Protein AF-A0A7C1JMD5-F1 (afdb_monomer)

pLDDT: mean 76.09, std 29.9, range [24.33, 98.88]

Foldseek 3Di:
DDDDDDDDDDDDDDDDDDDDDDPDDDDDDDDDDDDDDDDDDDDDDDDDDDDDDDDDDDDDDDDDDDDDDDDDDDDDDDDDDDDDDDDDDDDDDDDDDDDDDDDDDDDDDYDDDDDDDDDDDDDDDDDDDDDDDDDDDDDDDDDDDDDDDDDDDDDDDDDDPPDDPDDDDDDVPDDQFAKEWEWEQEPFKIKIFIATPVRDTQFIFMDTQAKDDPDDLWIFGALVSNLLRRLVRLQVRCVSDPQARHQAYAYAYAQAWKFFAAPVLHGLDTTTDLRRCLLVVVLVVCCVPVNQLRLLLFLLDGDDSRHNLSVLLCCVVPVVSSNVRGQAIEHSRQSSLCVFFVFREAAFQSVSRNSQAGQVVRAGNPVVCVSSVHDSSRYHHYDAWFAFRGFGDPVSCVSSVHDRSYTYTHYHYPVLVVCVVVVQQAADDWDWDDDQKTKIKGKDQGWDRGVVLVLQQWGKTAHSHPNIIMIMWIWHRLNVLLQCLLCPLVVDGPDDVSSVVLVVLLVVADPCLVVKAKQSQCQAGIGGRGDRPDHIDIPDDDPPGDSNSVSNNNVVNVVVSVVVSD

Mean predicted aligned error: 16.31 Å

Structure (mmCIF, N/CA/C/O backbone):
data_AF-A0A7C1JMD5-F1
#
_entry.id   AF-A0A7C1JMD5-F1
#
loop_
_atom_site.group_PDB
_atom_site.id
_atom_site.type_symbol
_atom_site.label_atom_id
_atom_site.label_alt_id
_atom_site.label_comp_id
_atom_site.label_asym_id
_atom_site.label_entity_id
_atom_site.label_seq_id
_atom_site.pdbx_PDB_ins_code
_atom_site.Cartn_x
_atom_site.Cartn_y
_atom_site.Cartn_z
_atom_site.occupancy
_atom_site.B_iso_or_equiv
_atom_site.auth_seq_id
_atom_site.auth_comp_id
_atom_site.auth_asym_id
_atom_site.auth_atom_id
_atom_site.pdbx_PDB_model_num
ATOM 1 N N . MET A 1 1 ? 18.224 42.937 35.844 1.00 35.50 1 MET A N 1
ATOM 2 C CA . MET A 1 1 ? 17.361 42.386 34.770 1.00 35.50 1 MET A CA 1
ATOM 3 C C . MET A 1 1 ? 18.245 42.120 33.546 1.00 35.50 1 MET A C 1
ATOM 5 O O . MET A 1 1 ? 19.074 42.971 33.274 1.00 35.50 1 MET A O 1
ATOM 9 N N . GLY A 1 2 ? 18.150 40.961 32.868 1.00 30.41 2 GLY A N 1
ATOM 10 C CA . GLY A 1 2 ? 19.017 40.595 31.714 1.00 30.41 2 GLY A CA 1
ATOM 11 C C . GLY A 1 2 ? 20.233 39.710 32.069 1.00 30.41 2 GLY A C 1
ATOM 12 O O . GLY A 1 2 ? 21.296 40.207 32.404 1.00 30.41 2 GLY A O 1
ATOM 13 N N . ARG A 1 3 ? 20.054 38.386 32.202 1.00 32.31 3 ARG A N 1
ATOM 14 C CA . ARG A 1 3 ? 20.338 37.339 31.181 1.00 32.31 3 ARG A CA 1
ATOM 15 C C . ARG A 1 3 ? 21.832 37.108 30.846 1.00 32.31 3 ARG A C 1
ATOM 17 O O . ARG A 1 3 ? 22.385 37.744 29.960 1.00 32.31 3 ARG A O 1
ATOM 24 N N . ARG A 1 4 ? 22.435 36.076 31.464 1.00 28.19 4 ARG A N 1
ATOM 25 C CA . ARG A 1 4 ? 23.655 35.392 30.972 1.00 28.19 4 ARG A CA 1
ATOM 26 C C . ARG A 1 4 ? 23.281 34.140 30.166 1.00 28.19 4 ARG A C 1
ATOM 28 O O . ARG A 1 4 ? 22.438 33.358 30.599 1.00 28.19 4 ARG A O 1
ATOM 35 N N . LEU A 1 5 ? 23.951 33.931 29.034 1.00 30.94 5 LEU A N 1
ATOM 36 C CA . LEU A 1 5 ? 23.845 32.724 28.204 1.00 30.94 5 LEU A CA 1
ATOM 37 C C . LEU A 1 5 ? 24.472 31.503 28.906 1.00 30.94 5 LEU A C 1
ATOM 39 O O . LEU A 1 5 ? 25.584 31.596 29.426 1.00 30.94 5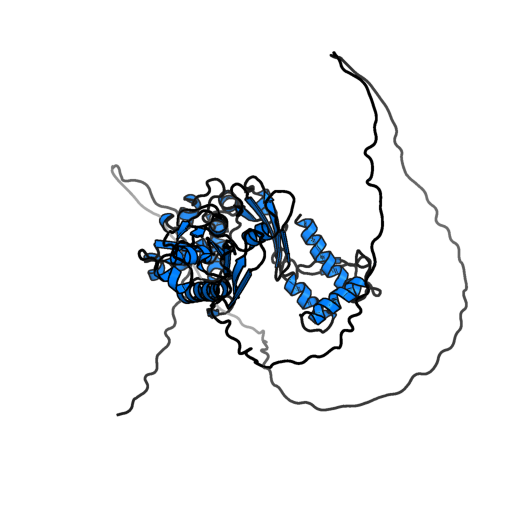 LEU A O 1
ATOM 43 N N . LYS A 1 6 ? 23.812 30.337 28.853 1.00 29.95 6 LYS A N 1
ATOM 44 C CA . LYS A 1 6 ? 24.422 29.032 29.172 1.00 29.95 6 LYS A CA 1
ATOM 45 C C . LYS A 1 6 ? 24.605 28.214 27.891 1.00 29.95 6 LYS A C 1
ATOM 47 O O . LYS A 1 6 ? 23.652 27.994 27.151 1.00 29.95 6 LYS A O 1
ATOM 52 N N . ARG A 1 7 ? 25.835 27.746 27.651 1.00 26.98 7 ARG A N 1
ATOM 53 C CA . ARG A 1 7 ? 26.162 26.766 26.601 1.00 26.98 7 ARG A CA 1
ATOM 54 C C . ARG A 1 7 ? 25.633 25.385 27.000 1.00 26.98 7 ARG A C 1
ATOM 56 O O . ARG A 1 7 ? 25.894 24.946 28.117 1.00 26.98 7 ARG A O 1
ATOM 63 N N . VAL A 1 8 ? 24.989 24.675 26.076 1.00 28.73 8 VAL A N 1
ATOM 64 C CA . VAL A 1 8 ? 24.679 23.242 26.219 1.00 28.73 8 VAL A CA 1
ATOM 65 C C . VAL A 1 8 ? 25.815 22.432 25.588 1.00 28.73 8 VAL A C 1
ATOM 67 O O . VAL A 1 8 ? 26.182 22.671 24.438 1.00 28.73 8 VAL A O 1
ATOM 70 N N . ARG A 1 9 ? 26.398 21.488 26.338 1.00 26.89 9 ARG A N 1
ATOM 71 C CA . ARG A 1 9 ? 27.377 20.525 25.806 1.00 26.89 9 ARG A CA 1
ATOM 72 C C . ARG A 1 9 ? 26.631 19.389 25.097 1.00 26.89 9 ARG A C 1
ATOM 74 O O . ARG A 1 9 ? 25.716 18.818 25.680 1.00 26.89 9 ARG A O 1
ATOM 81 N N . ARG A 1 10 ? 27.053 19.024 23.881 1.00 27.53 10 ARG A N 1
ATOM 82 C CA . ARG A 1 10 ? 26.688 17.732 23.274 1.00 27.53 10 ARG A CA 1
ATOM 83 C C . ARG A 1 10 ? 27.481 16.625 23.969 1.00 27.53 10 ARG A C 1
ATOM 85 O O . ARG A 1 10 ? 28.702 16.733 24.052 1.00 27.53 10 ARG A O 1
ATOM 92 N N . ALA A 1 11 ? 26.802 15.581 24.432 1.00 29.69 11 ALA A N 1
ATOM 93 C CA . ALA A 1 11 ? 27.437 14.325 24.817 1.00 29.69 11 ALA A CA 1
ATOM 94 C C . ALA A 1 11 ? 27.508 13.400 23.591 1.00 29.69 11 ALA A C 1
ATOM 96 O O . ALA A 1 11 ? 26.567 13.350 22.800 1.00 29.69 11 ALA A O 1
ATOM 97 N N . GLN A 1 12 ? 28.625 12.693 23.429 1.00 29.64 12 GLN A N 1
ATOM 98 C CA . GLN A 1 12 ? 28.763 11.603 22.465 1.00 29.64 12 GLN A CA 1
ATOM 99 C C . GLN A 1 12 ? 28.304 10.305 23.143 1.00 29.64 12 GLN A C 1
ATOM 101 O O . GLN A 1 12 ? 28.752 10.010 24.249 1.00 29.64 12 GLN A O 1
ATOM 106 N N . GLY A 1 13 ? 27.410 9.554 22.499 1.00 28.36 13 GLY A N 1
ATOM 107 C CA . GLY A 1 13 ? 27.062 8.190 22.912 1.00 28.36 13 GLY A CA 1
ATOM 108 C C . GLY A 1 13 ? 28.020 7.168 22.281 1.00 28.36 13 GLY A C 1
ATOM 109 O O . GLY A 1 13 ? 28.503 7.420 21.174 1.00 28.36 13 GLY A O 1
ATOM 110 N N . PRO A 1 14 ? 28.320 6.042 22.952 1.00 35.12 14 PRO A N 1
ATOM 111 C CA . PRO A 1 14 ? 29.190 5.008 22.405 1.00 35.12 14 PRO A CA 1
ATOM 112 C C . PRO A 1 14 ? 28.465 4.160 21.350 1.00 35.12 14 PRO A C 1
ATOM 114 O O . PRO A 1 14 ? 27.256 3.943 21.432 1.00 35.12 14 PRO A O 1
ATOM 117 N N . ALA A 1 15 ? 29.222 3.635 20.387 1.00 31.03 15 ALA A N 1
ATOM 118 C CA . ALA A 1 15 ? 28.764 2.529 19.553 1.00 31.03 15 ALA A CA 1
ATOM 119 C C . ALA A 1 15 ? 28.704 1.240 20.391 1.00 31.03 15 ALA A C 1
ATOM 121 O O . ALA A 1 15 ? 29.558 1.030 21.253 1.00 31.03 15 ALA A O 1
ATOM 122 N N . LEU A 1 16 ? 27.720 0.378 20.127 1.00 33.69 16 LEU A N 1
ATOM 123 C CA . LEU A 1 16 ? 27.602 -0.940 20.751 1.00 33.69 16 LEU A CA 1
ATOM 124 C C . LEU A 1 16 ? 27.487 -2.027 19.683 1.00 33.69 16 LEU A C 1
ATOM 126 O O . LEU A 1 16 ? 26.746 -1.892 18.710 1.00 33.69 16 LEU A O 1
ATOM 130 N N . GLU A 1 17 ? 28.247 -3.098 19.885 1.00 28.84 17 GLU A N 1
ATOM 131 C CA . GLU A 1 17 ? 28.266 -4.285 19.035 1.00 28.84 17 GLU A CA 1
ATOM 132 C C . GLU A 1 17 ? 27.051 -5.181 19.318 1.00 28.84 17 GLU A C 1
ATOM 134 O O . GLU A 1 17 ? 26.616 -5.335 20.462 1.00 28.84 17 GLU A O 1
ATOM 139 N N . PHE A 1 18 ? 26.515 -5.817 18.275 1.00 34.50 18 PHE A N 1
ATOM 140 C CA . PHE A 1 18 ? 25.446 -6.806 18.412 1.00 34.50 18 PHE A CA 1
ATOM 141 C C . PHE A 1 18 ? 25.995 -8.119 18.989 1.00 34.50 18 PHE A C 1
ATOM 143 O O . PHE A 1 18 ? 26.591 -8.920 18.270 1.00 34.50 18 PHE A O 1
ATOM 150 N N . ILE A 1 19 ? 25.737 -8.381 20.272 1.00 30.27 19 ILE A N 1
ATOM 151 C CA . ILE A 1 19 ? 25.970 -9.700 20.875 1.00 30.27 19 ILE A CA 1
ATOM 152 C C . ILE A 1 19 ? 24.762 -10.599 20.579 1.00 30.27 19 ILE A C 1
ATOM 154 O O . ILE A 1 19 ? 23.680 -10.415 21.136 1.00 30.27 19 ILE A O 1
ATOM 158 N N . ALA A 1 20 ? 24.950 -11.593 19.708 1.00 33.44 20 ALA A N 1
ATOM 159 C CA . ALA A 1 20 ? 23.952 -12.632 19.464 1.00 33.44 20 ALA A CA 1
ATOM 160 C C . ALA A 1 20 ? 23.822 -13.587 20.678 1.00 33.44 20 ALA A C 1
ATOM 162 O O . ALA A 1 20 ? 24.838 -13.913 21.302 1.00 33.44 20 ALA A O 1
ATOM 163 N N . PRO A 1 21 ? 22.618 -14.093 21.018 1.00 34.62 21 PRO A N 1
ATOM 164 C CA . PRO A 1 21 ? 22.455 -15.030 22.128 1.00 34.62 21 PRO A CA 1
ATOM 165 C C . PRO A 1 21 ? 23.047 -16.409 21.798 1.00 34.62 21 PRO A C 1
ATOM 167 O O . PRO A 1 21 ? 22.708 -17.014 20.782 1.00 34.62 21 PRO A O 1
ATOM 170 N N . ASN A 1 22 ? 23.8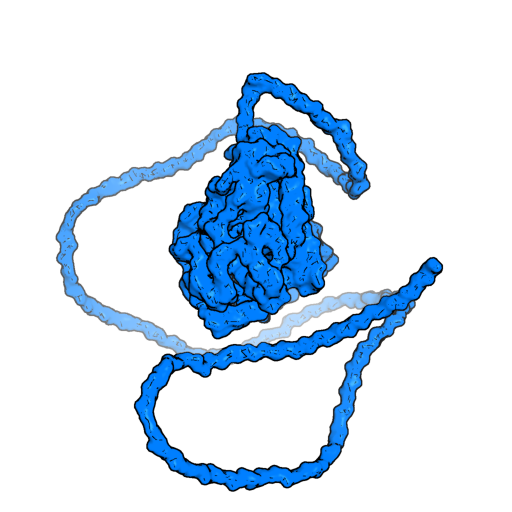85 -16.942 22.689 1.00 31.33 22 ASN A N 1
ATOM 171 C CA . ASN A 1 22 ? 24.470 -18.280 22.565 1.00 31.33 22 ASN A CA 1
ATOM 172 C C . ASN A 1 22 ? 23.424 -19.375 22.905 1.00 31.33 22 ASN A C 1
ATOM 174 O O . ASN A 1 22 ? 22.943 -19.413 24.042 1.00 31.33 22 ASN A O 1
ATOM 178 N N . PRO A 1 23 ? 23.059 -20.287 21.981 1.00 36.53 23 PRO A N 1
ATOM 179 C CA . PRO A 1 23 ? 21.912 -21.181 22.149 1.00 36.53 23 PRO A CA 1
ATOM 180 C C . PRO A 1 23 ? 22.263 -22.497 22.871 1.00 36.53 23 PRO A C 1
ATOM 182 O O . PRO A 1 23 ? 22.013 -23.584 22.350 1.00 36.53 23 PRO A O 1
ATOM 185 N N . ARG A 1 24 ? 22.827 -22.434 24.087 1.00 31.66 24 ARG A N 1
ATOM 186 C CA . ARG A 1 24 ? 22.994 -23.613 24.966 1.00 31.66 24 ARG A CA 1
ATOM 187 C C . ARG A 1 24 ? 22.884 -23.261 26.451 1.00 31.66 24 ARG A C 1
ATOM 189 O O . ARG A 1 24 ? 23.871 -22.830 27.030 1.00 31.66 24 ARG A O 1
ATOM 196 N N . GLN A 1 25 ? 21.721 -23.536 27.056 1.00 30.16 25 GLN A N 1
ATOM 197 C CA . GLN A 1 25 ? 21.552 -24.158 28.391 1.00 30.16 25 GLN A CA 1
ATOM 198 C C . GLN A 1 25 ? 20.089 -24.081 28.873 1.00 30.16 25 GLN A C 1
ATOM 200 O O . GLN A 1 25 ? 19.660 -23.081 29.441 1.00 30.16 25 GLN A O 1
ATOM 205 N N . ARG A 1 26 ? 19.347 -25.187 28.730 1.00 32.69 26 ARG A N 1
ATOM 206 C CA . ARG A 1 26 ? 18.288 -25.594 29.671 1.00 32.69 26 ARG A CA 1
ATOM 207 C C . ARG A 1 26 ? 18.261 -27.121 29.746 1.00 32.69 26 ARG A C 1
ATOM 209 O O . ARG A 1 26 ? 17.919 -27.774 28.768 1.00 32.69 26 ARG A O 1
ATOM 216 N N . GLN A 1 27 ? 18.607 -27.672 30.906 1.00 32.38 27 GLN A N 1
ATOM 217 C CA . GLN A 1 27 ? 18.272 -29.041 31.307 1.00 32.38 27 GLN A CA 1
ATOM 218 C C . GLN A 1 27 ? 17.767 -29.031 32.769 1.00 32.38 27 GLN A C 1
ATOM 220 O O . GLN A 1 27 ? 18.090 -28.093 33.503 1.00 32.38 27 GLN A O 1
ATOM 225 N N . PRO A 1 28 ? 16.901 -29.990 33.153 1.00 33.84 28 PRO A N 1
ATOM 226 C CA . PRO A 1 28 ? 16.095 -29.955 34.385 1.00 33.84 28 PRO A CA 1
ATOM 227 C C . PRO A 1 28 ? 16.876 -30.381 35.656 1.00 33.84 28 PRO A C 1
ATOM 229 O O . PRO A 1 28 ? 18.047 -30.748 35.551 1.00 33.84 28 PRO A O 1
ATOM 232 N N . PRO A 1 29 ? 16.285 -30.279 36.871 1.00 34.16 29 PRO A N 1
ATOM 233 C CA . PRO A 1 29 ? 17.038 -30.382 38.126 1.00 34.16 29 PRO A CA 1
ATOM 234 C C . PRO A 1 29 ? 17.470 -31.805 38.541 1.00 34.16 29 PRO A C 1
ATOM 236 O O . PRO A 1 29 ? 17.089 -32.814 37.958 1.00 34.16 29 PRO A O 1
ATOM 239 N N . LYS A 1 30 ? 18.329 -31.824 39.569 1.00 29.92 30 LYS A N 1
ATOM 240 C CA . LYS A 1 30 ? 19.250 -32.898 39.981 1.00 29.92 30 LYS A CA 1
ATOM 241 C C . LYS A 1 30 ? 18.601 -34.133 40.626 1.00 29.92 30 LYS A C 1
ATOM 243 O O . LYS A 1 30 ? 17.649 -34.011 41.389 1.00 29.92 30 LYS A O 1
ATOM 248 N N . VAL A 1 31 ? 19.300 -35.265 40.495 1.00 29.47 31 VAL A N 1
ATOM 249 C CA . VAL A 1 31 ? 19.327 -36.381 41.464 1.00 29.47 31 VAL A CA 1
ATOM 250 C C . VAL A 1 31 ? 20.791 -36.608 41.897 1.00 29.47 31 VAL A C 1
ATOM 252 O O . VAL A 1 31 ? 21.717 -36.254 41.168 1.00 29.47 31 VAL A O 1
ATOM 255 N N . SER A 1 32 ? 21.012 -37.099 43.117 1.00 30.78 32 SER A N 1
ATOM 256 C CA . SER A 1 32 ? 22.306 -37.155 43.821 1.00 30.78 32 SER A CA 1
ATOM 257 C C . SER A 1 32 ? 23.081 -38.472 43.668 1.00 30.78 32 SER A C 1
ATOM 259 O O . SER A 1 32 ? 22.443 -39.518 43.726 1.00 30.78 32 SER A O 1
ATOM 261 N N . ALA A 1 33 ? 24.427 -38.425 43.670 1.00 30.98 33 ALA A N 1
ATOM 262 C CA . ALA A 1 33 ? 25.296 -39.162 44.622 1.00 30.98 33 ALA A CA 1
ATOM 263 C C . ALA A 1 33 ? 26.818 -39.015 44.335 1.00 30.98 33 ALA A C 1
ATOM 265 O O . ALA A 1 33 ? 27.255 -39.253 43.218 1.00 30.98 33 ALA A O 1
ATOM 266 N N . ASN A 1 34 ? 27.585 -38.721 45.397 1.00 29.48 34 ASN A N 1
ATOM 267 C CA . ASN A 1 34 ? 28.984 -39.092 45.720 1.00 29.48 34 ASN A CA 1
ATOM 268 C C . ASN A 1 34 ? 30.195 -38.803 44.779 1.00 29.48 34 ASN A C 1
ATOM 270 O O . ASN A 1 34 ? 30.098 -38.632 43.572 1.00 29.48 34 ASN A O 1
ATOM 274 N N . ALA A 1 35 ? 31.365 -38.685 45.429 1.00 29.80 35 ALA A N 1
ATOM 275 C CA . ALA A 1 35 ? 32.675 -38.178 44.962 1.00 29.80 35 ALA A CA 1
ATOM 276 C C . ALA A 1 35 ? 33.649 -39.332 44.542 1.00 29.80 35 ALA A C 1
ATOM 278 O O . ALA A 1 35 ? 33.180 -40.471 44.558 1.00 29.80 35 ALA A O 1
ATOM 279 N N . PRO A 1 36 ? 34.975 -39.145 44.247 1.00 38.38 36 PRO A N 1
ATOM 280 C CA . PRO A 1 36 ? 35.827 -37.932 44.270 1.00 38.38 36 PRO A CA 1
ATOM 281 C C . PRO A 1 36 ? 36.807 -37.715 43.070 1.00 38.38 36 PRO A C 1
ATOM 283 O O . PRO A 1 36 ? 36.947 -38.553 42.184 1.00 38.38 36 PRO A O 1
ATOM 286 N N . SER A 1 37 ? 37.527 -36.579 43.068 1.00 35.94 37 SER A N 1
ATOM 287 C CA . SER A 1 37 ? 38.617 -36.200 42.124 1.00 35.94 37 SER A CA 1
ATOM 288 C C . SER A 1 37 ? 39.974 -36.866 42.458 1.00 35.94 37 SER A C 1
ATOM 290 O O . SER A 1 37 ? 40.151 -37.260 43.613 1.00 35.94 37 SER A O 1
ATOM 292 N N . PRO A 1 38 ? 40.966 -36.960 41.527 1.00 39.88 38 PRO A N 1
ATOM 293 C CA . PRO A 1 38 ? 42.041 -35.935 41.411 1.00 39.88 38 PRO A CA 1
ATOM 294 C C . PRO A 1 38 ? 42.623 -35.771 39.949 1.00 39.88 38 PRO A C 1
ATOM 296 O O . PRO A 1 38 ? 41.841 -35.908 39.015 1.00 39.88 38 PRO A O 1
ATOM 299 N N . PRO A 1 39 ? 43.902 -35.381 39.672 1.00 45.00 39 PRO A N 1
ATOM 300 C CA . PRO A 1 39 ? 44.349 -33.995 39.401 1.00 45.00 39 PRO A CA 1
ATOM 301 C C . PRO A 1 39 ? 45.080 -33.791 38.019 1.00 45.00 39 PRO A C 1
ATOM 303 O O . PRO A 1 39 ? 45.151 -34.730 37.227 1.00 45.00 39 PRO A O 1
ATOM 306 N N . PRO A 1 40 ? 45.625 -32.591 37.670 1.00 50.56 40 PRO A N 1
ATOM 307 C CA . PRO A 1 40 ? 45.971 -32.222 36.278 1.00 50.56 40 PRO A CA 1
ATOM 308 C C . PRO A 1 40 ? 47.474 -32.265 35.884 1.00 50.56 40 PRO A C 1
ATOM 310 O O . PRO A 1 40 ? 48.366 -32.381 36.722 1.00 50.56 40 PRO A O 1
ATOM 313 N N . ARG A 1 41 ? 47.755 -32.063 34.581 1.00 32.59 41 ARG A N 1
ATOM 314 C CA . ARG A 1 41 ? 49.056 -31.687 33.957 1.00 32.59 41 ARG A CA 1
ATOM 315 C C . ARG A 1 41 ? 48.738 -30.610 32.892 1.00 32.59 41 ARG A C 1
ATOM 317 O O . ARG A 1 41 ? 47.759 -30.786 32.182 1.00 32.59 41 ARG A O 1
ATOM 324 N N . GLY A 1 42 ? 49.344 -29.416 32.820 1.00 29.12 42 GLY A N 1
ATOM 325 C CA . GLY A 1 42 ? 50.758 -29.086 32.549 1.00 29.12 42 GLY A CA 1
ATOM 326 C C . GLY A 1 42 ? 50.972 -28.922 31.023 1.00 29.12 42 GLY A C 1
ATOM 327 O O . GLY A 1 42 ? 50.578 -29.817 30.293 1.00 29.12 42 GLY A O 1
ATOM 328 N N . GLY A 1 43 ? 51.547 -27.867 30.421 1.00 29.00 43 GLY A N 1
ATOM 329 C CA . GLY A 1 43 ? 52.161 -26.623 30.918 1.00 29.00 43 GLY A CA 1
ATOM 330 C C . GLY A 1 43 ? 53.529 -26.333 30.252 1.00 29.00 43 GLY A C 1
ATOM 331 O O . GLY A 1 43 ? 54.482 -27.033 30.574 1.00 29.00 43 GLY A O 1
ATOM 332 N N . ARG A 1 44 ? 53.626 -25.324 29.353 1.00 29.22 44 ARG A N 1
ATOM 333 C CA . ARG A 1 44 ? 54.830 -24.649 28.745 1.00 29.22 44 ARG A CA 1
ATOM 334 C C . ARG A 1 44 ? 54.310 -23.654 27.665 1.00 29.22 44 ARG A C 1
ATOM 336 O O . ARG A 1 44 ? 53.358 -24.023 26.993 1.00 29.22 44 ARG A O 1
ATOM 343 N N . ARG A 1 45 ? 54.672 -22.359 27.519 1.00 30.38 45 ARG A N 1
ATOM 344 C CA . ARG A 1 45 ? 55.959 -21.594 27.452 1.00 30.38 45 ARG A CA 1
ATOM 345 C C . ARG A 1 45 ? 56.868 -22.044 26.286 1.00 30.38 45 ARG A C 1
ATOM 347 O O . ARG A 1 45 ? 57.156 -23.230 26.235 1.00 30.38 45 ARG A O 1
ATOM 354 N N . GLY A 1 46 ? 57.405 -21.199 25.386 1.00 28.67 46 GLY A N 1
ATOM 355 C CA . GLY A 1 46 ? 57.297 -19.733 25.143 1.00 28.67 46 GLY A CA 1
ATOM 356 C C . GLY A 1 46 ? 57.002 -19.415 23.649 1.00 28.67 46 GLY A C 1
ATOM 357 O O . GLY A 1 46 ? 56.259 -20.181 23.051 1.00 28.67 46 GLY A O 1
ATOM 358 N N . THR A 1 47 ? 57.500 -18.361 22.970 1.00 29.17 47 THR A N 1
ATOM 359 C CA . THR A 1 47 ? 58.342 -17.195 23.364 1.00 29.17 47 THR A CA 1
ATOM 360 C C . THR A 1 47 ? 58.310 -16.077 22.270 1.00 29.17 47 THR A C 1
ATOM 362 O O . THR A 1 47 ? 57.647 -16.243 21.251 1.00 29.17 47 THR A O 1
ATOM 365 N N . ARG A 1 48 ? 59.022 -14.948 22.464 1.00 33.31 48 ARG A N 1
ATOM 366 C CA . ARG A 1 48 ? 59.416 -13.885 21.482 1.00 33.31 48 ARG A CA 1
ATOM 367 C C . ARG A 1 48 ? 60.938 -13.617 21.656 1.00 33.31 48 ARG A C 1
ATOM 369 O O . ARG A 1 48 ? 61.416 -13.997 22.729 1.00 33.31 48 ARG A O 1
ATOM 376 N N . PRO A 1 49 ? 61.721 -13.078 20.684 1.00 42.09 49 PRO A N 1
ATOM 377 C CA . PRO A 1 49 ? 61.737 -11.672 20.185 1.00 42.09 49 PRO A CA 1
ATOM 378 C C . PRO A 1 49 ? 61.829 -11.600 18.627 1.00 42.09 49 PRO A C 1
ATOM 380 O O . PRO A 1 49 ? 61.634 -12.632 17.996 1.00 42.09 49 PRO A O 1
ATOM 383 N N . GLY A 1 50 ? 62.043 -10.482 17.909 1.00 27.66 50 GLY A N 1
ATOM 384 C CA . GLY A 1 50 ? 62.410 -9.092 18.247 1.00 27.66 50 GLY A CA 1
ATOM 385 C C . GLY A 1 50 ? 62.171 -8.116 17.067 1.00 27.66 50 GLY A C 1
ATOM 386 O O . GLY A 1 50 ? 61.356 -8.412 16.199 1.00 27.66 50 GLY A O 1
ATOM 387 N N . GLU A 1 51 ? 62.824 -6.950 17.075 1.00 32.00 51 GLU A N 1
ATOM 388 C CA . GLU A 1 51 ? 62.492 -5.741 16.281 1.00 32.00 51 GLU A CA 1
ATOM 389 C C . GLU A 1 51 ? 63.257 -5.585 14.943 1.00 32.00 51 GLU A C 1
ATOM 391 O O . GLU A 1 51 ? 64.318 -6.180 14.775 1.00 32.00 51 GLU A O 1
ATOM 396 N N . GLY A 1 52 ? 62.774 -4.678 14.071 1.00 26.17 52 GLY A N 1
ATOM 397 C CA . GLY A 1 52 ? 63.614 -3.884 13.148 1.00 26.17 52 GLY A CA 1
ATOM 398 C C . GLY A 1 52 ? 63.416 -4.079 11.634 1.00 26.17 52 GLY A C 1
ATOM 399 O O . GLY A 1 52 ? 63.820 -5.104 11.105 1.00 26.17 52 GLY A O 1
ATOM 400 N N . GLU A 1 53 ? 62.837 -3.078 10.946 1.00 29.16 53 GLU A N 1
ATOM 401 C CA . GLU A 1 53 ? 63.463 -2.276 9.857 1.00 29.16 53 GLU A CA 1
ATOM 402 C C . GLU A 1 53 ? 62.438 -1.403 9.079 1.00 29.16 53 GLU A C 1
ATOM 404 O O . GLU A 1 53 ? 61.273 -1.767 8.910 1.00 29.16 53 GLU A O 1
ATOM 409 N N . ASP A 1 54 ? 62.894 -0.222 8.636 1.00 28.64 54 ASP A N 1
ATOM 410 C CA . ASP A 1 54 ? 62.265 0.675 7.638 1.00 28.64 54 ASP A CA 1
ATOM 411 C C . ASP A 1 54 ? 62.284 0.006 6.221 1.00 28.64 54 ASP A C 1
ATOM 413 O O . ASP A 1 54 ? 62.826 -1.082 6.074 1.00 28.64 54 ASP A O 1
ATOM 417 N N . ILE A 1 55 ? 61.725 0.499 5.097 1.00 29.02 55 ILE A N 1
ATOM 418 C CA . ILE A 1 55 ? 61.848 1.843 4.498 1.00 29.02 55 ILE A CA 1
ATOM 419 C C . ILE A 1 55 ? 60.767 2.135 3.417 1.00 29.02 55 ILE A C 1
ATOM 421 O O . ILE A 1 55 ? 60.445 1.280 2.597 1.00 29.02 55 ILE A O 1
ATOM 425 N N . THR A 1 56 ? 60.361 3.413 3.307 1.00 28.84 56 THR A N 1
ATOM 426 C CA . THR A 1 56 ? 59.847 4.152 2.108 1.00 28.84 56 THR A CA 1
ATOM 427 C C . THR A 1 56 ? 58.563 3.729 1.359 1.00 28.84 56 THR A C 1
ATOM 429 O O . THR A 1 56 ? 58.447 2.626 0.841 1.00 28.84 56 THR A O 1
ATOM 432 N N . GLY A 1 57 ? 57.666 4.706 1.110 1.00 24.33 57 GLY A N 1
ATOM 433 C CA . GLY A 1 57 ? 56.565 4.556 0.136 1.00 24.33 57 GLY A CA 1
ATOM 434 C C . GLY A 1 57 ? 55.479 5.652 0.105 1.00 24.33 57 GLY A C 1
ATOM 435 O O . GLY A 1 57 ? 54.293 5.333 0.136 1.00 24.33 57 GLY A O 1
ATOM 436 N N . CYS A 1 58 ? 55.827 6.945 0.066 1.00 25.94 58 CYS A N 1
ATOM 437 C CA . CYS A 1 58 ? 54.833 8.034 -0.007 1.00 25.94 58 CYS A CA 1
ATOM 438 C C . CYS A 1 58 ? 54.166 8.158 -1.392 1.00 25.94 58 CYS A C 1
ATOM 440 O O . CYS A 1 58 ? 54.869 8.241 -2.392 1.00 25.94 58 CYS A O 1
ATOM 442 N N . PHE A 1 59 ? 52.838 8.329 -1.452 1.00 25.91 59 PHE A N 1
ATOM 443 C CA . PHE A 1 59 ? 52.193 9.648 -1.639 1.00 25.91 59 PHE A CA 1
ATOM 444 C C . PHE A 1 59 ? 50.662 9.526 -1.744 1.00 25.91 59 PHE A C 1
ATOM 446 O O . PHE A 1 59 ? 50.133 8.692 -2.471 1.00 25.91 59 PHE A O 1
ATOM 453 N N . GLY A 1 60 ? 49.938 10.414 -1.059 1.00 24.47 60 GLY A N 1
ATOM 454 C CA . GLY A 1 60 ? 48.497 10.605 -1.243 1.00 24.47 60 GLY A CA 1
ATOM 455 C C . GLY A 1 60 ? 48.191 11.998 -1.790 1.00 24.47 60 GLY A C 1
ATOM 456 O O . GLY A 1 60 ? 48.968 12.929 -1.584 1.00 24.47 60 GLY A O 1
ATOM 457 N N . LEU A 1 61 ? 47.031 12.168 -2.431 1.00 26.55 61 LEU A N 1
ATOM 458 C CA . LEU A 1 61 ? 46.529 13.481 -2.845 1.00 26.55 61 LEU A CA 1
ATOM 459 C C . LEU A 1 61 ? 45.035 13.632 -2.543 1.00 26.55 61 LEU A C 1
ATOM 461 O O . LEU A 1 61 ? 44.199 12.840 -2.971 1.00 26.55 61 LEU A O 1
ATOM 465 N N . ARG A 1 62 ? 44.709 14.697 -1.803 1.00 26.73 62 ARG A N 1
ATOM 466 C CA . ARG A 1 62 ? 43.344 15.199 -1.610 1.00 26.73 62 ARG A CA 1
ATOM 467 C C . ARG A 1 62 ? 43.094 16.320 -2.611 1.00 26.73 62 ARG A C 1
ATOM 469 O O . ARG A 1 62 ? 43.908 17.235 -2.707 1.00 26.73 62 ARG A O 1
ATOM 476 N N . TRP A 1 63 ? 41.933 16.321 -3.255 1.00 24.44 63 TRP A N 1
ATOM 477 C CA . TRP A 1 63 ? 41.491 17.463 -4.051 1.00 24.44 63 TRP A CA 1
ATOM 478 C C . TRP A 1 63 ? 40.827 18.526 -3.167 1.00 24.44 63 TRP A C 1
ATOM 480 O O . TRP A 1 63 ? 39.930 18.225 -2.379 1.00 24.44 63 TRP A O 1
ATOM 490 N N . ARG A 1 64 ? 41.257 19.784 -3.315 1.00 25.39 64 ARG A N 1
ATOM 491 C CA . ARG A 1 64 ? 40.509 20.973 -2.882 1.00 25.39 64 ARG A CA 1
ATOM 492 C C . ARG A 1 64 ? 40.053 21.730 -4.121 1.00 25.39 64 ARG A C 1
ATOM 494 O O . ARG A 1 64 ? 40.843 21.964 -5.029 1.00 25.39 64 ARG A O 1
ATOM 501 N N . THR A 1 65 ? 38.792 22.136 -4.134 1.00 27.48 65 THR A N 1
ATOM 502 C CA . THR A 1 65 ? 38.222 23.002 -5.164 1.00 27.48 65 THR A CA 1
ATOM 503 C C . THR A 1 65 ? 38.617 24.459 -4.928 1.00 27.48 65 THR A C 1
ATOM 505 O O . THR A 1 65 ? 38.524 24.970 -3.812 1.00 27.48 65 THR A O 1
ATOM 508 N N . ALA A 1 66 ? 39.010 25.149 -5.996 1.00 25.05 66 ALA A N 1
ATOM 509 C CA . ALA A 1 66 ? 39.117 26.602 -6.039 1.00 25.05 66 ALA A CA 1
ATOM 510 C C . ALA A 1 66 ? 38.446 27.099 -7.324 1.00 25.05 66 ALA A C 1
ATOM 512 O O . ALA A 1 66 ? 38.674 26.557 -8.403 1.00 25.05 66 ALA A O 1
ATOM 513 N N . ALA A 1 67 ? 37.594 28.112 -7.203 1.00 27.31 67 ALA A N 1
ATOM 514 C CA . ALA A 1 67 ? 36.914 28.731 -8.334 1.00 27.31 67 ALA A CA 1
ATOM 515 C C . ALA A 1 67 ? 37.655 29.998 -8.775 1.00 27.31 67 ALA A C 1
ATOM 517 O O . ALA A 1 67 ? 38.078 30.756 -7.901 1.00 27.31 67 ALA A O 1
ATOM 518 N N . ARG A 1 68 ? 37.683 30.296 -10.087 1.00 28.38 68 ARG A N 1
ATOM 519 C CA . ARG A 1 68 ? 37.320 31.628 -10.624 1.00 28.38 68 ARG A CA 1
ATOM 520 C C . ARG A 1 68 ? 37.360 31.752 -12.159 1.00 28.38 68 ARG A C 1
ATOM 522 O O . ARG A 1 68 ? 38.289 31.306 -12.810 1.00 28.38 68 ARG A O 1
ATOM 529 N N . GLN A 1 69 ? 36.394 32.550 -12.628 1.00 26.41 69 GLN A N 1
ATOM 530 C CA . GLN A 1 69 ? 36.444 33.511 -13.745 1.00 26.41 69 GLN A CA 1
ATOM 531 C C . GLN A 1 69 ? 36.366 33.045 -15.215 1.00 26.41 69 GLN A C 1
ATOM 533 O O . GLN A 1 69 ? 36.883 32.022 -15.642 1.00 26.41 69 GLN A O 1
ATOM 538 N N . ARG A 1 70 ? 35.638 33.877 -15.978 1.00 28.30 70 ARG A N 1
ATOM 539 C CA . ARG A 1 70 ? 35.353 33.812 -17.421 1.00 28.30 70 ARG A CA 1
ATOM 540 C C . ARG A 1 70 ? 36.281 34.761 -18.192 1.00 28.30 70 ARG A C 1
ATOM 542 O O . ARG A 1 70 ? 36.663 35.780 -17.616 1.00 28.30 70 ARG A O 1
ATOM 549 N N . SER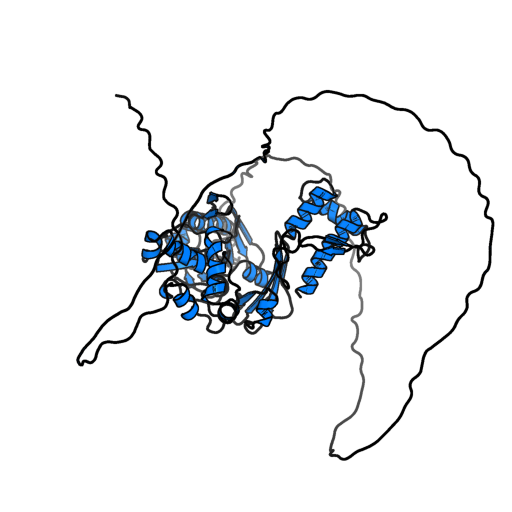 A 1 71 ? 36.412 34.527 -19.508 1.00 28.30 71 SER A N 1
ATOM 550 C CA . SER A 1 71 ? 36.513 35.487 -20.653 1.00 28.30 71 SER A CA 1
ATOM 551 C C . SER A 1 71 ? 37.625 35.088 -21.659 1.00 28.30 71 SER A C 1
ATOM 553 O O . SER A 1 71 ? 38.473 34.281 -21.301 1.00 28.30 71 SER A O 1
ATOM 555 N N . PRO A 1 72 ? 37.637 35.584 -22.918 1.00 41.38 72 PRO A N 1
ATOM 556 C CA . PRO A 1 72 ? 36.604 35.306 -23.924 1.00 41.38 72 PRO A CA 1
ATOM 557 C C . PRO A 1 72 ? 37.159 34.963 -25.339 1.00 41.38 72 PRO A C 1
ATOM 559 O O . PRO A 1 72 ? 38.293 35.269 -25.670 1.00 41.38 72 PRO A O 1
ATOM 562 N N . LYS A 1 73 ? 36.280 34.425 -26.203 1.00 29.44 73 LYS A N 1
ATOM 563 C CA . LYS A 1 73 ? 36.246 34.539 -27.687 1.00 29.44 73 LYS A CA 1
ATOM 564 C C . LYS A 1 73 ? 37.574 34.623 -28.483 1.00 29.44 73 LYS A C 1
ATOM 566 O O . LYS A 1 73 ? 38.162 35.694 -28.579 1.00 29.44 73 LYS A O 1
ATOM 571 N N . HIS A 1 74 ? 37.804 33.634 -29.355 1.00 28.58 74 HIS A N 1
ATOM 572 C CA . HIS A 1 74 ? 38.339 33.899 -30.701 1.00 28.58 74 HIS A CA 1
ATOM 573 C C . HIS A 1 74 ? 37.508 33.208 -31.792 1.00 28.58 74 HIS A C 1
ATOM 575 O O . HIS A 1 74 ? 37.149 32.039 -31.681 1.00 28.58 74 HIS A O 1
ATOM 581 N N . ARG A 1 75 ? 37.191 33.963 -32.854 1.00 28.25 75 ARG A N 1
ATOM 582 C CA . ARG A 1 75 ? 36.690 33.442 -34.135 1.00 28.25 75 ARG A CA 1
ATOM 583 C C . ARG A 1 75 ? 37.885 33.032 -34.992 1.00 28.25 75 ARG A C 1
ATOM 585 O O . ARG A 1 75 ? 38.780 33.853 -35.160 1.00 28.25 75 ARG A O 1
ATOM 592 N N . LEU A 1 76 ? 37.787 31.897 -35.675 1.00 27.80 76 LEU A N 1
ATOM 593 C CA . LEU A 1 76 ? 38.362 31.725 -37.011 1.00 27.80 76 LEU A CA 1
ATOM 594 C C . LEU A 1 76 ? 37.301 31.109 -37.935 1.00 27.80 76 LEU A C 1
ATOM 596 O O . LEU A 1 76 ? 36.431 30.357 -37.498 1.00 27.80 76 LEU A O 1
ATOM 600 N N . ARG A 1 77 ? 37.326 31.523 -39.201 1.00 26.58 77 ARG A N 1
ATOM 601 C CA . ARG A 1 77 ? 36.407 31.152 -40.290 1.00 26.58 77 ARG A CA 1
ATOM 602 C C . ARG A 1 77 ? 37.265 31.000 -41.553 1.00 26.58 77 ARG A C 1
ATOM 604 O O . ARG A 1 77 ? 38.339 31.591 -41.587 1.00 26.58 77 ARG A O 1
ATOM 611 N N . MET A 1 78 ? 36.718 30.351 -42.588 1.00 25.50 78 MET A N 1
ATOM 612 C CA . MET A 1 78 ? 37.339 30.063 -43.903 1.00 25.50 78 MET A CA 1
ATOM 613 C C . MET A 1 78 ? 38.218 28.793 -43.896 1.00 25.50 78 MET A C 1
ATOM 615 O O . MET A 1 78 ? 38.884 28.533 -42.903 1.00 25.50 78 MET A O 1
ATOM 619 N N . THR A 1 79 ? 38.233 27.932 -44.924 1.00 27.39 79 THR A N 1
ATOM 620 C CA . THR A 1 79 ? 37.465 27.878 -46.199 1.00 27.39 79 THR A CA 1
ATOM 621 C C . THR A 1 79 ? 37.560 26.470 -46.805 1.00 27.39 79 THR A C 1
ATOM 623 O O . THR A 1 79 ? 38.608 25.844 -46.699 1.00 27.39 79 THR A O 1
ATOM 626 N N . SER A 1 80 ? 36.525 26.005 -47.515 1.00 34.91 80 SER A N 1
ATOM 627 C CA . SER A 1 80 ? 36.661 24.948 -48.543 1.00 34.91 80 SER A CA 1
ATOM 628 C C . SER A 1 80 ? 37.192 25.560 -49.849 1.00 34.91 80 SER A C 1
ATOM 630 O O . SER A 1 80 ? 36.939 26.747 -50.080 1.00 34.91 80 SER A O 1
ATOM 632 N N . PRO A 1 81 ? 37.918 24.805 -50.697 1.00 40.03 81 PRO A N 1
ATOM 633 C CA . PRO A 1 81 ? 37.343 24.319 -51.972 1.00 40.03 81 PRO A CA 1
ATOM 634 C C . PRO A 1 81 ? 37.991 22.976 -52.441 1.00 40.03 81 PRO A C 1
ATOM 636 O O . PRO A 1 81 ? 38.580 22.287 -51.614 1.00 40.03 81 PRO A O 1
ATOM 639 N N . PRO A 1 82 ? 37.901 22.564 -53.725 1.00 46.16 82 PRO A N 1
ATOM 640 C CA . PRO A 1 82 ? 36.720 22.007 -54.388 1.00 46.16 82 PRO A CA 1
ATOM 641 C C . PRO A 1 82 ? 36.952 20.551 -54.881 1.00 46.16 82 PRO A C 1
ATOM 643 O O . PRO A 1 82 ? 38.021 19.979 -54.697 1.00 46.16 82 PRO A O 1
ATOM 646 N N . GLY A 1 83 ? 35.934 19.932 -55.491 1.00 28.27 83 GLY A N 1
ATOM 647 C CA . GLY A 1 83 ? 35.970 18.519 -55.905 1.00 28.27 83 GLY A CA 1
ATOM 648 C C . GLY A 1 83 ? 36.610 18.222 -57.272 1.00 28.27 83 GLY A C 1
ATOM 649 O O . GLY A 1 83 ? 36.986 19.120 -58.020 1.00 28.27 83 GLY A O 1
ATOM 650 N N . GLY A 1 84 ? 36.656 16.930 -57.612 1.00 26.30 84 GLY A N 1
ATOM 651 C CA . GLY A 1 84 ? 37.063 16.404 -58.918 1.00 26.30 84 GLY A CA 1
ATOM 652 C C . GLY A 1 84 ? 36.809 14.894 -59.004 1.00 26.30 84 GLY A C 1
ATOM 653 O O . GLY A 1 84 ? 37.205 14.148 -58.112 1.00 26.30 84 GLY A O 1
ATOM 654 N N . HIS A 1 85 ? 36.104 14.444 -60.044 1.00 30.75 85 HIS A N 1
ATOM 655 C CA . HIS A 1 85 ? 35.843 13.021 -60.302 1.00 30.75 85 HIS A CA 1
ATOM 656 C C . HIS A 1 85 ? 37.094 12.300 -60.831 1.00 30.75 85 HIS A C 1
ATOM 658 O O . HIS A 1 85 ? 37.925 12.935 -61.471 1.00 30.75 85 HIS A O 1
ATOM 664 N N . VAL A 1 86 ? 37.152 10.969 -60.684 1.00 28.33 86 VAL A N 1
ATOM 665 C CA . VAL A 1 86 ? 37.327 9.995 -61.791 1.00 28.33 86 VAL A CA 1
ATOM 666 C C . VAL A 1 86 ? 37.269 8.562 -61.237 1.00 28.33 86 VAL A C 1
ATOM 668 O O . VAL A 1 86 ? 37.806 8.266 -60.174 1.00 28.33 86 VAL A O 1
ATOM 671 N N . VAL A 1 87 ? 36.607 7.669 -61.976 1.00 32.91 87 VAL A N 1
ATOM 672 C CA . VAL A 1 87 ? 36.598 6.211 -61.759 1.00 32.91 87 VAL A CA 1
ATOM 673 C C . VAL A 1 87 ? 37.495 5.572 -62.820 1.00 32.91 87 VAL A C 1
ATOM 675 O O . VAL A 1 87 ? 37.432 5.981 -63.980 1.00 32.91 87 VAL A O 1
ATOM 678 N N . PRO A 1 88 ? 38.263 4.529 -62.476 1.00 35.28 88 PRO A N 1
ATOM 679 C CA . PRO A 1 88 ? 38.230 3.350 -63.341 1.00 35.28 88 PRO A CA 1
ATOM 680 C C . PRO A 1 88 ? 38.128 2.036 -62.557 1.00 35.28 88 PRO A C 1
ATOM 682 O O . PRO A 1 88 ? 38.778 1.835 -61.534 1.00 35.28 88 PRO A O 1
ATOM 685 N N . ALA A 1 89 ? 37.334 1.106 -63.089 1.00 29.52 89 ALA A N 1
ATOM 686 C CA . ALA A 1 89 ? 37.226 -0.259 -62.589 1.00 29.52 89 ALA A CA 1
ATOM 687 C C . ALA A 1 89 ? 38.005 -1.228 -63.493 1.00 29.52 89 ALA A C 1
ATOM 689 O O . ALA A 1 89 ? 37.614 -1.450 -64.634 1.00 29.52 89 ALA A O 1
ATOM 690 N N . TRP A 1 90 ? 39.060 -1.839 -62.953 1.00 28.30 90 TRP A N 1
ATOM 691 C CA . TRP A 1 90 ? 39.730 -3.056 -63.438 1.00 28.30 90 TRP A CA 1
ATOM 692 C C . TRP A 1 90 ? 40.269 -3.789 -62.191 1.00 28.30 90 TRP A C 1
ATOM 694 O O . TRP A 1 90 ? 40.669 -3.135 -61.237 1.00 28.30 90 TRP A O 1
ATOM 704 N N . GLY A 1 91 ? 40.293 -5.117 -62.089 1.00 25.27 91 GLY A N 1
ATOM 705 C CA . GLY A 1 91 ? 39.829 -6.149 -63.014 1.00 25.27 91 GLY A CA 1
ATOM 706 C C . GLY A 1 91 ? 39.620 -7.483 -62.279 1.00 25.27 91 GLY A C 1
ATOM 707 O O . GLY A 1 91 ? 39.848 -7.594 -61.077 1.00 25.27 91 GLY A O 1
ATOM 708 N N . ARG A 1 92 ? 39.145 -8.505 -62.998 1.00 29.84 92 ARG A N 1
ATOM 709 C CA . ARG A 1 92 ? 38.890 -9.846 -62.442 1.00 29.84 92 ARG A CA 1
ATOM 710 C C . ARG A 1 92 ? 40.185 -10.659 -62.351 1.00 29.84 92 ARG A C 1
ATOM 712 O O . ARG A 1 92 ? 40.945 -10.677 -63.313 1.00 29.84 92 ARG A O 1
ATOM 719 N N . SER A 1 93 ? 40.322 -11.486 -61.318 1.00 29.59 93 SER A N 1
ATOM 720 C CA . SER A 1 93 ? 41.124 -12.715 -61.375 1.00 29.59 93 SER A CA 1
ATOM 721 C C . SER A 1 93 ? 40.315 -13.901 -60.831 1.00 29.59 93 SER A C 1
ATOM 723 O O . SER A 1 93 ? 39.420 -13.743 -60.000 1.00 29.59 93 SER A O 1
ATOM 725 N N . ARG A 1 94 ? 40.553 -15.090 -61.398 1.00 31.05 94 ARG A N 1
ATOM 726 C CA . ARG A 1 94 ? 39.904 -16.368 -61.046 1.00 31.05 94 ARG A CA 1
ATOM 727 C C . ARG A 1 94 ? 40.923 -17.270 -60.337 1.00 31.05 94 ARG A C 1
ATOM 729 O O . ARG A 1 94 ? 42.105 -17.179 -60.640 1.00 31.05 94 ARG A O 1
ATOM 736 N N . GLY A 1 95 ? 40.451 -18.197 -59.504 1.00 25.70 95 GLY A N 1
ATOM 737 C CA . GLY A 1 95 ? 41.269 -19.235 -58.853 1.00 25.70 95 GLY A CA 1
ATOM 738 C C . GLY A 1 95 ? 40.519 -19.834 -57.659 1.00 25.70 95 GLY A C 1
ATOM 739 O O . GLY A 1 95 ? 40.585 -19.286 -56.572 1.00 25.70 95 GLY A O 1
ATOM 740 N N . TRP A 1 96 ? 39.549 -20.726 -57.880 1.00 27.77 96 TRP A N 1
ATOM 741 C CA . TRP A 1 96 ? 39.719 -22.194 -57.899 1.00 27.77 96 TRP A CA 1
ATOM 742 C C . TRP A 1 96 ? 40.184 -22.793 -56.562 1.00 27.77 96 TRP A C 1
ATOM 744 O O . TRP A 1 96 ? 41.310 -22.584 -56.132 1.00 27.77 96 TRP A O 1
ATOM 754 N N . GLY A 1 97 ? 39.304 -23.597 -55.953 1.00 27.22 97 GLY A N 1
ATOM 755 C CA . GLY A 1 97 ? 39.541 -24.307 -54.693 1.00 27.22 97 GLY A CA 1
ATOM 756 C C . GLY A 1 97 ? 38.333 -25.161 -54.292 1.00 27.22 97 GLY A C 1
ATOM 757 O O . GLY A 1 97 ? 37.598 -24.805 -53.378 1.00 27.22 97 GLY A O 1
ATOM 758 N N . HIS A 1 98 ? 38.093 -26.264 -55.010 1.00 29.06 98 HIS A N 1
ATOM 759 C CA . HIS A 1 98 ? 37.039 -27.241 -54.701 1.00 29.06 98 HIS A CA 1
ATOM 760 C C . HIS A 1 98 ? 37.622 -28.479 -54.003 1.00 29.06 98 HIS A C 1
ATOM 762 O O . HIS A 1 98 ? 38.401 -29.191 -54.621 1.00 29.06 98 HIS A O 1
ATOM 768 N N . TYR A 1 99 ? 37.145 -28.775 -52.792 1.00 29.05 99 TYR A N 1
ATOM 769 C CA . TYR A 1 99 ? 36.946 -30.115 -52.206 1.00 29.05 99 TYR A CA 1
ATOM 770 C C . TYR A 1 99 ? 35.764 -29.934 -51.217 1.00 29.05 99 TYR A C 1
ATOM 772 O O . TYR A 1 99 ? 35.784 -29.000 -50.425 1.00 29.05 99 TYR A O 1
ATOM 780 N N . SER A 1 100 ? 34.590 -30.570 -51.349 1.00 26.80 100 SER A N 1
ATOM 781 C CA . SER A 1 100 ? 34.289 -32.016 -51.291 1.00 26.80 100 SER A CA 1
ATOM 782 C C . SER A 1 100 ? 34.684 -32.613 -49.931 1.00 26.80 100 SER A C 1
ATOM 784 O O . SER A 1 100 ? 35.831 -32.466 -49.543 1.00 26.80 100 SER A O 1
ATOM 786 N N . THR A 1 101 ? 33.863 -33.319 -49.143 1.00 28.22 101 THR A N 1
ATOM 787 C CA . THR A 1 101 ? 32.431 -33.719 -49.174 1.00 28.22 101 THR A CA 1
ATOM 788 C C . THR A 1 101 ? 32.150 -34.438 -47.843 1.00 28.22 101 THR A C 1
ATOM 790 O O . THR A 1 101 ? 33.001 -35.223 -47.437 1.00 28.22 101 THR A O 1
ATOM 793 N N . SER A 1 102 ? 30.967 -34.304 -47.222 1.00 28.09 102 SER A N 1
ATOM 794 C CA . SER A 1 102 ? 30.268 -35.444 -46.566 1.00 28.09 102 SER A CA 1
ATOM 795 C C . SER A 1 102 ? 28.940 -35.067 -45.883 1.00 28.09 102 SER A C 1
ATOM 797 O O . SER A 1 102 ? 28.882 -34.303 -44.925 1.00 28.09 102 SER A O 1
ATOM 799 N N . ARG A 1 103 ? 27.860 -35.705 -46.345 1.00 30.61 103 ARG A N 1
ATOM 800 C CA . ARG A 1 103 ? 26.710 -36.136 -45.530 1.00 30.61 103 ARG A CA 1
ATOM 801 C C . ARG A 1 103 ? 26.701 -37.671 -45.550 1.00 30.61 103 ARG A C 1
ATOM 803 O O . ARG A 1 103 ? 27.095 -38.239 -46.567 1.00 30.61 103 ARG A O 1
ATOM 810 N N . PRO A 1 104 ? 26.168 -38.314 -44.505 1.00 39.09 104 PRO A N 1
ATOM 811 C CA . PRO A 1 104 ? 25.237 -39.440 -44.688 1.00 39.09 104 PRO A CA 1
ATOM 812 C C . PRO A 1 104 ? 23.951 -39.201 -43.859 1.00 39.09 104 PRO A C 1
ATOM 814 O O . PRO A 1 104 ? 24.022 -38.823 -42.696 1.00 39.09 104 PRO A O 1
ATOM 817 N N . THR A 1 105 ? 22.740 -39.136 -44.425 1.00 30.81 105 THR A N 1
ATOM 818 C CA . THR A 1 105 ? 21.847 -40.236 -44.877 1.00 30.81 105 THR A CA 1
ATOM 819 C C . THR A 1 105 ? 21.307 -41.169 -43.775 1.00 30.81 105 THR A C 1
ATOM 821 O O . THR A 1 105 ? 21.986 -42.081 -43.320 1.00 30.81 105 THR A O 1
ATOM 824 N N . ARG A 1 106 ? 20.015 -40.982 -43.447 1.00 34.38 106 ARG A N 1
ATOM 825 C CA . ARG A 1 106 ? 19.033 -42.020 -43.024 1.00 34.38 106 ARG A CA 1
ATOM 826 C C . ARG A 1 106 ? 18.836 -43.043 -44.174 1.00 34.38 106 ARG A C 1
ATOM 828 O O . ARG A 1 106 ? 19.086 -42.607 -45.303 1.00 34.38 106 ARG A O 1
ATOM 835 N N . PRO A 1 107 ? 18.345 -44.303 -43.980 1.00 45.16 107 PRO A N 1
ATOM 836 C CA . PRO A 1 107 ? 16.904 -44.543 -43.671 1.00 45.16 107 PRO A CA 1
ATOM 837 C C . PRO A 1 107 ? 16.435 -45.904 -43.031 1.00 45.16 107 PRO A C 1
ATOM 839 O O . PRO A 1 107 ? 17.105 -46.909 -43.190 1.00 45.16 107 PRO A O 1
ATOM 842 N N . LEU A 1 108 ? 15.201 -45.915 -42.456 1.00 32.91 108 LEU A N 1
ATOM 843 C CA . LEU A 1 108 ? 14.166 -47.013 -42.395 1.00 32.91 108 LEU A CA 1
ATOM 844 C C . LEU A 1 108 ? 14.538 -48.386 -41.711 1.00 32.91 108 LEU A C 1
ATOM 846 O O . LEU A 1 108 ? 15.711 -48.660 -41.528 1.00 32.91 108 LEU A O 1
ATOM 850 N N . THR A 1 109 ? 13.663 -49.307 -41.228 1.00 32.28 109 THR A N 1
ATOM 851 C CA . THR A 1 109 ? 12.175 -49.496 -41.212 1.00 32.28 109 THR A CA 1
ATOM 852 C C . THR A 1 109 ? 11.696 -50.544 -40.160 1.00 32.28 109 THR A C 1
ATOM 854 O O . THR A 1 109 ? 12.401 -51.524 -39.959 1.00 32.28 109 THR A O 1
ATOM 857 N N . GLY A 1 110 ? 10.441 -50.428 -39.669 1.00 27.20 110 GLY A N 1
ATOM 858 C CA . GLY A 1 110 ? 9.504 -51.543 -39.326 1.00 27.20 110 GLY A CA 1
ATOM 859 C C . GLY A 1 110 ? 9.578 -52.250 -37.946 1.00 27.20 110 GLY A C 1
ATOM 860 O O . GLY A 1 110 ? 10.585 -52.129 -37.262 1.00 27.20 110 GLY A O 1
ATOM 861 N N . ASP A 1 111 ? 8.578 -53.034 -37.484 1.00 31.58 111 ASP A N 1
ATOM 862 C CA . ASP A 1 111 ? 7.105 -53.086 -37.736 1.00 31.58 111 ASP A CA 1
ATOM 863 C C . ASP A 1 111 ? 6.391 -54.042 -36.709 1.00 31.58 111 ASP A C 1
ATOM 865 O O . ASP A 1 111 ? 7.011 -55.016 -36.295 1.00 31.58 111 ASP A O 1
ATOM 869 N N . ARG A 1 112 ? 5.090 -53.822 -36.389 1.00 32.53 112 ARG A N 1
ATOM 870 C CA . ARG A 1 112 ? 4.096 -54.698 -35.654 1.00 32.53 112 ARG A CA 1
ATOM 871 C C . ARG A 1 112 ? 4.398 -55.156 -34.202 1.00 32.53 112 ARG A C 1
ATOM 873 O O . ARG A 1 112 ? 5.542 -55.206 -33.784 1.00 32.53 112 ARG A O 1
ATOM 880 N N . GLY A 1 113 ? 3.423 -55.519 -33.347 1.00 25.89 113 GLY A N 1
ATOM 881 C CA . GLY A 1 113 ? 1.934 -55.562 -33.369 1.00 25.89 113 GLY A CA 1
ATOM 882 C C . GLY A 1 113 ? 1.412 -55.649 -31.900 1.00 25.89 113 GLY A C 1
ATOM 883 O O . GLY A 1 113 ? 2.218 -55.895 -31.013 1.00 25.89 113 GLY A O 1
ATOM 884 N N . SER A 1 114 ? 0.183 -55.316 -31.469 1.00 29.81 114 SER A N 1
ATOM 885 C CA . SER A 1 114 ? -1.193 -55.687 -31.873 1.00 29.81 114 SER A CA 1
ATOM 886 C C . SER A 1 114 ? -1.903 -56.551 -30.800 1.00 29.81 114 SER A C 1
ATOM 888 O O . SER A 1 114 ? -1.567 -57.725 -30.681 1.00 29.81 114 SER A O 1
ATOM 890 N N . SER A 1 115 ? -2.938 -56.026 -30.122 1.00 29.95 115 SER A N 1
ATOM 891 C CA . SER A 1 115 ? -4.189 -56.761 -29.799 1.00 29.95 115 SER A CA 1
ATOM 892 C C . SER A 1 115 ? -5.259 -55.881 -29.110 1.00 29.95 115 SER A C 1
ATOM 894 O O . SER A 1 115 ? -4.953 -55.070 -28.248 1.00 29.95 115 SER A O 1
ATOM 896 N N . GLU A 1 116 ? -6.501 -56.033 -29.592 1.00 30.61 116 GLU A N 1
ATOM 897 C CA . GLU A 1 116 ? -7.819 -56.060 -28.908 1.00 30.61 116 GLU A CA 1
ATOM 898 C C . GLU A 1 116 ? -8.122 -55.148 -27.684 1.00 30.61 116 GLU A C 1
ATOM 900 O O . GLU A 1 116 ? -7.349 -55.017 -26.751 1.00 30.61 116 GLU A O 1
ATOM 905 N N . GLY A 1 117 ? -9.305 -54.537 -27.526 1.00 26.39 117 GLY A N 1
ATOM 906 C CA . GLY A 1 117 ? -10.523 -54.554 -28.345 1.00 26.39 117 GLY A CA 1
ATOM 907 C C . GLY A 1 117 ? -11.801 -54.553 -27.487 1.00 26.39 117 GLY A C 1
ATOM 908 O O . GLY A 1 117 ? -12.092 -55.554 -26.844 1.00 26.39 117 GLY A O 1
ATOM 909 N N . ARG A 1 118 ? -12.597 -53.465 -27.503 1.00 29.22 118 ARG A N 1
ATOM 910 C CA . ARG A 1 118 ? -14.033 -53.451 -27.113 1.00 29.22 118 ARG A CA 1
ATOM 911 C C . ARG A 1 118 ? -14.747 -52.144 -27.519 1.00 29.22 118 ARG A C 1
ATOM 913 O O . ARG A 1 118 ? -14.490 -51.072 -26.985 1.00 29.22 118 ARG A O 1
ATOM 920 N N . ARG A 1 119 ? -15.691 -52.268 -28.456 1.00 28.75 119 ARG A N 1
ATOM 921 C CA . ARG A 1 119 ? -16.901 -51.428 -28.654 1.00 28.75 119 ARG A CA 1
ATOM 922 C C . ARG A 1 119 ? -18.094 -52.279 -28.154 1.00 28.75 119 ARG A C 1
ATOM 924 O O . ARG A 1 119 ? -17.903 -53.497 -28.132 1.00 28.75 119 ARG A O 1
ATOM 931 N N . PRO A 1 120 ? -19.290 -51.752 -27.785 1.00 45.62 120 PRO A N 1
ATOM 932 C CA . PRO A 1 120 ? -20.126 -50.820 -28.579 1.00 45.62 120 PRO A CA 1
ATOM 933 C C . PRO A 1 120 ? -20.927 -49.794 -27.697 1.00 45.62 120 PRO A C 1
ATOM 935 O O . PRO A 1 120 ? -20.628 -49.701 -26.518 1.00 45.62 120 PRO A O 1
ATOM 938 N N . GLN A 1 121 ? -21.904 -48.957 -28.113 1.00 30.25 121 GLN A N 1
ATOM 939 C CA . GLN A 1 121 ? -22.603 -48.664 -29.389 1.00 30.25 121 GLN A CA 1
ATOM 940 C C . GLN A 1 121 ? -23.349 -47.294 -29.319 1.00 30.25 121 GLN A C 1
ATOM 942 O O . GLN A 1 121 ? -23.836 -46.969 -28.246 1.00 30.25 121 GLN A O 1
ATOM 947 N N . LYS A 1 122 ? -23.596 -46.637 -30.481 1.00 27.25 122 LYS A N 1
ATOM 948 C CA . LYS A 1 122 ? -24.685 -45.644 -30.790 1.00 27.25 122 LYS A CA 1
ATOM 949 C C . LYS A 1 122 ? -24.691 -44.307 -29.989 1.00 27.25 122 LYS A C 1
ATOM 951 O O . LYS A 1 122 ? -24.410 -44.295 -28.808 1.00 27.25 122 LYS A O 1
ATOM 956 N N . ALA A 1 123 ? -25.034 -43.126 -30.529 1.00 29.12 123 ALA A N 1
ATOM 957 C CA . ALA A 1 123 ? -25.438 -42.656 -31.874 1.00 29.12 123 ALA A CA 1
ATOM 958 C C . ALA A 1 123 ? -25.068 -41.136 -32.010 1.00 29.12 123 ALA A C 1
ATOM 960 O O . ALA A 1 123 ? -24.446 -40.604 -31.101 1.00 29.12 123 ALA A O 1
ATOM 961 N N . ARG A 1 124 ? -25.398 -40.341 -33.049 1.00 29.48 124 ARG A N 1
ATOM 962 C CA . ARG A 1 124 ? -26.167 -40.564 -34.297 1.00 29.48 124 ARG A CA 1
ATOM 963 C C . ARG A 1 124 ? -25.419 -39.958 -35.518 1.00 29.48 124 ARG A C 1
ATOM 965 O O . ARG A 1 124 ? -24.354 -40.474 -35.829 1.00 29.48 124 ARG A O 1
ATOM 972 N N . LEU A 1 125 ? -25.937 -38.929 -36.212 1.00 28.78 125 LEU A N 1
ATOM 973 C CA . LEU A 1 125 ? -25.388 -38.336 -37.455 1.00 28.78 125 LEU A CA 1
ATOM 974 C C . LEU A 1 125 ? -25.683 -36.812 -37.569 1.00 28.78 125 LEU A C 1
ATOM 976 O O . LEU A 1 125 ? -26.802 -36.429 -37.257 1.00 28.78 125 LEU A O 1
ATOM 980 N N . HIS A 1 126 ? -24.686 -36.016 -38.019 1.00 26.62 126 HIS A N 1
ATOM 981 C CA . HIS A 1 126 ? -24.664 -34.953 -39.076 1.00 26.62 126 HIS A CA 1
ATOM 982 C C . HIS A 1 126 ? -25.889 -34.007 -39.368 1.00 26.62 126 HIS A C 1
ATOM 984 O O . HIS A 1 126 ? -27.020 -34.370 -39.082 1.00 26.62 126 HIS A O 1
ATOM 990 N N . PRO A 1 127 ? -25.750 -32.905 -40.162 1.00 43.50 127 PRO A N 1
ATOM 991 C CA . PRO A 1 127 ? -24.791 -31.773 -40.117 1.00 43.50 127 PRO A CA 1
ATOM 992 C C . PRO A 1 127 ? -25.428 -30.364 -40.404 1.00 43.50 127 PRO A C 1
ATOM 994 O O . PRO A 1 127 ? -26.615 -30.254 -40.671 1.00 43.50 127 PRO A O 1
ATOM 997 N N . PHE A 1 128 ? -24.591 -29.308 -40.465 1.00 27.23 128 PHE A N 1
ATOM 998 C CA . PHE A 1 128 ? -24.839 -27.938 -40.998 1.00 27.23 128 PHE A CA 1
ATOM 999 C C . PHE A 1 128 ? -25.938 -27.048 -40.371 1.00 27.23 128 PHE A C 1
ATOM 1001 O O . PHE A 1 128 ? -27.123 -27.316 -40.510 1.00 27.23 128 PHE A O 1
ATOM 1008 N N . LEU A 1 129 ? -25.551 -25.834 -39.940 1.00 28.03 129 LEU A N 1
ATOM 1009 C CA . LEU A 1 129 ? -25.933 -24.587 -40.638 1.00 28.03 129 LEU A CA 1
ATOM 1010 C C . LEU A 1 129 ? -25.140 -23.355 -40.148 1.00 28.03 129 LEU A C 1
ATOM 1012 O O . LEU A 1 129 ? -24.501 -23.370 -39.100 1.00 28.03 129 LEU A O 1
ATOM 1016 N N . ARG A 1 130 ? -25.128 -22.304 -40.978 1.00 27.45 130 ARG A N 1
ATOM 1017 C CA . ARG A 1 130 ? -24.333 -21.072 -40.816 1.00 27.45 130 ARG A CA 1
ATOM 1018 C C . ARG A 1 130 ? -24.911 -20.135 -39.747 1.00 27.45 130 ARG A C 1
ATOM 1020 O O . ARG A 1 130 ? -26.113 -19.888 -39.745 1.00 27.45 130 ARG A O 1
ATOM 1027 N N . VAL A 1 131 ? -24.042 -19.488 -38.967 1.00 31.98 131 VAL A N 1
ATOM 1028 C CA . VAL A 1 131 ? -24.395 -18.301 -38.164 1.00 31.98 131 VAL A CA 1
ATOM 1029 C C . VAL A 1 131 ? -24.401 -17.053 -39.072 1.00 31.98 131 VAL A C 1
ATOM 1031 O O . VAL A 1 131 ? -23.450 -16.874 -39.839 1.00 31.98 131 VAL A O 1
ATOM 1034 N N . PRO A 1 132 ? -25.439 -16.194 -39.045 1.00 32.34 132 PRO A N 1
ATOM 1035 C CA . PRO A 1 132 ? -25.526 -15.020 -39.914 1.00 32.34 132 PRO A CA 1
ATOM 1036 C C . PRO A 1 132 ? -24.798 -13.790 -39.346 1.00 32.34 132 PRO A C 1
ATOM 1038 O O . PRO A 1 132 ? -24.866 -13.500 -38.154 1.00 32.34 132 PRO A O 1
ATOM 1041 N N . ALA A 1 133 ? -24.171 -13.005 -40.226 1.00 34.78 133 ALA A N 1
ATOM 1042 C CA . ALA A 1 133 ? -23.653 -11.677 -39.895 1.00 34.78 133 ALA A CA 1
ATOM 1043 C C . ALA A 1 133 ? -24.777 -10.612 -39.911 1.00 34.78 133 ALA A C 1
ATOM 1045 O O . ALA A 1 133 ? -25.647 -10.663 -40.790 1.00 34.78 133 ALA A O 1
ATOM 1046 N N . PRO A 1 134 ? -24.766 -9.611 -39.008 1.00 37.94 134 PRO A N 1
ATOM 1047 C CA . PRO A 1 134 ? -25.772 -8.552 -38.995 1.00 37.94 134 PRO A CA 1
ATOM 1048 C C . PRO A 1 134 ? -25.598 -7.571 -40.170 1.00 37.94 134 PRO A C 1
ATOM 1050 O O . PRO A 1 134 ? -24.501 -7.106 -40.483 1.00 37.94 134 PRO A O 1
ATOM 1053 N N . ARG A 1 135 ? -26.714 -7.242 -40.833 1.00 30.05 135 ARG A N 1
ATOM 1054 C CA . ARG A 1 135 ? -26.762 -6.355 -42.010 1.00 30.05 135 ARG A CA 1
ATOM 1055 C C . ARG A 1 135 ? -26.628 -4.873 -41.642 1.00 30.05 135 ARG A C 1
ATOM 1057 O O . ARG A 1 135 ? -27.246 -4.397 -40.696 1.00 30.05 135 ARG A O 1
ATOM 1064 N N . ARG A 1 136 ? -25.945 -4.110 -42.503 1.00 33.81 136 ARG A N 1
ATOM 1065 C CA . ARG A 1 136 ? -25.980 -2.637 -42.510 1.00 33.81 136 ARG A CA 1
ATOM 1066 C C . ARG A 1 136 ? -27.326 -2.092 -43.020 1.00 33.81 136 ARG A C 1
ATOM 1068 O O . ARG A 1 136 ? -27.724 -2.386 -44.144 1.00 33.81 136 ARG A O 1
ATOM 1075 N N . ARG A 1 137 ? -27.919 -1.178 -42.250 1.00 32.16 137 ARG A N 1
ATOM 1076 C CA . ARG A 1 137 ? -28.699 0.010 -42.667 1.00 32.16 137 ARG A CA 1
ATOM 1077 C C . ARG A 1 137 ? -28.350 1.119 -41.649 1.00 32.16 137 ARG A C 1
ATOM 1079 O O . ARG A 1 137 ? -28.031 0.795 -40.516 1.00 32.16 137 ARG A O 1
ATOM 1086 N N . GLY A 1 138 ? -28.346 2.415 -41.947 1.00 27.75 138 GLY A N 1
ATOM 1087 C CA . GLY A 1 138 ? -28.677 3.076 -43.208 1.00 27.75 138 GLY A CA 1
ATOM 1088 C C . GLY A 1 138 ? -28.975 4.572 -43.031 1.00 27.75 138 GLY A C 1
ATOM 1089 O O . GLY A 1 138 ? -30.068 4.992 -43.366 1.00 27.75 138 GLY A O 1
ATOM 1090 N N . GLY A 1 139 ? -28.008 5.360 -42.537 1.00 28.22 139 GLY A N 1
ATOM 1091 C CA . GLY A 1 139 ? -27.955 6.823 -42.712 1.00 28.22 139 GLY A CA 1
ATOM 1092 C C . GLY A 1 139 ? -28.764 7.727 -41.762 1.00 28.22 139 GLY A C 1
ATOM 1093 O O . GLY A 1 139 ? -29.987 7.735 -41.778 1.00 28.22 139 GLY A O 1
ATOM 1094 N N . ALA A 1 140 ? -28.061 8.635 -41.068 1.00 31.16 140 ALA A N 1
ATOM 1095 C CA . ALA A 1 140 ? -28.598 9.939 -40.662 1.00 31.16 140 ALA A CA 1
ATOM 1096 C C . ALA A 1 140 ? -27.484 11.008 -40.539 1.00 31.16 140 ALA A C 1
ATOM 1098 O O . ALA A 1 140 ? -26.589 10.916 -39.708 1.00 31.16 140 ALA A O 1
ATOM 1099 N N . ARG A 1 141 ? -27.563 12.018 -41.416 1.00 30.08 141 ARG A N 1
ATOM 1100 C CA . ARG A 1 141 ? -27.081 13.416 -41.304 1.00 30.08 141 ARG A CA 1
ATOM 1101 C C . ARG A 1 141 ? -25.836 13.722 -40.439 1.00 30.08 141 ARG A C 1
ATOM 1103 O O . ARG A 1 141 ? -25.923 13.959 -39.239 1.00 30.08 141 ARG A O 1
ATOM 1110 N N . ARG A 1 142 ? -24.702 13.962 -41.113 1.00 32.44 142 ARG A N 1
ATOM 1111 C CA . ARG A 1 142 ? -23.566 14.727 -40.560 1.00 32.44 142 ARG A CA 1
ATOM 1112 C C . ARG A 1 142 ? -23.981 16.183 -40.278 1.00 32.44 142 ARG A C 1
ATOM 1114 O O . ARG A 1 142 ? -24.333 16.892 -41.218 1.00 32.44 142 ARG A O 1
ATOM 1121 N N . ARG A 1 143 ? -23.818 16.675 -39.044 1.00 29.84 143 ARG A N 1
ATOM 1122 C CA . ARG A 1 143 ? -23.631 18.115 -38.774 1.00 29.84 143 ARG A CA 1
ATOM 1123 C C . ARG A 1 143 ? -22.144 18.383 -38.543 1.00 29.84 143 ARG A C 1
ATOM 1125 O O . ARG A 1 143 ? -21.545 17.807 -37.642 1.00 29.84 143 ARG A O 1
ATOM 1132 N N . ARG A 1 144 ? -21.542 19.242 -39.371 1.00 30.56 144 ARG A N 1
ATOM 1133 C CA . ARG A 1 144 ? -20.191 19.772 -39.132 1.00 30.56 144 ARG A CA 1
ATOM 1134 C C . ARG A 1 144 ? -20.275 20.803 -38.005 1.00 30.56 144 ARG A C 1
ATOM 1136 O O . ARG A 1 144 ? -20.963 21.801 -38.181 1.00 30.56 144 ARG A O 1
ATOM 1143 N N . PHE A 1 145 ? -19.524 20.614 -36.924 1.00 27.30 145 PHE A N 1
ATOM 1144 C CA . PHE A 1 145 ? -19.125 21.722 -36.056 1.00 27.30 145 PHE A CA 1
ATOM 1145 C C . PHE A 1 145 ? -17.632 21.982 -36.244 1.00 27.30 145 PHE A C 1
ATOM 1147 O O . PHE A 1 145 ? -16.786 21.169 -35.885 1.00 27.30 145 PHE A O 1
ATOM 1154 N N . ARG A 1 146 ? -17.332 23.125 -36.860 1.00 29.41 146 ARG A N 1
ATOM 1155 C CA . ARG A 1 146 ? -15.993 23.704 -36.959 1.00 29.41 146 ARG A CA 1
ATOM 1156 C C . ARG A 1 146 ? -15.754 24.461 -35.651 1.00 29.41 146 ARG A C 1
ATOM 1158 O O . ARG A 1 146 ? -16.511 25.376 -35.346 1.00 29.41 146 ARG A O 1
ATOM 1165 N N . ARG A 1 147 ? -14.737 24.079 -34.878 1.00 28.98 147 ARG A N 1
ATOM 1166 C CA . ARG A 1 147 ? -14.192 24.912 -33.797 1.00 28.98 147 ARG A CA 1
ATOM 1167 C C . ARG A 1 147 ? -12.716 25.139 -34.068 1.00 28.98 147 ARG A C 1
ATOM 1169 O O . ARG A 1 147 ? -11.908 24.224 -33.950 1.00 28.98 147 ARG A O 1
ATOM 1176 N N . GLU A 1 148 ? -12.400 26.364 -34.454 1.00 29.48 148 GLU A N 1
ATOM 1177 C CA . GLU A 1 148 ? -11.035 26.870 -34.460 1.00 29.48 148 GLU A CA 1
ATOM 1178 C C . GLU A 1 148 ? -10.550 26.974 -33.010 1.00 29.48 148 GLU A C 1
ATOM 1180 O O . GLU A 1 148 ? -11.265 27.476 -32.141 1.00 29.48 148 GLU A O 1
ATOM 1185 N N . ARG A 1 149 ? -9.348 26.459 -32.734 1.00 28.92 149 ARG A N 1
ATOM 1186 C CA . ARG A 1 149 ? -8.644 26.718 -31.476 1.00 28.92 149 ARG A CA 1
ATOM 1187 C C . ARG A 1 149 ? -7.701 27.890 -31.708 1.00 28.92 149 ARG A C 1
ATOM 1189 O O . ARG A 1 149 ? -6.668 27.714 -32.347 1.00 28.92 149 ARG A O 1
ATOM 1196 N N . GLN A 1 150 ? -8.042 29.060 -31.179 1.00 27.72 150 GLN A N 1
ATOM 1197 C CA . GLN A 1 150 ? -7.032 30.083 -30.926 1.00 27.72 150 GLN A CA 1
ATOM 1198 C C . GLN A 1 150 ? -6.205 29.680 -29.701 1.00 27.72 150 GLN A C 1
ATOM 1200 O O . GLN A 1 150 ? -6.727 29.140 -28.724 1.00 27.72 150 GLN A O 1
ATOM 1205 N N . LEU A 1 151 ? -4.899 29.908 -29.801 1.00 33.81 151 LEU A N 1
ATOM 1206 C CA . LEU A 1 151 ? -3.925 29.701 -28.738 1.00 33.81 151 LEU A CA 1
ATOM 1207 C C . LEU A 1 151 ? -3.857 30.956 -27.866 1.00 33.81 151 LEU A C 1
ATOM 1209 O O . LEU A 1 151 ? -3.621 32.044 -28.385 1.00 33.81 151 LEU A O 1
ATOM 1213 N N . SER A 1 152 ? -3.969 30.794 -26.550 1.00 29.16 152 SER A N 1
ATOM 1214 C CA . SER A 1 152 ? -3.557 31.817 -25.585 1.00 29.16 152 SER A CA 1
ATOM 1215 C C . SER A 1 152 ? -3.181 31.172 -24.250 1.00 29.16 152 SER A C 1
ATOM 1217 O O . SER A 1 152 ? -4.027 30.589 -23.576 1.00 29.16 152 SER A O 1
ATOM 1219 N N . ASN A 1 153 ? -1.908 31.300 -23.883 1.00 33.09 153 ASN A N 1
ATOM 1220 C CA . ASN A 1 153 ? -1.398 31.183 -22.513 1.00 33.09 153 ASN A CA 1
ATOM 1221 C C . ASN A 1 153 ? -1.463 32.603 -21.897 1.00 33.09 153 ASN A C 1
ATOM 1223 O O . ASN A 1 153 ? -1.271 33.559 -22.658 1.00 33.09 153 ASN A O 1
ATOM 1227 N N . PRO A 1 154 ? -1.747 32.796 -20.593 1.00 39.88 154 PRO A N 1
ATOM 1228 C CA . PRO A 1 154 ? -0.641 32.822 -19.626 1.00 39.88 154 PRO A CA 1
ATOM 1229 C C . PRO A 1 154 ? -0.991 32.321 -18.202 1.00 39.88 154 PRO A C 1
ATOM 1231 O O . PRO A 1 154 ? -2.103 31.891 -17.905 1.00 39.88 154 PRO A O 1
ATOM 1234 N N . ALA A 1 155 ? 0.007 32.398 -17.315 1.00 28.89 155 ALA A N 1
ATOM 1235 C CA . ALA A 1 155 ? -0.017 31.953 -15.922 1.00 28.89 155 ALA A CA 1
ATOM 1236 C C . ALA A 1 155 ? -0.748 32.892 -14.932 1.00 28.89 155 ALA A C 1
ATOM 1238 O O . ALA A 1 155 ? -1.020 34.048 -15.236 1.00 28.89 155 ALA A O 1
ATOM 1239 N N . ASN A 1 156 ? -0.948 32.380 -13.708 1.00 36.75 156 ASN A N 1
ATOM 1240 C CA . ASN A 1 156 ? -1.184 33.093 -12.441 1.00 36.75 156 ASN A CA 1
ATOM 1241 C C . ASN A 1 156 ? -2.097 34.336 -12.462 1.00 36.75 156 ASN A C 1
ATOM 1243 O O . ASN A 1 156 ? -1.626 35.471 -12.519 1.00 36.75 156 ASN A O 1
ATOM 1247 N N . ALA A 1 157 ? -3.380 34.120 -12.170 1.00 28.30 157 ALA A N 1
ATOM 1248 C CA . ALA A 1 157 ? -4.197 35.095 -11.453 1.00 28.30 157 ALA A CA 1
ATOM 1249 C C . ALA A 1 157 ? -5.133 34.364 -10.481 1.00 28.30 157 ALA A C 1
ATOM 1251 O O . ALA A 1 157 ? -5.833 33.428 -10.867 1.00 28.30 157 ALA A O 1
ATOM 1252 N N . ALA A 1 158 ? -5.140 34.783 -9.215 1.00 41.34 158 ALA A N 1
ATOM 1253 C CA . ALA A 1 158 ? -6.168 34.366 -8.274 1.00 41.34 158 ALA A CA 1
ATOM 1254 C C . ALA A 1 158 ? -7.457 35.131 -8.594 1.00 41.34 158 ALA A C 1
ATOM 1256 O O . ALA A 1 158 ? -7.487 36.355 -8.472 1.00 41.34 158 ALA A O 1
ATOM 1257 N N . THR A 1 159 ? -8.522 34.417 -8.956 1.00 28.97 159 THR A N 1
ATOM 1258 C CA . THR A 1 159 ? -9.842 35.021 -9.164 1.00 28.97 159 THR A CA 1
ATOM 1259 C C . THR A 1 159 ? -10.899 34.139 -8.519 1.00 28.97 159 THR A C 1
ATOM 1261 O O . THR A 1 159 ? -11.253 33.084 -9.039 1.00 28.97 159 THR A O 1
ATOM 1264 N N . ILE A 1 160 ? -11.389 34.569 -7.357 1.00 38.72 160 ILE A N 1
ATOM 1265 C CA . ILE A 1 160 ? -12.532 33.954 -6.676 1.00 38.72 160 ILE A CA 1
ATOM 1266 C C . ILE A 1 160 ? -13.788 34.255 -7.510 1.00 38.72 160 ILE A C 1
ATOM 1268 O O . ILE A 1 160 ? -14.087 35.435 -7.713 1.00 38.72 160 ILE A O 1
ATOM 1272 N N . PRO A 1 161 ? -14.570 33.255 -7.956 1.00 33.31 161 PRO A N 1
ATOM 1273 C CA . PRO A 1 161 ? -15.915 33.501 -8.452 1.00 33.31 161 PRO A CA 1
ATOM 1274 C C . PRO A 1 161 ? -16.807 33.826 -7.251 1.00 33.31 161 PRO A C 1
ATOM 1276 O O . PRO A 1 161 ? -17.170 32.948 -6.469 1.00 33.31 161 PRO A O 1
ATOM 1279 N N . ALA A 1 162 ? -17.145 35.102 -7.081 1.00 41.62 162 ALA A N 1
ATOM 1280 C CA . ALA A 1 162 ? -18.054 35.552 -6.035 1.00 41.62 162 ALA A CA 1
ATOM 1281 C C . ALA A 1 162 ? -19.515 35.213 -6.385 1.00 41.62 162 ALA A C 1
ATOM 1283 O O . ALA A 1 162 ? -20.301 36.094 -6.714 1.00 41.62 162 ALA A O 1
ATOM 1284 N N . HIS A 1 163 ? -19.883 33.936 -6.280 1.00 33.38 163 HIS A N 1
ATOM 1285 C CA . HIS A 1 163 ? -21.273 33.502 -6.143 1.00 33.38 163 HIS A CA 1
ATOM 1286 C C . HIS A 1 163 ? -21.345 32.291 -5.214 1.00 33.38 163 HIS A C 1
ATOM 1288 O O . HIS A 1 163 ? -21.123 31.154 -5.624 1.00 33.38 163 HIS A O 1
ATOM 1294 N N . ALA A 1 164 ? -21.696 32.542 -3.951 1.00 32.69 164 ALA A N 1
ATOM 1295 C CA . ALA A 1 164 ? -22.228 31.488 -3.100 1.00 32.69 164 ALA A CA 1
ATOM 1296 C C . ALA A 1 164 ? -23.551 30.994 -3.717 1.00 32.69 164 ALA A C 1
ATOM 1298 O O . ALA A 1 164 ? -24.402 31.834 -4.035 1.00 32.69 164 ALA A O 1
ATOM 1299 N N . PRO A 1 165 ? -23.764 29.678 -3.885 1.00 34.84 165 PRO A N 1
ATOM 1300 C CA . PRO A 1 165 ? -25.091 29.180 -4.196 1.00 34.84 165 PRO A CA 1
ATOM 1301 C C . PRO A 1 165 ? -25.992 29.480 -2.995 1.00 34.84 165 PRO A C 1
ATOM 1303 O O . PRO A 1 165 ? -25.694 29.091 -1.864 1.00 34.84 165 PRO A O 1
ATOM 1306 N N . ALA A 1 166 ? -27.094 30.191 -3.232 1.00 35.19 166 ALA A N 1
ATOM 1307 C CA . ALA A 1 166 ? -28.153 30.292 -2.239 1.00 35.19 166 ALA A CA 1
ATOM 1308 C C . ALA A 1 166 ? -28.632 28.875 -1.889 1.00 35.19 166 ALA A C 1
ATOM 1310 O O . ALA A 1 166 ? -28.733 28.028 -2.779 1.00 35.19 166 ALA A O 1
ATOM 1311 N N . ALA A 1 167 ? -28.922 28.622 -0.608 1.00 41.59 167 ALA A N 1
ATOM 1312 C CA . ALA A 1 167 ? -29.403 27.324 -0.145 1.00 41.59 167 ALA A CA 1
ATOM 1313 C C . ALA A 1 167 ? -30.594 26.869 -1.004 1.00 41.59 167 ALA A C 1
ATOM 1315 O O . ALA A 1 167 ? -31.637 27.529 -1.037 1.00 41.59 167 ALA A O 1
ATOM 1316 N N . GLY A 1 168 ? -30.400 25.778 -1.748 1.00 36.78 168 GLY A N 1
ATOM 1317 C CA . GLY A 1 168 ? -31.338 25.344 -2.773 1.00 36.78 168 GLY A CA 1
ATOM 1318 C C . GLY A 1 168 ? -32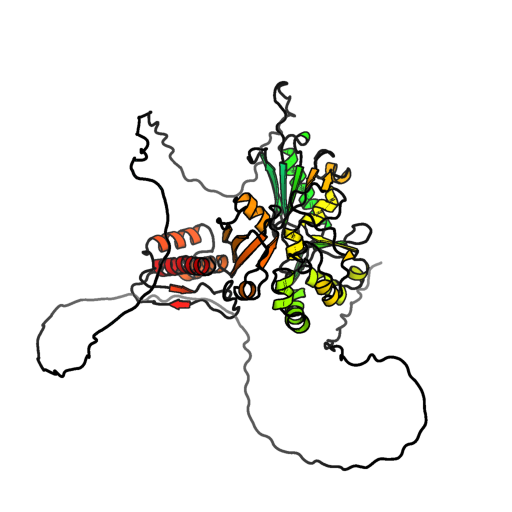.693 24.992 -2.173 1.00 36.78 168 GLY A C 1
ATOM 1319 O O . GLY A 1 168 ? -32.815 24.011 -1.442 1.00 36.78 168 GLY A O 1
ATOM 1320 N N . ARG A 1 169 ? -33.727 25.765 -2.525 1.00 43.28 169 ARG A N 1
ATOM 1321 C CA . ARG A 1 169 ? -35.113 25.300 -2.417 1.00 43.28 169 ARG A CA 1
ATOM 1322 C C . ARG A 1 169 ? -35.260 24.087 -3.331 1.00 43.28 169 ARG A C 1
ATOM 1324 O O . ARG A 1 169 ? -35.122 24.219 -4.543 1.00 43.28 169 ARG A O 1
ATOM 1331 N N . THR A 1 170 ? -35.520 22.930 -2.742 1.00 46.34 170 THR A N 1
ATOM 1332 C CA . THR A 1 170 ? -35.791 21.685 -3.462 1.00 46.34 170 THR A CA 1
ATOM 1333 C C . THR A 1 170 ? -37.147 21.748 -4.155 1.00 46.34 170 THR A C 1
ATOM 1335 O O . THR A 1 170 ? -38.139 22.127 -3.530 1.00 46.34 170 THR A O 1
ATOM 1338 N N . ASP A 1 171 ? -37.193 21.317 -5.412 1.00 44.78 171 ASP A N 1
ATOM 1339 C CA . ASP A 1 171 ? -38.437 20.987 -6.104 1.00 44.78 171 ASP A CA 1
ATOM 1340 C C . ASP A 1 171 ? -39.043 19.728 -5.434 1.00 44.78 171 ASP A C 1
ATOM 1342 O O . ASP A 1 171 ? -38.336 18.720 -5.329 1.00 44.78 171 ASP A O 1
ATOM 1346 N N . PRO A 1 172 ? -40.288 19.745 -4.909 1.00 45.06 172 PRO A N 1
ATOM 1347 C CA . PRO A 1 172 ? -40.813 18.682 -4.034 1.00 45.06 172 PRO A CA 1
ATOM 1348 C C . PRO A 1 172 ? -41.047 17.302 -4.689 1.00 45.06 172 PRO A C 1
ATOM 1350 O O . PRO A 1 172 ? -41.665 16.439 -4.068 1.00 45.06 172 PRO A O 1
ATOM 1353 N N . GLY A 1 173 ? -40.568 17.080 -5.917 1.00 49.47 173 GLY A N 1
ATOM 1354 C CA . GLY A 1 173 ? -40.629 15.802 -6.635 1.00 49.47 173 GLY A CA 1
ATOM 1355 C C . GLY A 1 173 ? -39.280 15.112 -6.886 1.00 49.47 173 GLY A C 1
ATOM 1356 O O . GLY A 1 173 ? -39.276 14.013 -7.438 1.00 49.47 173 GLY A O 1
ATOM 1357 N N . GLU A 1 174 ? -38.140 15.713 -6.522 1.00 55.38 174 GLU A N 1
ATOM 1358 C CA . GLU A 1 174 ? -36.832 15.085 -6.758 1.00 55.38 174 GLU A CA 1
ATOM 1359 C C . GLU A 1 174 ? -36.545 14.000 -5.704 1.00 55.38 174 GLU A C 1
ATOM 1361 O O . GLU A 1 174 ? -36.381 14.286 -4.516 1.00 55.38 174 GLU A O 1
ATOM 1366 N N . ILE A 1 175 ? -36.498 12.736 -6.138 1.00 58.59 175 ILE A N 1
ATOM 1367 C CA . ILE A 1 175 ? -36.153 11.599 -5.273 1.00 58.59 175 ILE A CA 1
ATOM 1368 C C . ILE A 1 175 ? -34.700 11.775 -4.799 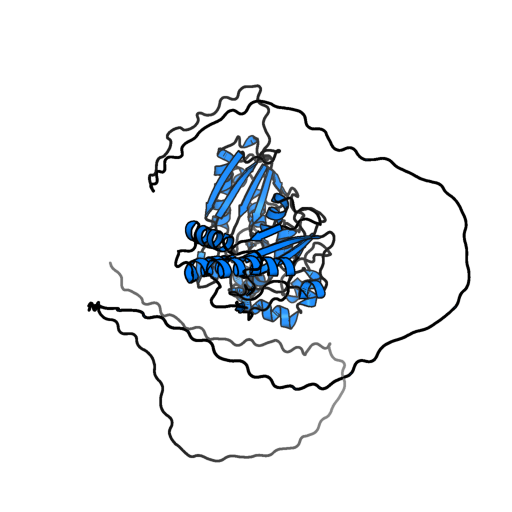1.00 58.59 175 ILE A C 1
ATOM 1370 O O . ILE A 1 175 ? -33.827 11.971 -5.649 1.00 58.59 175 ILE A O 1
ATOM 1374 N N . PRO A 1 176 ? -34.408 11.675 -3.485 1.00 63.16 176 PRO A N 1
ATOM 1375 C CA . PRO A 1 176 ? -33.041 11.759 -2.990 1.00 63.16 176 PRO A CA 1
ATOM 1376 C C . PRO A 1 176 ? -32.152 10.705 -3.654 1.00 63.16 176 PRO A C 1
ATOM 1378 O O . PRO A 1 176 ? -32.444 9.509 -3.577 1.00 63.16 176 PRO A O 1
ATOM 1381 N N . MET A 1 177 ? -31.079 11.145 -4.308 1.00 79.50 177 MET A N 1
ATOM 1382 C CA . MET A 1 177 ? -30.158 10.261 -5.022 1.00 79.50 177 MET A CA 1
ATOM 1383 C C . MET A 1 177 ? -29.072 9.805 -4.045 1.00 79.50 177 MET A C 1
ATOM 1385 O O . MET A 1 177 ? -28.303 10.641 -3.575 1.00 79.50 177 MET A O 1
ATOM 1389 N N . PRO A 1 178 ? -29.001 8.513 -3.686 1.00 93.31 178 PRO A N 1
ATOM 1390 C CA . PRO A 1 178 ? -28.026 8.028 -2.718 1.00 93.31 178 PRO A CA 1
ATOM 1391 C C . PRO A 1 178 ? -26.596 8.068 -3.268 1.00 93.31 178 PRO A C 1
ATOM 1393 O O . PRO A 1 178 ? -26.337 7.698 -4.413 1.00 93.31 178 PRO A O 1
ATOM 1396 N N . HIS A 1 179 ? -25.662 8.466 -2.407 1.00 97.31 179 HIS A N 1
ATOM 1397 C CA . HIS A 1 179 ? -24.248 8.634 -2.723 1.00 97.31 179 HIS A CA 1
ATOM 1398 C C . HIS A 1 179 ? -23.349 7.737 -1.858 1.00 97.31 179 HIS A C 1
ATOM 1400 O O . HIS A 1 179 ? -23.678 7.394 -0.717 1.00 97.31 179 HIS A O 1
ATOM 1406 N N . LEU A 1 180 ? -22.162 7.420 -2.377 1.00 98.00 180 LEU A N 1
ATOM 1407 C CA . LEU A 1 180 ? -21.073 6.735 -1.678 1.00 98.00 180 LEU A CA 1
ATOM 1408 C C . LEU A 1 180 ? -19.799 7.585 -1.727 1.00 98.00 180 LEU A C 1
ATOM 1410 O O . LEU A 1 180 ? -19.525 8.237 -2.733 1.00 98.00 180 LEU A O 1
ATOM 1414 N N . LEU A 1 181 ? -19.002 7.568 -0.658 1.00 98.56 181 LEU A N 1
ATOM 1415 C CA . LEU A 1 181 ? -17.749 8.320 -0.566 1.00 98.56 181 LEU A CA 1
ATOM 1416 C C . LEU A 1 181 ? -16.541 7.376 -0.514 1.00 98.56 181 LEU A C 1
ATOM 1418 O O . LEU A 1 181 ? -16.449 6.502 0.349 1.00 98.56 181 LEU A O 1
ATOM 1422 N N . GLY A 1 182 ? -15.586 7.586 -1.419 1.00 98.44 182 GLY A N 1
ATOM 1423 C CA . GLY A 1 182 ? -14.249 6.999 -1.355 1.00 98.44 182 GLY A CA 1
ATOM 1424 C C . GLY A 1 182 ? -13.235 8.020 -0.841 1.00 98.44 182 GLY A C 1
ATOM 1425 O O . GLY A 1 182 ? -13.152 9.128 -1.371 1.00 98.44 182 GLY A O 1
ATOM 1426 N N . LEU A 1 183 ? -12.462 7.656 0.180 1.00 98.75 183 LEU A N 1
ATOM 1427 C CA . LEU A 1 183 ? -11.285 8.402 0.627 1.00 98.75 183 LEU A CA 1
ATOM 1428 C C . LEU A 1 183 ? -10.027 7.620 0.241 1.00 98.75 183 LEU A C 1
ATOM 1430 O O . LEU A 1 183 ? -9.871 6.484 0.667 1.00 98.75 183 LEU A O 1
ATOM 1434 N N . ASP A 1 184 ? -9.105 8.231 -0.492 1.00 98.50 184 ASP A N 1
ATOM 1435 C CA . ASP A 1 184 ? -7.771 7.685 -0.728 1.00 98.50 184 ASP A CA 1
ATOM 1436 C C . ASP A 1 184 ? -6.718 8.470 0.056 1.00 98.50 184 ASP A C 1
ATOM 1438 O O . ASP A 1 184 ? -6.663 9.700 -0.020 1.00 98.50 184 ASP A O 1
ATOM 1442 N N . VAL A 1 185 ? -5.884 7.761 0.817 1.00 98.12 185 VAL A N 1
ATOM 1443 C CA . VAL A 1 185 ? -4.808 8.327 1.641 1.00 98.12 185 VAL A CA 1
ATOM 1444 C C . VAL A 1 185 ? -3.460 7.880 1.081 1.00 98.12 185 VAL A C 1
ATOM 1446 O O . VAL A 1 185 ? -2.780 7.002 1.626 1.00 98.12 185 VAL A O 1
ATOM 1449 N N . GLY A 1 186 ? -3.095 8.488 -0.048 1.00 94.19 186 GLY A N 1
ATOM 1450 C CA . GLY A 1 186 ? -1.848 8.231 -0.754 1.00 94.19 186 GLY A CA 1
ATOM 1451 C C . GLY A 1 186 ? -0.614 8.831 -0.071 1.00 94.19 186 GLY A C 1
ATOM 1452 O O . GLY A 1 186 ? -0.681 9.517 0.955 1.00 94.19 186 GLY A O 1
ATOM 1453 N N . THR A 1 187 ? 0.555 8.601 -0.677 1.00 90.38 187 THR A N 1
ATOM 1454 C CA . THR A 1 187 ? 1.851 9.046 -0.123 1.00 90.38 187 THR A CA 1
ATOM 1455 C C . THR A 1 187 ? 1.961 10.570 -0.011 1.00 90.38 187 THR A C 1
ATOM 1457 O O . THR A 1 187 ? 2.492 11.062 0.989 1.00 90.38 187 THR A O 1
ATOM 1460 N N . THR A 1 188 ? 1.472 11.301 -1.016 1.00 90.69 188 THR A N 1
ATOM 1461 C CA . THR A 1 188 ? 1.656 12.755 -1.182 1.00 90.69 188 THR A CA 1
ATOM 1462 C C . THR A 1 188 ? 0.358 13.558 -1.132 1.00 90.69 188 THR A C 1
ATOM 1464 O O . THR A 1 188 ? 0.396 14.744 -0.813 1.00 90.69 188 THR A O 1
ATOM 1467 N N . ASN A 1 189 ? -0.782 12.946 -1.447 1.00 96.00 189 ASN A N 1
ATOM 1468 C CA . ASN A 1 189 ? -2.081 13.603 -1.522 1.00 96.00 189 ASN A CA 1
ATOM 1469 C C . ASN A 1 189 ? -3.178 12.675 -0.986 1.00 96.00 189 ASN A C 1
ATOM 1471 O O . ASN A 1 189 ? -3.239 11.503 -1.355 1.00 96.00 189 ASN A O 1
ATOM 1475 N N . THR A 1 190 ? -4.060 13.238 -0.167 1.00 98.38 190 THR A N 1
ATOM 1476 C CA . THR A 1 190 ? -5.280 12.611 0.335 1.00 98.38 190 THR A CA 1
ATOM 1477 C C . THR A 1 190 ? -6.456 13.141 -0.485 1.00 98.38 190 THR A C 1
ATOM 1479 O O . THR A 1 190 ? -6.637 14.359 -0.569 1.00 98.38 190 THR A O 1
ATOM 1482 N N . LYS A 1 191 ? -7.262 12.265 -1.096 1.00 98.62 191 LYS A N 1
ATOM 1483 C CA . LYS A 1 191 ? -8.389 12.636 -1.970 1.00 98.62 191 LYS A CA 1
ATOM 1484 C C . LYS A 1 191 ? -9.698 12.017 -1.483 1.00 98.62 191 LYS A C 1
ATOM 1486 O O . LYS A 1 191 ? -9.774 10.811 -1.308 1.00 98.62 191 LYS A O 1
ATOM 1491 N N . ALA A 1 192 ? -10.737 12.828 -1.326 1.00 98.75 192 ALA A N 1
ATOM 1492 C CA . ALA A 1 192 ? -12.114 12.380 -1.151 1.00 98.75 192 ALA A CA 1
ATOM 1493 C C . ALA A 1 192 ? -12.876 12.531 -2.476 1.00 98.75 192 ALA A C 1
ATOM 1495 O O . ALA A 1 192 ? -12.765 13.569 -3.132 1.00 98.75 192 ALA A O 1
ATOM 1496 N N . VAL A 1 193 ? -13.656 11.519 -2.854 1.00 98.62 193 VAL A N 1
ATOM 1497 C CA . VAL A 1 193 ? -14.534 11.533 -4.033 1.00 98.62 193 VAL A CA 1
ATOM 1498 C C . VAL A 1 193 ? -15.903 10.986 -3.646 1.00 98.62 193 VAL A C 1
ATOM 1500 O O . VAL A 1 193 ? -15.997 9.937 -3.011 1.00 98.62 193 VAL A O 1
ATOM 1503 N N . VAL A 1 194 ? -16.957 11.706 -4.022 1.00 98.56 194 VAL A N 1
ATOM 1504 C CA . VAL A 1 194 ? -18.352 11.285 -3.877 1.00 98.56 194 VAL A CA 1
ATOM 1505 C C . VAL A 1 194 ? -18.848 10.779 -5.224 1.00 98.56 194 VAL A C 1
ATOM 1507 O O . VAL A 1 194 ? -18.678 11.458 -6.240 1.00 98.56 194 VAL A O 1
ATOM 1510 N N . TYR A 1 195 ? -19.487 9.616 -5.211 1.00 97.62 195 TYR A N 1
ATOM 1511 C CA . TYR A 1 195 ? -20.088 8.968 -6.368 1.00 97.62 195 TYR A CA 1
ATOM 1512 C C . TYR A 1 195 ? -21.584 8.751 -6.149 1.00 97.62 195 TYR A C 1
ATOM 1514 O O . TYR A 1 195 ? -22.010 8.530 -5.014 1.00 97.62 195 TYR A O 1
ATOM 1522 N N . ASP A 1 196 ? -22.366 8.750 -7.225 1.00 95.88 196 ASP A N 1
ATOM 1523 C CA . ASP A 1 196 ? -23.695 8.130 -7.229 1.00 95.88 196 ASP A CA 1
ATOM 1524 C C . ASP A 1 196 ? -23.600 6.600 -7.395 1.00 95.88 196 ASP A C 1
ATOM 1526 O O . ASP A 1 196 ? -22.512 6.028 -7.525 1.00 95.88 196 ASP A O 1
ATOM 1530 N N . LEU A 1 197 ? -24.746 5.912 -7.379 1.00 93.31 197 LEU A N 1
ATOM 1531 C CA . LEU A 1 197 ? -24.796 4.453 -7.534 1.00 93.31 197 LEU A CA 1
ATOM 1532 C C . LEU A 1 197 ? -24.459 3.963 -8.952 1.00 93.31 197 LEU A C 1
ATOM 1534 O O . LEU A 1 197 ? -24.173 2.779 -9.127 1.00 93.31 197 LEU A O 1
ATOM 1538 N N . GLU A 1 198 ? -24.432 4.850 -9.949 1.00 93.19 198 GLU A N 1
ATOM 1539 C CA . GLU A 1 198 ? -23.940 4.548 -11.295 1.00 93.19 198 GLU A CA 1
ATOM 1540 C C . GLU A 1 198 ? -22.413 4.728 -11.414 1.00 93.19 198 GLU A C 1
ATOM 1542 O O . GLU A 1 198 ? -21.840 4.477 -12.477 1.00 93.19 198 GLU A O 1
ATOM 1547 N N . GLY A 1 199 ? -21.738 5.148 -10.337 1.00 91.50 199 GLY A N 1
ATOM 1548 C CA . GLY A 1 199 ? -20.294 5.370 -10.294 1.00 91.50 199 GLY A CA 1
ATOM 1549 C C . GLY A 1 199 ? -19.843 6.677 -10.953 1.00 91.50 199 GLY A C 1
ATOM 1550 O O . GLY A 1 199 ? -18.654 6.839 -11.240 1.00 91.50 199 GLY A O 1
ATOM 1551 N N . ARG A 1 200 ? -20.755 7.623 -11.211 1.00 95.19 200 ARG A N 1
ATOM 1552 C CA . ARG A 1 200 ? -20.400 8.952 -11.730 1.00 95.19 200 ARG A CA 1
ATOM 1553 C C . ARG A 1 200 ? -19.857 9.805 -10.588 1.00 95.19 200 ARG A C 1
ATOM 1555 O O . ARG A 1 200 ? -20.386 9.775 -9.484 1.00 95.19 200 ARG A O 1
ATOM 1562 N N . VAL A 1 201 ? -18.806 10.582 -10.852 1.00 97.69 201 VAL A N 1
ATOM 1563 C CA . VAL A 1 201 ? -18.242 11.519 -9.867 1.00 97.69 201 VAL A CA 1
ATOM 1564 C C . VAL A 1 201 ? -19.192 12.704 -9.689 1.00 97.69 201 VAL A C 1
ATOM 1566 O O . VAL A 1 201 ? -19.416 13.463 -10.631 1.00 97.69 201 VAL A O 1
ATOM 1569 N N . CYS A 1 202 ? -19.712 12.870 -8.475 1.00 97.88 202 CYS A N 1
ATOM 1570 C CA . CYS A 1 202 ? -20.608 13.961 -8.087 1.00 97.88 202 CYS A CA 1
ATOM 1571 C C . CYS A 1 202 ? -19.845 15.120 -7.431 1.00 97.88 202 CYS A C 1
ATOM 1573 O O . CYS A 1 202 ? -20.191 16.280 -7.635 1.00 97.88 202 CYS A O 1
ATOM 1575 N N . ALA A 1 203 ? -18.796 14.812 -6.662 1.00 98.25 203 ALA A N 1
ATOM 1576 C CA . ALA A 1 203 ? -17.931 15.799 -6.022 1.00 98.25 203 ALA A CA 1
ATOM 1577 C C . ALA A 1 203 ? -16.539 15.232 -5.734 1.00 98.25 203 ALA A C 1
ATOM 1579 O O . ALA A 1 203 ? -16.376 14.029 -5.535 1.00 98.25 203 ALA A O 1
ATOM 1580 N N . GLU A 1 204 ? -15.539 16.105 -5.626 1.00 98.44 204 GLU A N 1
ATOM 1581 C CA . GLU A 1 204 ? -14.210 15.728 -5.147 1.00 98.44 204 GLU A CA 1
ATOM 1582 C C . GLU A 1 204 ? -13.530 16.849 -4.355 1.00 98.44 204 GLU A C 1
ATOM 1584 O O . GLU A 1 204 ? -13.831 18.034 -4.505 1.00 98.44 204 GLU A O 1
ATOM 1589 N N . ALA A 1 205 ? -12.595 16.468 -3.488 1.00 98.75 205 ALA A N 1
ATOM 1590 C CA . ALA A 1 205 ? -11.695 17.383 -2.799 1.00 98.75 205 ALA A CA 1
ATOM 1591 C C . ALA A 1 205 ? -10.376 16.676 -2.474 1.00 98.75 205 ALA A C 1
ATOM 1593 O O . ALA A 1 205 ? -10.351 15.471 -2.229 1.00 98.75 205 ALA A O 1
ATOM 1594 N N . SER A 1 206 ? -9.273 17.420 -2.408 1.00 98.62 206 SER A N 1
ATOM 1595 C CA . SER A 1 206 ? -7.992 16.872 -1.956 1.00 98.62 206 SER A CA 1
ATOM 1596 C C . SER A 1 206 ? -7.188 17.845 -1.095 1.00 98.62 206 SER A C 1
ATOM 1598 O O . SER A 1 206 ? -7.542 19.022 -0.952 1.00 98.62 206 SER A O 1
ATOM 1600 N N . ALA A 1 207 ? -6.140 17.323 -0.464 1.00 98.50 207 ALA A N 1
ATOM 1601 C CA . ALA A 1 207 ? -5.101 18.061 0.247 1.00 98.50 207 ALA A CA 1
ATOM 1602 C C . ALA A 1 207 ? -3.805 17.242 0.257 1.00 98.50 207 ALA A C 1
ATOM 1604 O O . ALA A 1 207 ? -3.848 16.015 0.194 1.00 98.50 207 ALA A O 1
ATOM 1605 N N . ALA A 1 208 ? -2.659 17.910 0.394 1.00 97.94 208 ALA A N 1
ATOM 1606 C CA . ALA A 1 208 ? -1.385 17.225 0.592 1.00 97.94 208 ALA A CA 1
ATOM 1607 C C . ALA A 1 208 ? -1.431 16.339 1.852 1.00 97.94 208 ALA A C 1
ATOM 1609 O O . ALA A 1 208 ? -1.882 16.786 2.908 1.00 97.94 208 ALA A O 1
ATOM 1610 N N . THR A 1 209 ? -0.952 15.099 1.751 1.00 97.25 209 THR A N 1
ATOM 1611 C CA . THR A 1 209 ? -0.837 14.193 2.902 1.00 97.25 209 THR A CA 1
ATOM 1612 C C . THR A 1 209 ? 0.268 14.714 3.827 1.00 97.25 209 THR A C 1
ATOM 1614 O O . THR A 1 209 ? 1.398 14.869 3.355 1.00 97.25 209 THR A O 1
ATOM 1617 N N . PRO A 1 210 ? 0.012 14.952 5.129 1.00 96.38 210 PRO A N 1
ATOM 1618 C CA . PRO A 1 210 ? 1.038 15.426 6.050 1.00 96.38 210 PRO A CA 1
ATOM 1619 C C . PRO A 1 210 ? 2.252 14.498 6.086 1.00 96.38 210 PRO A C 1
ATOM 1621 O O . PRO A 1 210 ? 2.115 13.277 6.194 1.00 96.38 210 PRO A O 1
ATOM 1624 N N . LEU A 1 211 ? 3.441 15.092 6.011 1.00 96.19 211 LEU A N 1
ATOM 1625 C CA . LEU A 1 211 ? 4.723 14.399 6.010 1.00 96.19 211 LEU A CA 1
ATOM 1626 C C . LEU A 1 211 ? 5.763 15.242 6.744 1.00 96.19 211 LEU A C 1
ATOM 1628 O O . LEU A 1 211 ? 5.851 16.453 6.543 1.00 96.19 211 LEU A O 1
ATOM 1632 N N . ARG A 1 212 ? 6.583 14.583 7.558 1.00 96.94 212 ARG A N 1
ATOM 1633 C CA . ARG A 1 212 ? 7.775 15.148 8.178 1.00 96.94 212 ARG A CA 1
ATOM 1634 C C . ARG A 1 212 ? 8.984 14.339 7.735 1.00 96.94 212 ARG A C 1
ATOM 1636 O O . ARG A 1 212 ? 9.085 13.155 8.045 1.00 96.94 212 ARG A O 1
ATOM 1643 N N . GLU A 1 213 ? 9.911 14.984 7.044 1.00 94.88 213 GLU A N 1
ATOM 1644 C CA . GLU A 1 213 ? 11.221 14.398 6.770 1.00 94.88 213 GLU A CA 1
ATOM 1645 C C . GLU A 1 213 ? 12.113 14.511 8.013 1.00 94.88 213 GLU A C 1
ATOM 1647 O O . GLU A 1 213 ? 12.186 15.557 8.662 1.00 94.88 213 GLU A O 1
ATOM 1652 N N . GLU A 1 214 ? 12.776 13.412 8.362 1.00 94.88 214 GLU A N 1
ATOM 1653 C CA . GLU A 1 214 ? 13.683 13.306 9.515 1.00 94.88 214 GLU A CA 1
ATOM 1654 C C . GLU A 1 214 ? 15.149 13.152 9.073 1.00 94.88 214 GLU A C 1
ATOM 1656 O O . GLU A 1 214 ? 16.072 13.316 9.870 1.00 94.88 214 GLU A O 1
ATOM 1661 N N . GLY A 1 215 ? 15.368 12.870 7.786 1.00 92.44 215 GLY A N 1
ATOM 1662 C CA . GLY A 1 215 ? 16.671 12.724 7.147 1.00 92.44 215 GLY A CA 1
ATOM 1663 C C . GLY A 1 215 ? 16.561 11.946 5.828 1.00 92.44 215 GLY A C 1
ATOM 1664 O O . GLY A 1 215 ? 15.462 11.556 5.432 1.00 92.44 215 GLY A O 1
ATOM 1665 N N . PRO A 1 216 ? 17.682 11.683 5.134 1.00 90.75 216 PRO A N 1
ATOM 1666 C CA . PRO A 1 216 ? 17.678 10.947 3.869 1.00 90.75 216 PRO A CA 1
ATOM 1667 C C . PRO A 1 216 ? 17.040 9.554 4.000 1.00 90.75 216 PRO A C 1
ATOM 1669 O O . PRO A 1 216 ? 17.601 8.653 4.621 1.00 90.75 216 PRO A O 1
ATOM 1672 N N . GLY A 1 217 ? 15.858 9.373 3.403 1.00 89.50 217 GLY A N 1
ATOM 1673 C CA . GLY A 1 217 ? 15.094 8.123 3.477 1.00 89.50 217 GLY A CA 1
ATOM 1674 C C . GLY A 1 217 ? 14.435 7.839 4.834 1.00 89.50 217 GLY A C 1
ATOM 1675 O O . GLY A 1 217 ? 14.030 6.700 5.062 1.00 89.50 217 GLY A O 1
ATOM 1676 N N . LEU A 1 218 ? 14.330 8.841 5.716 1.00 96.56 218 LEU A N 1
ATOM 1677 C CA . LEU A 1 218 ? 13.631 8.766 7.001 1.00 96.56 218 LEU A CA 1
ATOM 1678 C C . LEU A 1 218 ? 12.476 9.769 7.018 1.00 96.56 218 LEU A C 1
ATOM 1680 O O . LEU A 1 218 ? 12.697 10.970 6.840 1.00 96.56 218 LEU A O 1
ATOM 1684 N N . ALA A 1 219 ? 11.252 9.295 7.238 1.00 96.94 219 ALA A N 1
ATOM 1685 C CA . ALA A 1 219 ? 10.079 10.156 7.283 1.00 96.94 219 ALA A CA 1
ATOM 1686 C C . ALA A 1 219 ? 8.950 9.591 8.154 1.00 96.94 219 ALA A C 1
ATOM 1688 O O . ALA A 1 219 ? 8.662 8.391 8.156 1.00 96.94 219 ALA A O 1
ATOM 1689 N N . THR A 1 220 ? 8.257 10.490 8.846 1.00 98.06 220 THR A N 1
ATOM 1690 C CA . THR A 1 220 ? 7.107 10.186 9.702 1.00 98.06 220 THR A CA 1
ATOM 1691 C C . THR A 1 220 ? 5.898 11.046 9.339 1.00 98.06 220 THR A C 1
ATOM 1693 O O . THR A 1 220 ? 6.002 12.038 8.618 1.00 98.06 220 THR A O 1
ATOM 1696 N N . ARG A 1 221 ? 4.715 10.651 9.811 1.00 97.56 221 ARG A N 1
ATOM 1697 C CA . ARG A 1 221 ? 3.475 11.429 9.721 1.00 97.56 221 ARG A CA 1
ATOM 1698 C C . ARG A 1 221 ? 2.862 11.539 11.108 1.00 97.56 221 ARG A C 1
ATOM 1700 O O . ARG A 1 221 ? 2.811 10.545 11.836 1.00 97.56 221 ARG A O 1
ATOM 1707 N N . ASP A 1 222 ? 2.396 12.729 11.463 1.00 98.19 222 ASP A N 1
ATOM 1708 C CA . ASP A 1 222 ? 1.584 12.917 12.662 1.00 98.19 222 ASP A CA 1
ATOM 1709 C C . ASP A 1 222 ? 0.208 12.254 12.438 1.00 98.19 222 ASP A C 1
ATOM 1711 O O . ASP A 1 222 ? -0.479 12.617 11.476 1.00 98.19 222 ASP A O 1
ATOM 1715 N N . PRO A 1 223 ? -0.197 11.269 13.263 1.00 98.31 223 PRO A N 1
ATOM 1716 C CA . PRO A 1 223 ? -1.485 10.604 13.114 1.00 98.31 223 PRO A CA 1
ATOM 1717 C C . PRO A 1 223 ? -2.672 11.563 13.251 1.00 98.31 223 PRO A C 1
ATOM 1719 O O . PRO A 1 223 ? -3.666 11.371 12.553 1.00 98.31 223 PRO A O 1
ATOM 1722 N N . GLU A 1 224 ? -2.573 12.610 14.079 1.00 98.19 224 GLU A N 1
ATOM 1723 C CA . GLU A 1 224 ? -3.676 13.565 14.222 1.00 98.19 224 GLU A CA 1
ATOM 1724 C C . GLU A 1 224 ? -3.814 14.421 12.964 1.00 98.19 224 GLU A C 1
ATOM 1726 O O . GLU A 1 224 ? -4.886 14.453 12.369 1.00 98.19 224 GLU A O 1
ATOM 1731 N N . ALA A 1 225 ? -2.713 14.994 12.465 1.00 98.50 225 ALA A N 1
ATOM 1732 C CA . ALA A 1 225 ? -2.730 15.778 11.229 1.00 98.50 225 ALA A CA 1
ATOM 1733 C C . ALA A 1 225 ? -3.246 14.963 10.025 1.00 98.50 225 ALA A C 1
ATOM 1735 O O . ALA A 1 225 ? -3.946 15.495 9.160 1.00 98.50 225 ALA A O 1
ATOM 1736 N N . VAL A 1 226 ? -2.932 13.661 9.955 1.00 98.50 226 VAL A N 1
ATOM 1737 C CA . VAL A 1 226 ? -3.475 12.752 8.929 1.00 98.50 226 VAL A CA 1
ATOM 1738 C C . VAL A 1 226 ? -4.995 12.592 9.073 1.00 98.50 226 VAL A C 1
ATOM 1740 O O . VAL A 1 226 ? -5.704 12.653 8.066 1.00 98.50 226 VAL A O 1
ATOM 1743 N N . TYR A 1 227 ? -5.511 12.441 10.296 1.00 98.69 227 TYR A N 1
ATOM 1744 C CA . TYR A 1 227 ? -6.951 12.350 10.565 1.00 98.69 227 TYR A CA 1
ATOM 1745 C C . TYR A 1 227 ? -7.697 13.671 10.290 1.00 98.69 227 TYR A C 1
ATOM 1747 O O . TYR A 1 227 ? -8.741 13.666 9.632 1.00 98.69 227 TYR A O 1
ATOM 1755 N N . GLU A 1 228 ? -7.150 14.808 10.719 1.00 98.69 228 GLU A N 1
ATOM 1756 C CA . GLU A 1 228 ? -7.669 16.151 10.419 1.00 98.69 228 GLU A CA 1
ATOM 1757 C C . GLU A 1 228 ? -7.697 16.420 8.909 1.00 98.69 228 GLU A C 1
ATOM 1759 O O . GLU A 1 228 ? -8.685 16.924 8.373 1.00 98.69 228 GLU A O 1
ATOM 1764 N N . THR A 1 229 ? -6.646 16.017 8.187 1.00 98.81 229 THR A N 1
ATOM 1765 C CA . THR A 1 229 ? -6.599 16.131 6.722 1.00 98.81 229 THR A CA 1
ATOM 1766 C C . THR A 1 229 ? -7.686 15.278 6.072 1.00 98.81 229 THR A C 1
ATOM 1768 O O . THR A 1 229 ? -8.393 15.766 5.190 1.00 98.81 229 THR A O 1
ATOM 1771 N N . ALA A 1 230 ? -7.852 14.028 6.520 1.00 98.81 230 ALA A N 1
ATOM 1772 C CA . ALA A 1 230 ? -8.867 13.105 6.017 1.00 98.81 230 ALA A CA 1
ATOM 1773 C C . ALA A 1 230 ? -10.297 13.632 6.238 1.00 98.81 230 ALA A C 1
ATOM 1775 O O . ALA A 1 230 ? -11.057 13.780 5.282 1.00 98.81 230 ALA A O 1
ATOM 1776 N N . THR A 1 231 ? -10.653 13.989 7.474 1.00 98.88 231 THR A N 1
ATOM 1777 C CA . THR A 1 231 ? -11.971 14.573 7.792 1.00 98.88 231 THR A CA 1
ATOM 1778 C C . THR A 1 231 ? -12.197 15.902 7.065 1.00 98.88 231 THR A C 1
ATOM 1780 O O . THR A 1 231 ? -13.279 16.140 6.529 1.00 98.88 231 THR A O 1
ATOM 1783 N N . GLY A 1 232 ? -11.156 16.730 6.936 1.00 98.81 232 GLY A N 1
ATOM 1784 C CA . GLY A 1 232 ? -11.205 17.996 6.211 1.00 98.81 232 GLY A CA 1
ATOM 1785 C C . GLY A 1 232 ? -11.442 17.852 4.702 1.00 98.81 232 GLY A C 1
ATOM 1786 O O . GLY A 1 232 ? -12.176 18.668 4.139 1.00 98.81 232 GLY A O 1
ATOM 1787 N N . VAL A 1 233 ? -10.860 16.848 4.025 1.00 98.81 233 VAL A N 1
ATOM 1788 C CA . VAL A 1 233 ? -11.185 16.579 2.606 1.00 98.81 233 VAL A CA 1
ATOM 1789 C C . VAL A 1 233 ? -12.580 15.979 2.456 1.00 98.81 233 VAL A C 1
ATOM 1791 O O . VAL A 1 233 ? -13.303 16.399 1.555 1.00 98.81 233 VAL A O 1
ATOM 1794 N N . ILE A 1 234 ? -12.996 15.086 3.365 1.00 98.88 234 ILE A N 1
ATOM 1795 C CA . ILE A 1 234 ? -14.353 14.520 3.382 1.00 98.88 234 ILE A CA 1
ATOM 1796 C C . ILE A 1 234 ? -15.384 15.649 3.480 1.00 98.88 234 ILE A C 1
ATOM 1798 O O . ILE A 1 234 ? -16.257 15.738 2.622 1.00 98.88 234 ILE A O 1
ATOM 1802 N N . ARG A 1 235 ? -15.227 16.572 4.439 1.00 98.81 235 ARG A N 1
ATOM 1803 C CA . ARG A 1 235 ? -16.118 17.730 4.619 1.00 98.81 235 ARG A CA 1
ATOM 1804 C C . ARG A 1 235 ? -16.192 18.618 3.376 1.00 98.81 235 ARG A C 1
ATOM 1806 O O . ARG A 1 235 ? -17.279 19.053 3.005 1.00 98.81 235 ARG A O 1
ATOM 1813 N N . ARG A 1 236 ? -15.064 18.867 2.698 1.00 98.75 236 ARG A N 1
ATOM 1814 C CA . ARG A 1 236 ? -15.047 19.659 1.451 1.00 98.75 236 ARG A CA 1
ATOM 1815 C C . ARG A 1 236 ? -15.715 18.951 0.272 1.00 98.75 236 ARG A C 1
ATOM 1817 O O . ARG A 1 236 ? -16.306 19.635 -0.555 1.00 98.75 236 ARG A O 1
ATOM 1824 N N . ALA A 1 237 ? -15.633 17.624 0.180 1.00 98.69 237 ALA A N 1
ATOM 1825 C CA . ALA A 1 237 ? -16.335 16.858 -0.850 1.00 98.69 237 ALA A CA 1
ATOM 1826 C C . ALA A 1 237 ? -17.841 16.748 -0.540 1.00 98.69 237 ALA A C 1
ATOM 1828 O O . ALA A 1 237 ? -18.670 17.019 -1.402 1.00 98.69 237 ALA A O 1
ATOM 1829 N N . ALA A 1 238 ? -18.203 16.445 0.711 1.00 97.88 238 ALA A N 1
ATOM 1830 C CA . ALA A 1 238 ? -19.588 16.333 1.166 1.00 97.88 238 ALA A CA 1
ATOM 1831 C C . ALA A 1 238 ? -20.380 17.643 1.009 1.00 97.88 238 ALA A C 1
ATOM 1833 O O . ALA A 1 238 ? -21.544 17.607 0.625 1.00 97.88 238 ALA A O 1
ATOM 1834 N N . ALA A 1 239 ? -19.749 18.802 1.232 1.00 97.88 239 ALA A N 1
ATOM 1835 C CA . ALA A 1 239 ? -20.378 20.118 1.075 1.00 97.88 239 ALA A CA 1
ATOM 1836 C C . ALA A 1 239 ? -20.742 20.499 -0.380 1.00 97.88 239 ALA A C 1
ATOM 1838 O O . ALA A 1 239 ? -21.378 21.530 -0.591 1.00 97.88 239 ALA A O 1
ATOM 1839 N N . GLN A 1 240 ? -20.333 19.706 -1.377 1.00 97.62 240 GLN A N 1
ATOM 1840 C CA . GLN A 1 240 ? -20.687 19.895 -2.793 1.00 97.62 240 GLN A CA 1
ATOM 1841 C C . GLN A 1 240 ? -21.912 19.058 -3.222 1.00 97.62 240 GLN A C 1
ATOM 1843 O O . GLN A 1 240 ? -22.419 19.245 -4.325 1.00 97.62 240 GLN A O 1
ATOM 1848 N N . VAL A 1 241 ? -22.399 18.161 -2.358 1.00 95.94 241 VAL A N 1
ATOM 1849 C CA . VAL A 1 241 ? -23.634 17.372 -2.531 1.00 95.94 241 VAL A CA 1
ATOM 1850 C C . VAL A 1 241 ? -24.589 17.645 -1.360 1.00 95.94 241 VAL A C 1
ATOM 1852 O O . VAL A 1 241 ? -24.304 18.491 -0.512 1.00 95.94 241 VAL A O 1
ATOM 1855 N N . ARG A 1 242 ? -25.728 16.945 -1.265 1.00 95.06 242 ARG A N 1
ATOM 1856 C CA . ARG A 1 242 ? -26.549 16.954 -0.041 1.00 95.06 242 ARG A CA 1
ATOM 1857 C C . ARG A 1 242 ? -25.968 15.918 0.936 1.00 95.06 242 ARG A C 1
ATOM 1859 O O . ARG A 1 242 ? -26.090 14.725 0.666 1.00 95.06 242 ARG A O 1
ATOM 1866 N N . PRO A 1 243 ? -25.370 16.296 2.086 1.00 93.44 243 PRO A N 1
ATOM 1867 C CA . PRO A 1 243 ? -24.653 15.329 2.927 1.00 93.44 243 PRO A CA 1
ATOM 1868 C C . PRO A 1 243 ? -25.533 14.202 3.481 1.00 93.44 243 PRO A C 1
ATOM 1870 O O . PRO A 1 243 ? -25.052 13.096 3.707 1.00 93.44 243 PRO A O 1
ATOM 1873 N N . ALA A 1 244 ? -26.833 14.466 3.653 1.00 94.19 244 ALA A N 1
ATOM 1874 C CA . ALA A 1 244 ? -27.832 13.482 4.071 1.00 94.19 244 ALA A CA 1
ATOM 1875 C C . ALA A 1 244 ? -27.982 12.289 3.103 1.00 94.19 244 ALA A C 1
ATOM 1877 O O . ALA A 1 244 ? -28.482 11.244 3.510 1.00 94.19 244 ALA A O 1
ATOM 1878 N N . GLU A 1 245 ? -27.547 12.430 1.848 1.00 95.06 245 GLU A N 1
ATOM 1879 C CA . GLU A 1 245 ? -27.598 11.377 0.829 1.00 95.06 245 GLU A CA 1
ATOM 1880 C C . GLU A 1 245 ? -26.354 10.473 0.823 1.00 95.06 245 GLU A C 1
ATOM 1882 O O . GLU A 1 245 ? -26.366 9.431 0.168 1.00 95.06 245 GLU A O 1
ATOM 1887 N N . VAL A 1 246 ? -25.281 10.829 1.542 1.00 97.62 246 VAL A N 1
ATOM 1888 C CA . VAL A 1 246 ? -24.054 10.018 1.617 1.00 97.62 246 VAL A CA 1
ATOM 1889 C C . VAL A 1 246 ? -24.273 8.849 2.580 1.00 97.62 246 VAL A C 1
ATOM 1891 O O . VAL A 1 246 ? -24.146 8.975 3.803 1.00 97.62 246 VAL A O 1
ATOM 1894 N N . LEU A 1 247 ? -24.605 7.687 2.015 1.00 97.62 247 LEU A N 1
ATOM 1895 C CA . LEU A 1 247 ? -24.979 6.489 2.769 1.00 97.62 247 LEU A CA 1
ATOM 1896 C C . LEU A 1 247 ? -23.775 5.781 3.397 1.00 97.62 247 LEU A C 1
ATOM 1898 O O . LEU A 1 247 ? -23.890 5.198 4.477 1.00 97.62 247 LEU A O 1
ATOM 1902 N N . GLY A 1 248 ? -22.623 5.816 2.726 1.00 97.94 248 GLY A N 1
ATOM 1903 C CA . GLY A 1 248 ? -21.454 5.042 3.124 1.00 97.94 248 GLY A CA 1
ATOM 1904 C C . GLY A 1 248 ? -20.122 5.660 2.717 1.00 97.94 248 GLY A C 1
ATOM 1905 O O . GLY A 1 248 ? -20.035 6.427 1.760 1.00 97.94 248 GLY A O 1
ATOM 1906 N N . LEU A 1 249 ? -19.088 5.285 3.465 1.00 98.31 249 LEU A N 1
ATOM 1907 C CA . LEU A 1 249 ? -17.701 5.708 3.334 1.00 98.31 249 LEU A CA 1
ATOM 1908 C C . LEU A 1 249 ? -16.783 4.478 3.347 1.00 98.31 249 LEU A C 1
ATOM 1910 O O . LEU A 1 249 ? -16.908 3.629 4.229 1.00 98.31 249 LEU A O 1
ATOM 1914 N N . SER A 1 250 ? -15.811 4.419 2.438 1.00 98.38 250 SER A N 1
ATOM 1915 C CA . SER A 1 250 ? -14.682 3.479 2.512 1.00 98.38 250 SER A CA 1
ATOM 1916 C C . SER A 1 250 ? -13.355 4.192 2.229 1.00 98.38 250 SER A C 1
ATOM 1918 O O . SER A 1 250 ? -13.341 5.293 1.674 1.00 98.38 250 SER A O 1
ATOM 1920 N N . ILE A 1 251 ? -12.243 3.591 2.664 1.00 98.56 251 ILE A N 1
ATOM 1921 C CA . ILE A 1 251 ? -10.928 4.243 2.722 1.00 98.56 251 ILE A CA 1
ATOM 1922 C C . ILE A 1 251 ? -9.846 3.347 2.101 1.00 98.56 251 ILE A C 1
ATOM 1924 O O . ILE A 1 251 ? -9.575 2.265 2.617 1.00 98.56 251 ILE A O 1
ATOM 1928 N N . SER A 1 252 ? -9.177 3.794 1.039 1.00 98.31 252 SER A N 1
ATOM 1929 C CA . SER A 1 252 ? -7.912 3.209 0.579 1.00 98.31 252 SER A CA 1
ATOM 1930 C C . SER A 1 252 ? -6.714 3.927 1.199 1.00 98.31 252 SER A C 1
ATOM 1932 O O . SER A 1 252 ? -6.771 5.110 1.540 1.00 98.31 252 SER A O 1
ATOM 1934 N N . SER A 1 253 ? -5.608 3.206 1.378 1.00 97.44 253 SER A N 1
ATOM 1935 C CA . SER A 1 253 ? -4.321 3.811 1.733 1.00 97.44 253 SER A CA 1
ATOM 1936 C C . SER A 1 253 ? -3.144 2.948 1.295 1.00 97.44 253 SER A C 1
ATOM 1938 O O . SER A 1 253 ? -3.299 1.752 1.029 1.00 97.44 253 SER A O 1
ATOM 1940 N N . MET A 1 254 ? -1.952 3.539 1.391 1.00 93.94 254 MET A N 1
ATOM 1941 C CA . MET A 1 254 ? -0.672 2.825 1.470 1.00 93.94 254 MET A CA 1
ATOM 1942 C C . MET A 1 254 ? -0.761 1.625 2.430 1.00 93.94 254 MET A C 1
ATOM 1944 O O . MET A 1 254 ? -1.461 1.706 3.448 1.00 93.94 254 MET A O 1
ATOM 1948 N N . GLY A 1 255 ? -0.046 0.538 2.123 1.00 92.12 255 GLY A N 1
ATOM 1949 C CA . GLY A 1 255 ? -0.189 -0.754 2.804 1.00 92.12 255 GLY A CA 1
ATOM 1950 C C . GLY A 1 255 ? 0.599 -0.928 4.109 1.00 92.12 255 GLY A C 1
ATOM 1951 O O . GLY A 1 255 ? 0.138 -1.557 5.056 1.00 92.12 255 GLY A O 1
ATOM 1952 N N . GLU A 1 256 ? 1.829 -0.418 4.166 1.00 96.50 256 GLU A N 1
ATOM 1953 C CA . GLU A 1 256 ? 2.814 -0.819 5.184 1.00 96.50 256 GLU A CA 1
ATOM 1954 C C . GLU A 1 256 ? 3.059 0.231 6.279 1.00 96.50 256 GLU A C 1
ATOM 1956 O O . GLU A 1 256 ? 3.931 0.072 7.142 1.00 96.50 256 GLU A O 1
ATOM 1961 N N . SER A 1 257 ? 2.349 1.354 6.220 1.00 96.50 257 SER A N 1
ATOM 1962 C CA . SER A 1 257 ? 2.340 2.374 7.269 1.00 96.50 257 SER A CA 1
ATOM 1963 C C . SER A 1 257 ? 1.159 2.141 8.204 1.00 96.50 257 SER A C 1
ATOM 1965 O O . SER A 1 257 ? 0.051 1.850 7.759 1.00 96.50 257 SER A O 1
ATOM 1967 N N . GLY A 1 258 ? 1.380 2.325 9.503 1.00 97.31 258 GLY A N 1
ATOM 1968 C CA . GLY A 1 258 ? 0.332 2.188 10.504 1.00 97.31 258 GLY A CA 1
ATOM 1969 C C . GLY A 1 258 ? 0.552 3.066 11.727 1.00 97.31 258 GLY A C 1
ATOM 1970 O O . GLY A 1 258 ? 1.669 3.517 11.991 1.00 97.31 258 GLY A O 1
ATOM 1971 N N . ALA A 1 259 ? -0.543 3.336 12.432 1.00 98.56 259 ALA A N 1
ATOM 1972 C CA . ALA A 1 259 ? -0.578 4.108 13.661 1.00 98.56 259 ALA A CA 1
ATOM 1973 C C . ALA A 1 259 ? -0.440 3.160 14.869 1.00 98.56 259 ALA A C 1
ATOM 1975 O O . ALA A 1 259 ? -1.302 2.295 15.059 1.00 98.56 259 ALA A O 1
ATOM 1976 N N . PRO A 1 260 ? 0.611 3.308 15.694 1.00 98.62 260 PRO A N 1
ATOM 1977 C CA . PRO A 1 260 ? 0.733 2.595 16.957 1.00 98.62 260 PRO A CA 1
ATOM 1978 C C . PRO A 1 260 ? -0.074 3.333 18.037 1.00 98.62 260 PRO A C 1
ATOM 1980 O O . PRO A 1 260 ? 0.183 4.506 18.317 1.00 98.62 260 PRO A O 1
ATOM 1983 N N . LEU A 1 261 ? -1.046 2.655 18.648 1.00 98.81 261 LEU A N 1
ATOM 1984 C CA . LEU A 1 261 ? -1.996 3.216 19.614 1.00 98.81 261 LEU A CA 1
ATOM 1985 C C . LEU A 1 261 ? -1.907 2.522 20.981 1.00 98.81 261 LEU A C 1
ATOM 1987 O O . LEU A 1 261 ? -1.569 1.338 21.070 1.00 98.81 261 LEU A O 1
ATOM 1991 N N . ASP A 1 262 ? -2.261 3.242 22.046 1.00 98.62 262 ASP A N 1
ATOM 1992 C CA . ASP A 1 262 ? -2.431 2.684 23.391 1.00 98.62 262 ASP A CA 1
ATOM 1993 C C . ASP A 1 262 ? -3.854 2.161 23.665 1.00 98.62 262 ASP A C 1
ATOM 1995 O O . ASP A 1 262 ? -4.737 2.185 22.807 1.00 98.62 262 ASP A O 1
ATOM 1999 N N . ALA A 1 263 ? -4.088 1.691 24.897 1.00 97.38 263 ALA A N 1
ATOM 2000 C CA . ALA A 1 263 ? -5.380 1.172 25.361 1.00 97.38 263 ALA A CA 1
ATOM 2001 C C . ALA A 1 263 ? -6.553 2.171 25.257 1.00 97.38 263 ALA A C 1
ATOM 2003 O O . ALA A 1 263 ? -7.705 1.766 25.384 1.00 97.38 263 ALA A O 1
ATOM 2004 N N . ARG A 1 264 ? -6.283 3.471 25.066 1.00 97.06 264 ARG A N 1
ATOM 2005 C CA . ARG A 1 264 ? -7.286 4.538 24.911 1.00 97.06 264 ARG A CA 1
ATOM 2006 C C . ARG A 1 264 ? -7.431 4.982 23.448 1.00 97.06 264 ARG A C 1
ATOM 2008 O O . ARG A 1 264 ? -8.028 6.025 23.177 1.00 97.06 264 ARG A O 1
ATOM 2015 N N . GLY A 1 265 ? -6.845 4.232 22.512 1.00 96.69 265 GLY A N 1
ATOM 2016 C CA . GLY A 1 265 ? -6.821 4.564 21.089 1.00 96.69 265 GLY A CA 1
ATOM 2017 C C . GLY A 1 265 ? -5.965 5.790 20.755 1.00 96.69 265 GLY A C 1
ATOM 2018 O O . GLY A 1 265 ? -6.107 6.334 19.661 1.00 96.69 265 GLY A O 1
ATOM 2019 N N . GLN A 1 266 ? -5.108 6.248 21.677 1.00 98.06 266 GLN A N 1
ATOM 2020 C CA . GLN A 1 266 ? -4.262 7.424 21.472 1.00 98.06 266 GLN A CA 1
ATOM 2021 C C . GLN A 1 266 ? -2.914 7.021 20.867 1.00 98.06 266 GLN A C 1
ATOM 2023 O O . GLN A 1 266 ? -2.330 6.033 21.322 1.00 98.06 266 GLN A O 1
ATOM 2028 N N . PRO A 1 267 ? -2.377 7.769 19.885 1.00 98.38 267 PRO A N 1
ATOM 2029 C CA . PRO A 1 267 ? -1.063 7.480 19.330 1.00 98.38 267 PRO A CA 1
ATOM 2030 C C . PRO A 1 267 ? 0.056 7.469 20.379 1.00 98.38 267 PRO A C 1
ATOM 2032 O O . PRO A 1 267 ? 0.141 8.340 21.248 1.00 98.38 267 PRO A O 1
ATOM 2035 N N . VAL A 1 268 ? 0.947 6.481 20.277 1.00 98.56 268 VAL A N 1
ATOM 2036 C CA . VAL A 1 268 ? 2.146 6.364 21.131 1.00 98.56 268 VAL A CA 1
ATOM 2037 C C . VAL A 1 268 ? 3.425 6.796 20.418 1.00 98.56 268 VAL A C 1
ATOM 2039 O O . VAL A 1 268 ? 4.421 7.070 21.082 1.00 98.56 268 VAL A O 1
ATOM 2042 N N . PHE A 1 269 ? 3.394 6.862 19.085 1.00 98.62 269 PHE A N 1
ATOM 2043 C CA . PHE A 1 269 ? 4.497 7.270 18.215 1.00 98.62 269 PHE A CA 1
ATOM 2044 C C . PHE A 1 269 ? 3.938 7.747 16.854 1.00 98.62 269 PHE A C 1
ATOM 2046 O O . PHE A 1 269 ? 2.839 7.320 16.482 1.00 98.62 269 PHE A O 1
ATOM 2053 N N . PRO A 1 270 ? 4.647 8.603 16.092 1.00 98.56 270 PRO A N 1
ATOM 2054 C CA . PRO A 1 270 ? 4.266 8.952 14.721 1.00 98.56 270 PRO A CA 1
ATOM 2055 C C . PRO A 1 270 ? 4.139 7.742 13.778 1.00 98.56 270 PRO A C 1
ATOM 2057 O O . PRO A 1 270 ? 4.810 6.724 13.950 1.00 98.56 270 PRO A O 1
ATOM 2060 N N . ILE A 1 271 ? 3.332 7.860 12.720 1.00 98.56 271 ILE A N 1
ATOM 2061 C CA . ILE A 1 271 ? 3.279 6.847 11.654 1.00 98.56 271 ILE A CA 1
ATOM 2062 C C . ILE A 1 271 ? 4.595 6.905 10.872 1.00 98.56 271 ILE A C 1
ATOM 2064 O O . ILE A 1 271 ? 4.864 7.881 10.172 1.00 98.56 271 ILE A O 1
ATOM 2068 N N . ILE A 1 272 ? 5.405 5.851 10.942 1.00 98.44 272 ILE A N 1
ATOM 2069 C CA . ILE A 1 272 ? 6.609 5.711 10.110 1.00 98.44 272 ILE A CA 1
ATOM 2070 C C . ILE A 1 272 ? 6.174 5.483 8.649 1.00 98.44 272 ILE A C 1
ATOM 2072 O O . ILE A 1 272 ? 5.283 4.666 8.383 1.00 98.44 272 ILE A O 1
ATOM 2076 N N . ALA A 1 273 ? 6.779 6.200 7.696 1.00 97.00 273 ALA A N 1
ATOM 2077 C CA . ALA A 1 273 ? 6.461 6.087 6.269 1.00 97.00 273 ALA A CA 1
ATOM 2078 C C . ALA A 1 273 ? 6.732 4.674 5.713 1.00 97.00 273 ALA A C 1
ATOM 2080 O O . ALA A 1 273 ? 7.567 3.933 6.234 1.00 97.00 273 ALA A O 1
ATOM 2081 N N . TRP A 1 274 ? 6.029 4.278 4.647 1.00 95.12 274 TRP A N 1
ATOM 2082 C CA . TRP A 1 274 ? 6.157 2.925 4.097 1.00 95.12 274 TRP A CA 1
ATOM 2083 C C . TRP A 1 274 ? 7.572 2.665 3.561 1.00 95.12 274 TRP A C 1
ATOM 2085 O O . TRP A 1 274 ? 8.157 1.646 3.909 1.00 95.12 274 TRP A O 1
ATOM 2095 N N . TYR A 1 275 ? 8.144 3.638 2.842 1.00 91.94 275 TYR A N 1
ATOM 2096 C CA . TYR A 1 275 ? 9.499 3.632 2.272 1.00 91.94 275 TYR A CA 1
ATOM 2097 C C . TYR A 1 275 ? 10.625 3.959 3.273 1.00 91.94 275 TYR A C 1
ATOM 2099 O O . TYR A 1 275 ? 11.780 4.110 2.869 1.00 91.94 275 TYR A O 1
ATOM 2107 N N . ASP A 1 276 ? 10.311 4.147 4.560 1.00 95.88 276 ASP A N 1
ATOM 2108 C CA . ASP A 1 276 ? 11.305 4.547 5.557 1.00 95.88 276 ASP A CA 1
ATOM 2109 C C . ASP A 1 276 ? 12.374 3.462 5.747 1.00 95.88 276 ASP A C 1
ATOM 2111 O O . ASP A 1 276 ? 12.079 2.289 5.981 1.00 95.88 276 ASP A O 1
ATOM 2115 N N . ARG A 1 277 ? 13.641 3.867 5.657 1.00 95.06 277 ARG A N 1
ATOM 2116 C CA . ARG A 1 277 ? 14.787 2.956 5.590 1.00 95.06 277 ARG A CA 1
ATOM 2117 C C . ARG A 1 277 ? 15.292 2.468 6.954 1.00 95.06 277 ARG A C 1
ATOM 2119 O O . ARG A 1 277 ? 16.186 1.618 6.970 1.00 95.06 277 ARG A O 1
ATOM 2126 N N . ARG A 1 278 ? 14.746 2.935 8.089 1.00 96.19 278 ARG A N 1
ATOM 2127 C CA . ARG A 1 278 ? 15.225 2.565 9.445 1.00 96.19 278 ARG A CA 1
ATOM 2128 C C . ARG A 1 278 ? 15.124 1.067 9.756 1.00 96.19 278 ARG A C 1
ATOM 2130 O O . ARG A 1 278 ? 15.849 0.554 10.602 1.00 96.19 278 ARG A O 1
ATOM 2137 N N . THR A 1 279 ? 14.267 0.353 9.034 1.00 96.00 279 THR A N 1
ATOM 2138 C CA . THR A 1 279 ? 14.015 -1.088 9.167 1.00 96.00 279 THR A CA 1
ATOM 2139 C C . THR A 1 279 ? 14.857 -1.969 8.231 1.00 96.00 279 THR A C 1
ATOM 2141 O O . THR A 1 279 ? 14.658 -3.184 8.205 1.00 96.00 279 THR A O 1
ATOM 2144 N N . LEU A 1 280 ? 15.811 -1.417 7.465 1.00 93.69 280 LEU A N 1
ATOM 2145 C CA . LEU A 1 280 ? 16.595 -2.186 6.478 1.00 93.69 280 LEU A CA 1
ATOM 2146 C C . LEU A 1 280 ? 17.310 -3.416 7.059 1.00 93.69 280 LEU A C 1
ATOM 2148 O O . LEU A 1 280 ? 17.298 -4.471 6.426 1.00 93.69 280 LEU A O 1
ATOM 2152 N N . ALA A 1 281 ? 17.875 -3.308 8.265 1.00 93.12 281 ALA A N 1
ATOM 2153 C CA . ALA A 1 281 ? 18.594 -4.407 8.916 1.00 93.12 281 ALA A CA 1
ATOM 2154 C C . ALA A 1 281 ? 17.701 -5.629 9.217 1.00 93.12 281 ALA A C 1
ATOM 2156 O O . ALA A 1 281 ? 18.170 -6.767 9.167 1.00 93.12 281 ALA A O 1
ATOM 2157 N N . TYR A 1 282 ? 16.399 -5.424 9.454 1.00 94.69 282 TYR A N 1
ATOM 2158 C CA . TYR A 1 282 ? 15.474 -6.511 9.792 1.00 94.69 282 TYR A CA 1
ATOM 2159 C C . TYR A 1 282 ? 15.279 -7.494 8.630 1.00 94.69 282 TYR A C 1
ATOM 2161 O O . TYR A 1 282 ? 15.067 -8.677 8.879 1.00 94.69 282 TYR A O 1
ATOM 2169 N N . ARG A 1 283 ? 15.435 -7.063 7.365 1.00 90.19 283 ARG A N 1
ATOM 2170 C CA . ARG A 1 283 ? 15.384 -7.971 6.201 1.00 90.19 283 ARG A CA 1
ATOM 2171 C C . ARG A 1 283 ? 16.402 -9.106 6.324 1.00 90.19 283 ARG A C 1
ATOM 2173 O O . ARG A 1 283 ? 16.041 -10.267 6.155 1.00 90.19 283 ARG A O 1
ATOM 2180 N N . GLN A 1 284 ? 17.652 -8.767 6.639 1.00 88.44 284 GLN A N 1
ATOM 2181 C CA . GLN A 1 284 ? 18.727 -9.750 6.771 1.00 88.44 284 GLN A CA 1
ATOM 2182 C C . GLN A 1 284 ? 18.498 -10.673 7.978 1.00 88.44 284 GLN A C 1
ATOM 2184 O O . GLN A 1 284 ? 18.819 -11.861 7.917 1.00 88.44 284 GLN A O 1
ATOM 2189 N N . TRP A 1 285 ? 17.896 -10.148 9.051 1.00 93.81 285 TRP A N 1
ATOM 2190 C CA . TRP A 1 285 ? 17.518 -10.944 10.215 1.00 93.81 285 TRP A CA 1
ATOM 2191 C C . TRP A 1 285 ? 16.458 -11.998 9.858 1.00 93.81 285 TRP A C 1
ATOM 2193 O O . TRP A 1 285 ? 16.672 -13.176 10.134 1.00 93.81 285 TRP A O 1
ATOM 2203 N N . TRP A 1 286 ? 15.382 -11.618 9.155 1.00 95.25 286 TRP A N 1
ATOM 2204 C CA . TRP A 1 286 ? 14.355 -12.564 8.684 1.00 95.25 286 TRP A CA 1
ATOM 2205 C C . TRP A 1 286 ? 14.940 -13.652 7.780 1.00 95.25 286 TRP A C 1
ATOM 2207 O O . TRP A 1 286 ? 14.687 -14.836 8.006 1.00 95.25 286 TRP A O 1
ATOM 2217 N N . GLN A 1 287 ? 15.783 -13.253 6.824 1.00 90.38 287 GLN A N 1
ATOM 2218 C CA . GLN A 1 287 ? 16.506 -14.162 5.929 1.00 90.38 287 GLN A CA 1
ATOM 2219 C C . GLN A 1 287 ? 17.356 -15.190 6.684 1.00 90.38 287 GLN A C 1
ATOM 2221 O O . GLN A 1 287 ? 17.379 -16.360 6.309 1.00 90.38 287 GLN A O 1
ATOM 2226 N N . SER A 1 288 ? 18.034 -14.766 7.754 1.00 90.62 288 SER A N 1
ATOM 2227 C CA . SER A 1 288 ? 18.988 -15.610 8.490 1.00 90.62 288 SER A CA 1
ATOM 2228 C C . SER A 1 288 ? 18.346 -16.457 9.594 1.00 90.62 288 SER A C 1
ATOM 2230 O O . SER A 1 288 ? 18.878 -17.512 9.926 1.00 90.62 288 SER A O 1
ATOM 2232 N N . TYR A 1 289 ? 17.245 -15.990 10.195 1.00 91.75 289 TYR A N 1
ATOM 2233 C CA . TYR A 1 289 ? 16.641 -16.603 11.384 1.00 91.75 289 TYR A CA 1
ATOM 2234 C C . TYR A 1 289 ? 15.362 -17.399 11.090 1.00 91.75 289 TYR A C 1
ATOM 2236 O O . TYR A 1 289 ? 15.123 -18.420 11.731 1.00 91.75 289 TYR A O 1
ATOM 2244 N N . PHE A 1 290 ? 14.544 -16.949 10.133 1.00 94.62 290 PHE A N 1
ATOM 2245 C CA . PHE A 1 290 ? 13.234 -17.545 9.832 1.00 94.62 290 PHE A CA 1
ATOM 2246 C C . PHE A 1 290 ? 13.190 -18.220 8.453 1.00 94.62 290 PHE A C 1
ATOM 2248 O O . PHE A 1 290 ? 12.588 -19.280 8.297 1.00 94.62 290 PHE A O 1
ATOM 2255 N N . GLY A 1 291 ? 13.862 -17.622 7.465 1.00 94.31 291 GLY A N 1
ATOM 2256 C CA . GLY A 1 291 ? 13.978 -18.133 6.100 1.00 94.31 291 GLY A CA 1
ATOM 2257 C C . GLY A 1 291 ? 12.858 -17.670 5.160 1.00 94.31 291 GLY A C 1
ATOM 2258 O O . GLY A 1 291 ? 11.668 -17.718 5.486 1.00 94.31 291 GLY A O 1
ATOM 2259 N N . ASP A 1 292 ? 13.252 -17.255 3.953 1.00 93.25 292 ASP A N 1
ATOM 2260 C CA . ASP A 1 292 ? 12.359 -16.636 2.961 1.00 93.25 292 ASP A CA 1
ATOM 2261 C C . ASP A 1 292 ? 11.267 -17.593 2.464 1.00 93.25 292 ASP A C 1
ATOM 2263 O O . ASP A 1 292 ? 10.119 -17.184 2.306 1.00 93.25 292 ASP A O 1
ATOM 2267 N N . ASP A 1 293 ? 11.595 -18.874 2.261 1.00 94.94 293 ASP A N 1
ATOM 2268 C CA . ASP A 1 293 ? 10.642 -19.923 1.884 1.00 94.94 293 ASP A CA 1
ATOM 2269 C C . ASP A 1 293 ? 9.514 -20.070 2.908 1.00 94.94 293 ASP A C 1
ATOM 2271 O O . ASP A 1 293 ? 8.341 -20.146 2.537 1.00 94.94 293 ASP A O 1
ATOM 2275 N N . ARG A 1 294 ? 9.855 -20.088 4.205 1.00 96.19 294 ARG A N 1
ATOM 2276 C CA . ARG A 1 294 ? 8.874 -20.291 5.275 1.00 96.19 294 ARG A CA 1
ATOM 2277 C C . ARG A 1 294 ? 8.006 -19.057 5.479 1.00 96.19 294 ARG A C 1
ATOM 2279 O O . ARG A 1 294 ? 6.799 -19.200 5.658 1.00 96.19 294 ARG A O 1
ATOM 2286 N N . LEU A 1 295 ? 8.598 -17.865 5.410 1.00 96.94 295 LEU A N 1
ATOM 2287 C CA . LEU A 1 295 ? 7.855 -16.611 5.511 1.00 96.94 295 LEU A CA 1
ATOM 2288 C C . LEU A 1 295 ? 6.870 -16.462 4.344 1.00 96.94 295 LEU A C 1
ATOM 2290 O O . LEU A 1 295 ? 5.679 -16.241 4.569 1.00 96.94 295 LEU A O 1
ATOM 2294 N N . PHE A 1 296 ? 7.335 -16.698 3.115 1.00 97.44 296 PHE A N 1
ATOM 2295 C CA . PHE A 1 296 ? 6.498 -16.639 1.919 1.00 97.44 296 PHE A CA 1
ATOM 2296 C C . PHE A 1 296 ? 5.358 -17.667 1.952 1.00 97.44 296 PHE A C 1
ATOM 2298 O O . PHE A 1 296 ? 4.221 -17.317 1.641 1.00 97.44 296 PHE A O 1
ATOM 2305 N N . ALA A 1 297 ? 5.626 -18.898 2.409 1.00 97.44 297 ALA A N 1
ATOM 2306 C CA . ALA A 1 297 ? 4.615 -19.949 2.566 1.00 97.44 297 ALA A CA 1
ATOM 2307 C C . ALA A 1 297 ? 3.439 -19.550 3.485 1.00 97.44 297 ALA A C 1
ATOM 2309 O O . ALA A 1 297 ? 2.333 -20.073 3.320 1.00 97.44 297 ALA A O 1
ATOM 2310 N N . ILE A 1 298 ? 3.678 -18.640 4.438 1.00 97.69 298 ILE A N 1
ATOM 2311 C CA . ILE A 1 298 ? 2.693 -18.130 5.400 1.00 97.69 298 ILE A CA 1
ATOM 2312 C C . ILE A 1 298 ? 1.994 -16.877 4.855 1.00 97.69 298 ILE A C 1
ATOM 2314 O O . ILE A 1 298 ? 0.774 -16.879 4.690 1.00 97.69 298 ILE A O 1
ATOM 2318 N N . CYS A 1 299 ? 2.746 -15.804 4.587 1.00 96.88 299 CYS A N 1
ATOM 2319 C CA . CYS A 1 299 ? 2.176 -14.476 4.323 1.00 96.88 299 CYS A CA 1
ATOM 2320 C C . CYS A 1 299 ? 2.208 -14.034 2.855 1.00 96.88 299 CYS A C 1
ATOM 2322 O O . CYS A 1 299 ? 1.727 -12.949 2.543 1.00 96.88 299 CYS A O 1
ATOM 2324 N N . GLY A 1 300 ? 2.764 -14.847 1.948 1.00 97.12 300 GLY A N 1
ATOM 2325 C CA . GLY A 1 300 ? 2.889 -14.513 0.525 1.00 97.12 300 GLY A CA 1
ATOM 2326 C C . GLY A 1 300 ? 3.876 -13.384 0.222 1.00 97.12 300 GLY A C 1
ATOM 2327 O O . GLY A 1 300 ? 3.909 -12.892 -0.904 1.00 97.12 300 GLY A O 1
ATOM 2328 N N . LEU A 1 301 ? 4.684 -12.964 1.201 1.00 95.69 301 LEU A N 1
ATOM 2329 C CA . LEU A 1 301 ? 5.666 -11.893 1.061 1.00 95.69 301 LEU A CA 1
ATOM 2330 C C . LEU A 1 301 ? 7.094 -12.417 1.211 1.00 95.69 301 LEU A C 1
ATOM 2332 O O . LEU A 1 301 ? 7.386 -13.263 2.053 1.00 95.69 301 LEU A O 1
ATOM 2336 N N . GLN A 1 302 ? 8.003 -11.850 0.422 1.00 91.38 302 GLN A N 1
ATOM 2337 C CA . GLN A 1 302 ? 9.434 -11.897 0.713 1.00 91.38 302 GLN A CA 1
ATOM 2338 C C . GLN A 1 302 ? 9.769 -10.847 1.781 1.00 91.38 302 GLN A C 1
ATOM 2340 O O . GLN A 1 302 ? 9.170 -9.770 1.748 1.00 91.38 302 GLN A O 1
ATOM 2345 N N . PRO A 1 303 ? 10.728 -11.075 2.697 1.00 88.94 303 PRO A N 1
ATOM 2346 C CA . PRO A 1 303 ? 11.041 -10.089 3.722 1.00 88.94 303 PRO A CA 1
ATOM 2347 C C . PRO A 1 303 ? 11.620 -8.805 3.117 1.00 88.94 303 PRO A C 1
ATOM 2349 O O . PRO A 1 303 ? 12.620 -8.797 2.397 1.00 88.94 303 PRO A O 1
ATOM 2352 N N . GLY A 1 304 ? 10.985 -7.688 3.459 1.00 89.50 304 GLY A N 1
ATOM 2353 C CA . GLY A 1 304 ? 11.317 -6.353 2.980 1.00 89.50 304 GLY A CA 1
ATOM 2354 C C . GLY A 1 304 ? 11.201 -5.332 4.103 1.00 89.50 304 GLY A C 1
ATOM 2355 O O . GLY A 1 304 ? 10.337 -5.432 4.971 1.00 89.50 304 GLY A O 1
ATOM 2356 N N . HIS A 1 305 ? 12.076 -4.329 4.090 1.00 91.19 305 HIS A N 1
ATOM 2357 C CA . HIS A 1 305 ? 12.136 -3.305 5.138 1.00 91.19 305 HIS A CA 1
ATOM 2358 C C . HIS A 1 305 ? 10.805 -2.563 5.335 1.00 91.19 305 HIS A C 1
ATOM 2360 O O . HIS A 1 305 ? 10.467 -2.195 6.458 1.00 91.19 305 HIS A O 1
ATOM 2366 N N . ILE A 1 306 ? 10.027 -2.412 4.262 1.00 94.25 306 ILE A N 1
ATOM 2367 C CA . ILE A 1 306 ? 8.786 -1.644 4.260 1.00 94.25 306 ILE A CA 1
ATOM 2368 C C . ILE A 1 306 ? 7.721 -2.182 5.230 1.00 94.25 306 ILE A C 1
ATOM 2370 O O . ILE A 1 306 ? 7.013 -1.373 5.810 1.00 94.25 306 ILE A O 1
ATOM 2374 N N . PHE A 1 307 ? 7.611 -3.493 5.476 1.00 97.12 307 PHE A N 1
ATOM 2375 C CA . PHE A 1 307 ? 6.433 -4.076 6.145 1.00 97.12 307 PHE A CA 1
ATOM 2376 C C . PHE A 1 307 ? 6.232 -3.671 7.615 1.00 97.12 307 PHE A C 1
ATOM 2378 O O . PHE A 1 307 ? 7.187 -3.493 8.375 1.00 97.12 307 PHE A O 1
ATOM 2385 N N . SER A 1 308 ? 4.964 -3.585 8.033 1.00 97.81 308 SER A N 1
ATOM 2386 C CA . SER A 1 308 ? 4.557 -3.066 9.349 1.00 97.81 308 SER A CA 1
ATOM 2387 C C . SER A 1 308 ? 5.181 -3.804 10.537 1.00 97.81 308 SER A C 1
ATOM 2389 O O . SER A 1 308 ? 5.576 -3.162 11.508 1.00 97.81 308 SER A O 1
ATOM 2391 N N . LEU A 1 309 ? 5.333 -5.132 10.469 1.00 98.00 309 LEU A N 1
ATOM 2392 C CA . LEU A 1 309 ? 5.936 -5.912 11.555 1.00 98.00 309 LEU A CA 1
ATOM 2393 C C . LEU A 1 309 ? 7.372 -5.460 11.871 1.00 98.00 309 LEU A C 1
ATOM 2395 O O . LEU A 1 309 ? 7.734 -5.351 13.040 1.00 98.00 309 LEU A O 1
ATOM 2399 N N . ASN A 1 310 ? 8.156 -5.087 10.854 1.00 97.81 310 ASN A N 1
ATOM 2400 C CA . ASN A 1 310 ? 9.511 -4.564 11.053 1.00 97.81 310 ASN A CA 1
ATOM 2401 C C . ASN A 1 310 ? 9.503 -3.199 11.756 1.00 97.81 310 ASN A C 1
ATOM 2403 O O . ASN A 1 310 ? 10.392 -2.918 12.554 1.00 97.81 310 ASN A O 1
ATOM 2407 N N . LYS A 1 311 ? 8.482 -2.364 11.517 1.00 98.25 311 LYS A N 1
ATOM 2408 C CA . LYS A 1 311 ? 8.296 -1.092 12.236 1.00 98.25 311 LYS A CA 1
ATOM 2409 C C . LYS A 1 311 ? 7.956 -1.324 13.710 1.00 98.25 311 LYS A C 1
ATOM 2411 O O . LYS A 1 311 ? 8.480 -0.622 14.567 1.00 98.25 311 LYS A O 1
ATOM 2416 N N . ILE A 1 312 ? 7.135 -2.331 14.015 1.00 98.50 312 ILE A N 1
ATOM 2417 C CA . ILE A 1 312 ? 6.798 -2.719 15.394 1.00 98.50 312 ILE A CA 1
ATOM 2418 C C . ILE A 1 312 ? 8.036 -3.263 16.128 1.00 98.50 312 ILE A C 1
ATOM 2420 O O . ILE A 1 312 ? 8.292 -2.867 17.265 1.00 98.50 312 ILE A O 1
ATOM 2424 N N . MET A 1 313 ? 8.848 -4.101 15.471 1.00 98.25 313 MET A N 1
ATOM 2425 C CA . MET A 1 313 ? 10.139 -4.552 16.011 1.00 98.25 313 MET A CA 1
ATOM 2426 C C . MET A 1 313 ? 11.098 -3.372 16.234 1.00 98.25 313 MET A C 1
ATOM 2428 O O . MET A 1 313 ? 11.697 -3.266 17.300 1.00 98.25 313 MET A O 1
ATOM 2432 N N . TRP A 1 314 ? 11.180 -2.430 15.286 1.00 98.31 314 TRP A N 1
ATOM 2433 C CA . TRP A 1 314 ? 11.990 -1.219 15.444 1.00 98.31 314 TRP A CA 1
ATOM 2434 C C . TRP A 1 314 ? 11.554 -0.382 16.655 1.00 98.31 314 TRP A C 1
ATOM 2436 O O . TRP A 1 314 ? 12.414 0.037 17.428 1.00 98.31 314 TRP A O 1
ATOM 2446 N N . LEU A 1 315 ? 10.243 -0.208 16.877 1.00 98.44 315 LEU A N 1
ATOM 2447 C CA . LEU A 1 315 ? 9.712 0.468 18.068 1.00 98.44 315 LEU A CA 1
ATOM 2448 C C . LEU A 1 315 ? 10.098 -0.253 19.365 1.00 98.44 315 LEU A C 1
ATOM 2450 O O . LEU A 1 315 ? 10.472 0.410 20.326 1.00 98.44 315 LEU A O 1
ATOM 2454 N N . ARG A 1 316 ? 10.047 -1.590 19.411 1.00 98.12 316 ARG A N 1
ATOM 2455 C CA . ARG A 1 316 ? 10.512 -2.356 20.582 1.00 98.12 316 ARG A CA 1
ATOM 2456 C C . ARG A 1 316 ? 11.984 -2.082 20.886 1.00 98.12 316 ARG A C 1
ATOM 2458 O O . ARG A 1 316 ? 12.336 -1.890 22.047 1.00 98.12 316 ARG A O 1
ATOM 2465 N N . ASP A 1 317 ? 12.813 -2.095 19.848 1.00 98.00 317 ASP A N 1
ATOM 2466 C CA . ASP A 1 317 ? 14.270 -2.085 19.981 1.00 98.00 317 ASP A CA 1
ATOM 2467 C C . ASP A 1 317 ? 14.841 -0.668 20.205 1.00 98.00 317 ASP A C 1
ATOM 2469 O O . ASP A 1 317 ? 15.873 -0.527 20.857 1.00 98.00 317 ASP A O 1
ATOM 2473 N N . HIS A 1 318 ? 14.170 0.379 19.702 1.00 98.19 318 HIS A N 1
ATOM 2474 C CA . HIS A 1 318 ? 14.671 1.765 19.710 1.00 98.19 318 HIS A CA 1
ATOM 2475 C C . HIS A 1 318 ? 13.781 2.754 20.480 1.00 98.19 318 HIS A C 1
ATOM 2477 O O . HIS A 1 318 ? 14.287 3.750 20.988 1.00 98.19 318 HIS A O 1
ATOM 2483 N N . GLU A 1 319 ? 12.478 2.482 20.607 1.00 98.12 319 GLU A N 1
ATOM 2484 C CA . GLU A 1 319 ? 11.487 3.359 21.256 1.00 98.12 319 GLU A CA 1
ATOM 2485 C C . GLU A 1 319 ? 10.687 2.597 22.338 1.00 98.12 319 GLU A C 1
ATOM 2487 O O . GLU A 1 319 ? 9.448 2.555 22.313 1.00 98.12 319 GLU A O 1
ATOM 2492 N N . PRO A 1 320 ? 11.362 1.959 23.320 1.00 98.00 320 PRO A N 1
ATOM 2493 C CA . PRO A 1 320 ? 10.736 0.991 24.223 1.00 98.00 320 PRO A CA 1
ATOM 2494 C C . PRO A 1 320 ? 9.586 1.579 25.053 1.00 98.00 320 PRO A C 1
ATOM 2496 O O . PRO A 1 320 ? 8.639 0.864 25.375 1.00 98.00 320 PRO A O 1
ATOM 2499 N N . ALA A 1 321 ? 9.612 2.881 25.358 1.00 98.38 321 ALA A N 1
ATOM 2500 C CA . ALA A 1 321 ? 8.519 3.567 26.051 1.00 98.38 321 ALA A CA 1
ATOM 2501 C C . ALA A 1 321 ? 7.232 3.652 25.203 1.00 98.38 321 ALA A C 1
ATOM 2503 O O . ALA A 1 321 ? 6.127 3.523 25.736 1.00 98.38 321 ALA A O 1
ATOM 2504 N N . ALA A 1 322 ? 7.358 3.821 23.881 1.00 98.38 322 ALA A N 1
ATOM 2505 C CA . ALA A 1 322 ? 6.227 3.751 22.962 1.00 98.38 322 ALA A CA 1
ATOM 2506 C C . ALA A 1 322 ? 5.746 2.300 22.808 1.00 98.38 322 ALA A C 1
ATOM 2508 O O . ALA A 1 322 ? 4.550 2.034 22.920 1.00 98.38 322 ALA A O 1
ATOM 2509 N N . TYR A 1 323 ? 6.668 1.343 22.647 1.00 98.56 323 TYR A N 1
ATOM 2510 C CA . TYR A 1 323 ? 6.325 -0.077 22.515 1.00 98.56 323 TYR A CA 1
ATOM 2511 C C . TYR A 1 323 ? 5.624 -0.659 23.755 1.00 98.56 323 TYR A C 1
ATOM 2513 O O . TYR A 1 323 ? 4.658 -1.402 23.623 1.00 98.56 323 TYR A O 1
ATOM 2521 N N . GLN A 1 324 ? 6.026 -0.283 24.973 1.00 98.19 324 GLN A N 1
ATOM 2522 C CA . GLN A 1 324 ? 5.336 -0.704 26.204 1.00 98.19 324 GLN A CA 1
ATOM 2523 C C . GLN A 1 324 ? 3.873 -0.225 26.251 1.00 98.19 324 GLN A C 1
ATOM 2525 O O . GLN A 1 324 ? 2.984 -0.953 26.717 1.00 98.19 324 GLN A O 1
ATOM 2530 N N . ARG A 1 325 ? 3.612 0.986 25.737 1.00 98.50 325 ARG A N 1
ATOM 2531 C CA . ARG A 1 325 ? 2.266 1.565 25.629 1.00 98.50 325 ARG A CA 1
ATOM 2532 C C . ARG A 1 325 ? 1.453 1.005 24.463 1.00 98.50 325 ARG A C 1
ATOM 2534 O O . ARG A 1 325 ? 0.231 1.067 24.549 1.00 98.50 325 ARG A O 1
ATOM 2541 N N . LEU A 1 326 ? 2.083 0.449 23.426 1.00 98.69 326 LEU A N 1
ATOM 2542 C CA . LEU A 1 326 ? 1.403 -0.142 22.272 1.00 98.69 326 LEU A CA 1
ATOM 2543 C C . LEU A 1 326 ? 0.430 -1.248 22.717 1.00 98.69 326 LEU A C 1
ATOM 2545 O O . LEU A 1 326 ? 0.804 -2.186 23.431 1.00 98.69 326 LEU A O 1
ATOM 2549 N N . LYS A 1 327 ? -0.829 -1.108 22.300 1.00 98.50 327 LYS A N 1
ATOM 2550 C CA . LYS A 1 327 ? -1.907 -2.099 22.458 1.00 98.50 327 LYS A CA 1
ATOM 2551 C C . LYS A 1 327 ? -2.666 -2.359 21.165 1.00 98.50 327 LYS A C 1
ATOM 2553 O O . LYS A 1 327 ? -3.314 -3.388 21.072 1.00 98.50 327 LYS A O 1
ATOM 2558 N N . LEU A 1 328 ? -2.589 -1.455 20.188 1.00 98.75 328 LEU A N 1
ATOM 2559 C CA . LEU A 1 328 ? -3.273 -1.613 18.913 1.00 98.75 328 LEU A CA 1
ATOM 2560 C C . LEU A 1 328 ? -2.459 -0.994 17.767 1.00 98.75 328 LEU A C 1
ATOM 2562 O O . LEU A 1 328 ? -2.036 0.155 17.854 1.00 98.75 328 LEU A O 1
ATOM 2566 N N . TRP A 1 329 ? -2.260 -1.746 16.689 1.00 98.75 329 TRP A N 1
ATOM 2567 C CA . TRP A 1 329 ? -1.651 -1.308 15.437 1.00 98.75 329 TRP A CA 1
ATOM 2568 C C . TRP A 1 329 ? -2.691 -1.350 14.317 1.00 98.75 329 TRP A C 1
ATOM 2570 O O . TRP A 1 329 ? -3.189 -2.418 13.961 1.00 98.75 329 TRP A O 1
ATOM 2580 N N . LEU A 1 330 ? -2.990 -0.194 13.730 1.00 98.56 330 LEU A N 1
ATOM 2581 C CA . LEU A 1 330 ? -3.899 -0.063 12.587 1.00 98.56 330 LEU A CA 1
ATOM 2582 C C . LEU A 1 330 ? -3.127 0.464 11.375 1.00 98.56 330 LEU A C 1
ATOM 2584 O O . LEU A 1 330 ? -2.222 1.275 11.553 1.00 98.56 330 LEU A O 1
ATOM 2588 N N . SER A 1 331 ? -3.479 0.050 10.153 1.00 98.38 331 SER A N 1
ATOM 2589 C CA . SER A 1 331 ? -2.963 0.704 8.937 1.00 98.38 331 SER A CA 1
ATOM 2590 C C . SER A 1 331 ? -3.453 2.159 8.868 1.00 98.38 331 SER A C 1
ATOM 2592 O O . SER A 1 331 ? -4.301 2.565 9.662 1.00 98.38 331 SER A O 1
ATOM 2594 N N . VAL A 1 332 ? -2.954 2.970 7.931 1.00 98.38 332 VAL A N 1
ATOM 2595 C CA . VAL A 1 332 ? -3.419 4.368 7.798 1.00 98.38 332 VAL A CA 1
ATOM 2596 C C . VAL A 1 332 ? -4.932 4.450 7.533 1.00 98.38 332 VAL A C 1
ATOM 2598 O O . VAL A 1 332 ? -5.622 5.221 8.201 1.00 98.38 332 VAL A O 1
ATOM 2601 N N . SER A 1 333 ? -5.462 3.635 6.616 1.00 98.12 333 SER A N 1
ATOM 2602 C CA . SER A 1 333 ? -6.903 3.574 6.322 1.00 98.12 333 SER A CA 1
ATOM 2603 C C . SER A 1 333 ? -7.714 3.047 7.508 1.00 98.12 333 SER A C 1
ATOM 2605 O O . SER A 1 333 ? -8.713 3.658 7.890 1.00 98.12 333 SER A O 1
ATOM 2607 N N . ASP A 1 334 ? -7.258 1.967 8.147 1.00 98.44 334 ASP A N 1
ATOM 2608 C CA . ASP A 1 334 ? -7.955 1.364 9.288 1.00 98.44 334 ASP A CA 1
ATOM 2609 C C . ASP A 1 334 ? -7.918 2.260 10.543 1.00 98.44 334 ASP A C 1
ATOM 2611 O O . ASP A 1 334 ? -8.875 2.290 11.315 1.00 98.44 334 ASP A O 1
ATOM 2615 N N . TYR A 1 335 ? -6.849 3.041 10.737 1.00 98.69 335 TYR A N 1
ATOM 2616 C CA . TYR A 1 335 ? -6.742 4.047 11.797 1.00 98.69 335 TYR A CA 1
ATOM 2617 C C . TYR A 1 335 ? -7.795 5.141 11.634 1.00 98.69 335 TYR A C 1
ATOM 2619 O O . TYR A 1 335 ? -8.483 5.483 12.598 1.00 98.69 335 TYR A O 1
ATOM 2627 N N . ILE A 1 336 ? -7.965 5.658 10.415 1.00 98.75 336 ILE A N 1
ATOM 2628 C CA . ILE A 1 336 ? -9.000 6.653 10.126 1.00 98.75 336 ILE A CA 1
ATOM 2629 C C . ILE A 1 336 ? -10.383 6.012 10.300 1.00 98.75 336 ILE A C 1
ATOM 2631 O O . ILE A 1 336 ? -11.218 6.583 10.994 1.00 98.75 336 ILE A O 1
ATOM 2635 N N . ALA A 1 337 ? -10.617 4.796 9.793 1.00 98.69 337 ALA A N 1
ATOM 2636 C CA . ALA A 1 337 ? -11.880 4.081 9.998 1.00 98.69 337 ALA A CA 1
ATOM 2637 C C . ALA A 1 337 ? -12.220 3.908 11.495 1.00 98.69 337 ALA A C 1
ATOM 2639 O O . ALA A 1 337 ? -13.336 4.219 11.919 1.00 98.69 337 ALA A O 1
ATOM 2640 N N . TYR A 1 338 ? -11.248 3.507 12.319 1.00 98.69 338 TYR A N 1
ATOM 2641 C CA . TYR A 1 338 ? -11.383 3.415 13.776 1.00 98.69 338 TYR A CA 1
ATOM 2642 C C . TYR A 1 338 ? -11.650 4.776 14.435 1.00 98.69 338 TYR A C 1
ATOM 2644 O O . TYR A 1 338 ? -12.489 4.876 15.331 1.00 98.69 338 TYR A O 1
ATOM 2652 N N . ARG A 1 339 ? -10.995 5.851 13.984 1.00 98.62 339 ARG A N 1
ATOM 2653 C CA . ARG A 1 339 ? -11.272 7.220 14.450 1.00 98.62 339 ARG A CA 1
ATOM 2654 C C . ARG A 1 339 ? -12.654 7.734 14.029 1.00 98.62 339 ARG A C 1
ATOM 2656 O O . ARG A 1 339 ? -13.190 8.601 14.712 1.00 98.62 339 ARG A O 1
ATOM 2663 N N . LEU A 1 340 ? -13.242 7.185 12.967 1.00 98.75 340 LEU A N 1
ATOM 2664 C CA . LEU A 1 340 ? -14.566 7.566 12.479 1.00 98.75 340 LEU A CA 1
ATOM 2665 C C . LEU A 1 340 ? -15.716 6.774 13.123 1.00 98.75 340 LEU A C 1
ATOM 2667 O O . LEU A 1 340 ? -16.743 7.374 13.428 1.00 98.75 340 LEU A O 1
ATOM 2671 N N . CYS A 1 341 ? -15.568 5.461 13.353 1.00 98.62 341 CYS A N 1
ATOM 2672 C CA . CYS A 1 341 ? -16.641 4.595 13.886 1.00 98.62 341 CYS A CA 1
ATOM 2673 C C . CYS A 1 341 ? -16.349 3.933 15.248 1.00 98.62 341 CYS A C 1
ATOM 2675 O O . CYS A 1 341 ? -17.252 3.389 15.876 1.00 98.62 341 CYS A O 1
ATOM 2677 N N . GLY A 1 342 ? -15.107 3.974 15.740 1.00 98.25 342 GLY A N 1
ATOM 2678 C CA . GLY A 1 342 ? -14.697 3.362 17.012 1.00 98.25 342 GLY A CA 1
ATOM 2679 C C . GLY A 1 342 ? -14.459 1.851 16.991 1.00 98.25 342 GLY A C 1
ATOM 2680 O O . GLY A 1 342 ? -14.091 1.301 18.027 1.00 98.25 342 GLY A O 1
ATOM 2681 N N . VAL A 1 343 ? -14.626 1.177 15.850 1.00 98.44 343 VAL A N 1
ATOM 2682 C CA . VAL A 1 343 ? -14.474 -0.283 15.737 1.00 98.44 343 VAL A CA 1
ATOM 2683 C C . VAL A 1 343 ? -13.072 -0.643 15.224 1.00 98.44 343 VAL A C 1
ATOM 2685 O O . VAL A 1 343 ? -12.734 -0.275 14.099 1.00 98.44 343 VAL A O 1
ATOM 2688 N N . PRO A 1 344 ? -12.230 -1.343 16.013 1.00 98.06 344 PRO A N 1
ATOM 2689 C CA . PRO A 1 344 ? -10.894 -1.738 15.581 1.00 98.06 344 PRO A CA 1
ATOM 2690 C C . PRO A 1 344 ? -10.967 -2.972 14.671 1.00 98.06 344 PRO A C 1
ATOM 2692 O O . PRO A 1 344 ? -11.288 -4.080 15.107 1.00 98.06 344 PRO A O 1
ATOM 2695 N N . ALA A 1 345 ? -10.647 -2.781 13.395 1.00 98.50 345 ALA A N 1
ATOM 2696 C CA . ALA A 1 345 ? -10.581 -3.825 12.376 1.00 98.50 345 ALA A CA 1
ATOM 2697 C C . ALA A 1 345 ? -9.390 -3.560 11.441 1.00 98.50 345 ALA A C 1
ATOM 2699 O O . ALA A 1 345 ? -8.856 -2.455 11.438 1.00 98.50 345 ALA A O 1
ATOM 2700 N N . MET A 1 346 ? -8.976 -4.558 10.659 1.00 98.50 346 MET A N 1
ATOM 2701 C CA . MET A 1 346 ? -8.023 -4.369 9.559 1.00 98.50 346 MET A CA 1
ATOM 2702 C C . MET A 1 346 ? -8.508 -5.095 8.312 1.00 98.50 346 MET A C 1
ATOM 2704 O O . MET A 1 346 ? -8.787 -6.292 8.371 1.00 98.50 346 MET A O 1
ATOM 2708 N N . SER A 1 347 ? -8.616 -4.395 7.184 1.00 98.12 347 SER A N 1
ATOM 2709 C CA . SER A 1 347 ? -9.002 -5.048 5.924 1.00 98.12 347 SER A CA 1
ATOM 2710 C C . SER A 1 347 ? -7.975 -6.113 5.495 1.00 98.12 347 SER A C 1
ATOM 2712 O O . SER A 1 347 ? -6.775 -5.922 5.689 1.00 98.12 347 SER A O 1
ATOM 2714 N N . TYR A 1 348 ? -8.398 -7.230 4.889 1.00 98.44 348 TYR A N 1
ATOM 2715 C CA . TYR A 1 348 ? -7.469 -8.286 4.455 1.00 98.44 348 TYR A CA 1
ATOM 2716 C C . TYR A 1 348 ? -6.347 -7.774 3.529 1.00 98.44 348 TYR A C 1
ATOM 2718 O O . TYR A 1 348 ? -5.198 -8.157 3.764 1.00 98.44 348 TYR A O 1
ATOM 2726 N N . PRO A 1 349 ? -6.592 -6.879 2.545 1.00 97.81 349 PRO A N 1
ATOM 2727 C CA . PRO A 1 349 ? -5.513 -6.312 1.737 1.00 97.81 349 PRO A CA 1
ATOM 2728 C C . PRO A 1 349 ? -4.474 -5.541 2.563 1.00 97.81 349 PRO A C 1
ATOM 2730 O O . PRO A 1 349 ? -3.287 -5.659 2.275 1.00 97.81 349 PRO A O 1
ATOM 2733 N N . GLN A 1 350 ? -4.890 -4.808 3.607 1.00 98.12 350 GLN A N 1
ATOM 2734 C CA . GLN A 1 350 ? -3.982 -4.132 4.547 1.00 98.12 350 GLN A CA 1
ATOM 2735 C C . GLN A 1 350 ? -3.254 -5.141 5.451 1.00 98.12 350 GLN A C 1
ATOM 2737 O O . GLN A 1 350 ? -2.034 -5.074 5.606 1.00 98.12 350 GLN A O 1
ATOM 2742 N N . ALA A 1 351 ? -3.965 -6.149 5.971 1.00 98.31 351 ALA A N 1
ATOM 2743 C CA . ALA A 1 351 ? -3.392 -7.210 6.799 1.00 98.31 351 ALA A CA 1
ATOM 2744 C C . ALA A 1 351 ? -2.254 -7.950 6.078 1.00 98.31 351 ALA A C 1
ATOM 2746 O O . ALA A 1 351 ? -1.197 -8.179 6.671 1.00 98.31 351 ALA A O 1
ATOM 2747 N N . CYS A 1 352 ? -2.409 -8.229 4.779 1.00 97.88 352 CYS A N 1
ATOM 2748 C CA . CYS A 1 352 ? -1.360 -8.830 3.949 1.00 97.88 352 CYS A CA 1
ATOM 2749 C C . CYS A 1 352 ? -0.054 -8.020 3.969 1.00 97.88 352 CYS A C 1
ATOM 2751 O O . CYS A 1 352 ? 1.024 -8.603 3.978 1.00 97.88 352 CYS A O 1
ATOM 2753 N N . ARG A 1 353 ? -0.119 -6.684 4.040 1.00 97.19 353 ARG A N 1
ATOM 2754 C CA . ARG A 1 353 ? 1.053 -5.785 4.032 1.00 97.19 353 ARG A CA 1
ATOM 2755 C C . ARG A 1 353 ? 1.711 -5.616 5.410 1.00 97.19 353 ARG A C 1
ATOM 2757 O O . ARG A 1 353 ? 2.703 -4.901 5.554 1.00 97.19 353 ARG A O 1
ATOM 2764 N N . THR A 1 354 ? 1.227 -6.326 6.431 1.00 97.81 354 THR A N 1
ATOM 2765 C CA . THR A 1 354 ? 1.885 -6.369 7.746 1.00 97.81 354 THR A CA 1
ATOM 2766 C C . THR A 1 354 ? 3.094 -7.300 7.801 1.00 97.81 354 THR A C 1
ATOM 2768 O O . THR A 1 354 ? 3.950 -7.081 8.656 1.00 97.81 354 THR A O 1
ATOM 2771 N N . MET A 1 355 ? 3.162 -8.316 6.924 1.00 97.19 355 MET A N 1
ATOM 2772 C CA . MET A 1 355 ? 4.031 -9.508 7.025 1.00 97.19 355 MET A CA 1
ATOM 2773 C C . MET A 1 355 ? 3.671 -10.490 8.162 1.00 97.19 355 MET A C 1
ATOM 2775 O O . MET A 1 355 ? 4.255 -11.565 8.230 1.00 97.19 355 MET A O 1
ATOM 2779 N N . ALA A 1 356 ? 2.675 -10.180 9.002 1.00 97.88 356 ALA A N 1
ATOM 2780 C CA . ALA A 1 356 ? 2.222 -11.012 10.125 1.00 97.88 356 ALA A CA 1
ATOM 2781 C C . ALA A 1 356 ? 0.956 -11.850 9.833 1.00 97.88 356 ALA A C 1
ATOM 2783 O O . ALA A 1 356 ? 0.528 -12.633 10.679 1.00 97.88 356 ALA A O 1
ATOM 2784 N N . PHE A 1 357 ? 0.326 -11.672 8.672 1.00 98.38 357 PHE A N 1
ATOM 2785 C CA . PHE A 1 357 ? -0.940 -12.310 8.290 1.00 98.38 357 PHE A CA 1
ATOM 2786 C C . PHE A 1 357 ? -0.700 -13.639 7.554 1.00 98.38 357 PHE A C 1
ATOM 2788 O O . PHE A 1 357 ? 0.080 -13.667 6.608 1.00 98.38 357 PHE A O 1
ATOM 2795 N N . ASP A 1 358 ? -1.355 -14.730 7.962 1.00 98.06 358 ASP A N 1
ATOM 2796 C CA . ASP A 1 358 ? -1.326 -16.017 7.249 1.00 98.06 358 ASP A CA 1
ATOM 2797 C C . ASP A 1 358 ? -2.459 -16.065 6.214 1.00 98.06 358 ASP A C 1
ATOM 2799 O O . ASP A 1 358 ? -3.643 -16.007 6.556 1.00 98.06 358 ASP A O 1
ATOM 2803 N N . LEU A 1 359 ? -2.096 -16.187 4.936 1.00 95.81 359 LEU A N 1
ATOM 2804 C CA . LEU A 1 359 ? -3.044 -16.151 3.818 1.00 95.81 359 LEU A CA 1
ATOM 2805 C C . LEU A 1 359 ? -3.986 -17.359 3.763 1.00 95.81 359 LEU A C 1
ATOM 2807 O O . LEU A 1 359 ? -5.008 -17.293 3.085 1.00 95.81 359 LEU A O 1
ATOM 2811 N N . ARG A 1 360 ? -3.653 -18.461 4.442 1.00 91.94 360 ARG A N 1
ATOM 2812 C CA . ARG A 1 360 ? -4.432 -19.709 4.419 1.00 91.94 360 ARG A CA 1
ATOM 2813 C C . ARG A 1 360 ? -5.512 -19.715 5.494 1.00 91.94 360 ARG A C 1
ATOM 2815 O O . ARG A 1 360 ? -6.572 -20.294 5.286 1.00 91.94 360 ARG A O 1
ATOM 2822 N N . THR A 1 361 ? -5.238 -19.091 6.641 1.00 95.44 361 THR A N 1
ATOM 2823 C CA . THR A 1 361 ? -6.190 -18.978 7.759 1.00 95.44 361 THR A CA 1
ATOM 2824 C C . THR A 1 361 ? -6.941 -17.647 7.772 1.00 95.44 361 THR A C 1
ATOM 2826 O O . THR A 1 361 ? -7.929 -17.525 8.492 1.00 95.44 361 THR A O 1
ATOM 2829 N N . LEU A 1 362 ? -6.481 -16.658 6.993 1.00 96.75 362 LEU A N 1
ATOM 2830 C CA . LEU A 1 362 ? -6.958 -15.270 7.004 1.00 96.75 362 LEU A CA 1
ATOM 2831 C C . LEU A 1 362 ? -6.928 -14.647 8.415 1.00 96.75 362 LEU A C 1
ATOM 2833 O O . LEU A 1 362 ? -7.803 -13.867 8.801 1.00 96.75 362 LEU A O 1
ATOM 2837 N N . GLY A 1 363 ? -5.889 -14.993 9.181 1.00 97.75 363 GLY A N 1
ATOM 2838 C CA . GLY A 1 363 ? -5.655 -14.548 10.553 1.00 97.75 363 GLY A CA 1
ATOM 2839 C C . GLY A 1 363 ? -4.186 -14.223 10.827 1.00 97.75 363 GLY A C 1
ATOM 2840 O O . GLY A 1 363 ? -3.329 -14.311 9.949 1.00 97.75 363 GLY A O 1
ATOM 2841 N N . TRP A 1 364 ? -3.873 -13.839 12.063 1.00 98.56 364 TRP A N 1
ATOM 2842 C CA . TRP A 1 364 ? -2.501 -13.519 12.467 1.00 98.56 364 TRP A CA 1
ATOM 2843 C C . TRP A 1 364 ? -1.669 -14.785 12.694 1.00 98.56 364 TRP A C 1
ATOM 2845 O O . TRP A 1 364 ? -2.077 -15.691 13.422 1.00 98.56 364 TRP A O 1
ATOM 2855 N N . SER A 1 365 ? -0.483 -14.847 12.088 1.00 98.31 365 SER A N 1
ATOM 2856 C CA . SER A 1 365 ? 0.432 -15.978 12.222 1.00 98.31 365 SER A CA 1
ATOM 2857 C C . SER A 1 365 ? 1.139 -15.946 13.575 1.00 98.31 365 SER A C 1
ATOM 2859 O O . SER A 1 365 ? 2.072 -15.170 13.787 1.00 98.31 365 SER A O 1
ATOM 2861 N N . ALA A 1 366 ? 0.730 -16.835 14.482 1.00 97.69 366 ALA A N 1
ATOM 2862 C CA . ALA A 1 366 ? 1.394 -17.014 15.772 1.00 97.69 366 ALA A CA 1
ATOM 2863 C C . ALA A 1 366 ? 2.887 -17.371 15.622 1.00 97.69 366 ALA A C 1
ATOM 2865 O O . ALA A 1 366 ? 3.697 -16.963 16.446 1.00 97.69 366 ALA A O 1
ATOM 2866 N N . GLU A 1 367 ? 3.262 -18.085 14.556 1.00 97.69 367 GLU A N 1
ATOM 2867 C CA . GLU A 1 367 ? 4.643 -18.486 14.262 1.00 97.69 367 GLU A CA 1
ATOM 2868 C C . GLU A 1 367 ? 5.530 -17.287 13.894 1.00 97.69 367 GLU A C 1
ATOM 2870 O O . GLU A 1 367 ? 6.578 -17.078 14.506 1.00 97.69 367 GLU A O 1
ATOM 2875 N N . VAL A 1 368 ? 5.085 -16.457 12.941 1.00 98.19 368 VAL A N 1
ATOM 2876 C CA . VAL A 1 368 ? 5.819 -15.247 12.531 1.00 98.19 368 VAL A CA 1
ATOM 2877 C C . VAL A 1 368 ? 5.879 -14.240 13.683 1.00 98.19 368 VAL A C 1
ATOM 2879 O O . VAL A 1 368 ? 6.923 -13.642 13.930 1.00 98.19 368 VAL A O 1
ATOM 2882 N N . LEU A 1 369 ? 4.788 -14.077 14.435 1.00 98.38 369 LEU A N 1
ATOM 2883 C CA . LEU A 1 369 ? 4.730 -13.157 15.572 1.00 98.38 369 LEU A CA 1
ATOM 2884 C C . LEU A 1 369 ? 5.600 -13.601 16.755 1.00 98.38 369 LEU A C 1
ATOM 2886 O O . LEU A 1 369 ? 6.284 -12.766 17.350 1.00 98.38 369 LEU A O 1
ATOM 2890 N N . ALA A 1 370 ? 5.645 -14.903 17.054 1.00 98.00 370 ALA A N 1
ATOM 2891 C CA . ALA A 1 370 ? 6.544 -15.456 18.064 1.00 98.00 370 ALA A CA 1
ATOM 2892 C C . ALA A 1 370 ? 8.016 -15.249 17.680 1.00 98.00 370 ALA A C 1
ATOM 2894 O O . ALA A 1 370 ? 8.797 -14.800 18.518 1.00 98.00 370 ALA A O 1
ATOM 2895 N N . ALA A 1 371 ? 8.384 -15.491 16.415 1.00 97.38 371 ALA A N 1
ATOM 2896 C CA . ALA A 1 371 ? 9.729 -15.201 15.918 1.00 97.38 371 ALA A CA 1
ATOM 2897 C C . ALA A 1 371 ? 10.061 -13.702 16.009 1.00 97.38 371 ALA A C 1
ATOM 2899 O O . ALA A 1 371 ? 11.124 -13.332 16.503 1.00 97.38 371 ALA A O 1
ATOM 2900 N N . ALA A 1 372 ? 9.132 -12.830 15.607 1.00 97.44 372 ALA A N 1
ATOM 2901 C CA . ALA A 1 372 ? 9.292 -11.383 15.716 1.00 97.44 372 ALA A CA 1
ATOM 2902 C C . ALA A 1 372 ? 9.371 -10.878 17.164 1.00 97.44 372 ALA A C 1
ATOM 2904 O O . ALA A 1 372 ? 9.825 -9.755 17.373 1.00 97.44 372 ALA A O 1
ATOM 2905 N N . GLY A 1 373 ? 8.919 -11.654 18.156 1.00 97.31 373 GLY A N 1
ATOM 2906 C CA . GLY A 1 373 ? 8.791 -11.228 19.551 1.00 97.31 373 GLY A CA 1
ATOM 2907 C C . GLY A 1 373 ? 7.711 -10.156 19.753 1.00 97.31 373 GLY A C 1
ATOM 2908 O O . GLY A 1 373 ? 7.934 -9.204 20.504 1.00 97.31 373 GLY A O 1
ATOM 2909 N N . VAL A 1 374 ? 6.579 -10.286 19.051 1.00 98.12 374 VAL A N 1
ATOM 2910 C CA . VAL A 1 374 ? 5.441 -9.348 19.053 1.00 98.12 374 VAL A CA 1
ATOM 2911 C C . VAL A 1 374 ? 4.161 -10.090 19.456 1.00 98.12 374 VAL A C 1
ATOM 2913 O O . VAL A 1 374 ? 3.912 -11.193 18.980 1.00 98.12 374 VAL A O 1
ATOM 2916 N N . SER A 1 375 ? 3.334 -9.500 20.328 1.00 96.88 375 SER A N 1
ATOM 2917 C CA . SER A 1 375 ? 2.056 -10.117 20.728 1.00 96.88 375 SER A CA 1
ATOM 2918 C C . SER A 1 375 ? 1.014 -10.031 19.598 1.00 96.88 375 SER A C 1
ATOM 2920 O O . SER A 1 375 ? 0.857 -8.950 19.024 1.00 96.88 375 SER A O 1
ATOM 2922 N N . PRO A 1 376 ? 0.247 -11.103 19.306 1.00 96.12 376 PRO A N 1
ATOM 2923 C CA . PRO A 1 376 ? -0.878 -11.042 18.366 1.00 96.12 376 PRO A CA 1
ATOM 2924 C C . PRO A 1 376 ? -1.977 -10.068 18.801 1.00 96.12 376 PRO A C 1
ATOM 2926 O O . PRO A 1 376 ? -2.662 -9.519 17.946 1.00 96.12 376 PRO A O 1
ATOM 2929 N N . GLU A 1 377 ? -2.109 -9.795 20.102 1.00 96.44 377 GLU A N 1
ATOM 2930 C CA . GLU A 1 377 ? -3.103 -8.862 20.657 1.00 96.44 377 GLU A CA 1
ATOM 2931 C C . GLU A 1 377 ? -2.899 -7.411 20.197 1.00 96.44 377 GLU A C 1
ATOM 2933 O O . GLU A 1 377 ? -3.822 -6.607 20.277 1.00 96.44 377 GLU A O 1
ATOM 2938 N N . VAL A 1 378 ? -1.704 -7.071 19.695 1.00 97.94 378 VAL A N 1
ATOM 2939 C CA . VAL A 1 378 ? -1.415 -5.754 19.109 1.00 97.94 378 VAL A CA 1
ATOM 2940 C C . VAL A 1 378 ? -2.193 -5.533 17.809 1.00 97.94 378 VAL A C 1
ATOM 2942 O O . VAL A 1 378 ? -2.382 -4.390 17.405 1.00 97.94 378 VAL A O 1
ATOM 2945 N N . PHE A 1 379 ? -2.658 -6.584 17.135 1.00 98.44 379 PHE A N 1
ATOM 2946 C CA . PHE A 1 379 ? -3.355 -6.455 15.860 1.00 98.44 379 PHE A CA 1
ATOM 2947 C C . PHE A 1 379 ? -4.882 -6.602 16.021 1.00 98.44 379 PHE A C 1
ATOM 2949 O O . PHE A 1 379 ? -5.349 -7.462 16.769 1.00 98.44 379 PHE A O 1
ATOM 2956 N N . PRO A 1 380 ? -5.694 -5.800 15.304 1.00 98.06 380 PRO A N 1
ATOM 2957 C CA . PRO A 1 380 ? -7.155 -5.893 15.344 1.00 98.06 380 PRO A CA 1
ATOM 2958 C C . PRO A 1 380 ? -7.661 -7.177 14.676 1.00 98.06 380 PRO A C 1
ATOM 2960 O O . PRO A 1 380 ? -6.910 -7.898 14.022 1.00 98.06 380 PRO A O 1
ATOM 2963 N N . ARG A 1 381 ? -8.974 -7.425 14.732 1.00 97.50 381 ARG A N 1
ATOM 2964 C CA . ARG A 1 381 ? -9.604 -8.482 13.927 1.00 97.50 381 ARG A CA 1
ATOM 2965 C C . ARG A 1 381 ? -9.445 -8.193 12.417 1.00 97.50 381 ARG A C 1
ATOM 2967 O O . ARG A 1 381 ? -9.920 -7.143 11.972 1.00 97.50 381 ARG A O 1
ATOM 2974 N N . PRO A 1 382 ? -8.876 -9.116 11.618 1.00 98.19 382 PRO A N 1
ATOM 2975 C CA . PRO A 1 382 ? -8.898 -9.020 10.161 1.00 98.19 382 PRO A CA 1
ATOM 2976 C C . PRO A 1 382 ? -10.319 -9.183 9.601 1.00 98.19 382 PRO A C 1
ATOM 2978 O O . PRO A 1 382 ? -11.080 -10.022 10.086 1.00 98.19 382 PRO A O 1
ATOM 2981 N N . VAL A 1 383 ? -10.681 -8.412 8.577 1.00 98.44 383 VAL A N 1
ATOM 2982 C CA . VAL A 1 383 ? -12.005 -8.441 7.924 1.00 98.44 383 VAL A CA 1
ATOM 2983 C C . VAL A 1 383 ? -11.886 -8.310 6.398 1.00 98.44 383 VAL A C 1
ATOM 2985 O O . VAL A 1 383 ? -10.949 -7.669 5.921 1.00 98.44 383 VAL A O 1
ATOM 2988 N N . PRO A 1 384 ? -12.820 -8.852 5.598 1.00 97.88 384 PRO 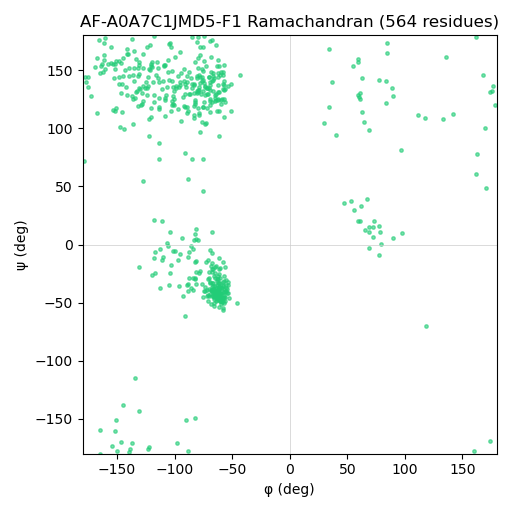A N 1
ATOM 2989 C CA . PRO A 1 384 ? -12.884 -8.544 4.171 1.00 97.88 384 PRO A CA 1
ATOM 2990 C C . PRO A 1 384 ? -13.158 -7.051 3.926 1.00 97.88 384 PRO A C 1
ATOM 2992 O O . PRO A 1 384 ? -13.878 -6.397 4.686 1.00 97.88 384 PRO A O 1
ATOM 2995 N N . SER A 1 385 ? -12.608 -6.516 2.834 1.00 97.62 385 SER A N 1
ATOM 2996 C CA . SER A 1 385 ? -12.941 -5.174 2.340 1.00 97.62 385 SER A CA 1
ATOM 2997 C C . SER A 1 385 ? -14.441 -5.046 2.052 1.00 97.62 385 SER A C 1
ATOM 2999 O O . SER A 1 385 ? -15.108 -6.021 1.707 1.00 97.62 385 SER A O 1
ATOM 3001 N N . GLY A 1 386 ? -14.988 -3.843 2.229 1.00 96.44 386 GLY A N 1
ATOM 3002 C CA . GLY A 1 386 ? -16.421 -3.573 2.083 1.00 96.44 386 GLY A CA 1
ATOM 3003 C C . GLY A 1 386 ? -17.293 -4.024 3.263 1.00 96.44 386 GLY A C 1
ATOM 3004 O O . GLY A 1 386 ? -18.461 -3.643 3.317 1.00 96.44 386 GLY A O 1
ATOM 3005 N N . GLN A 1 387 ? -16.767 -4.770 4.245 1.00 98.00 387 GLN A N 1
ATOM 3006 C CA . GLN A 1 387 ? -17.529 -5.107 5.451 1.00 98.00 387 GLN A CA 1
ATOM 3007 C C . GLN A 1 387 ? -17.898 -3.835 6.232 1.00 98.00 387 GLN A C 1
ATOM 3009 O O . GLN A 1 387 ? -17.016 -3.079 6.634 1.00 98.00 387 GLN A O 1
ATOM 3014 N N . ALA A 1 388 ? -19.186 -3.630 6.519 1.00 98.31 388 ALA A N 1
ATOM 3015 C CA . ALA A 1 388 ? -19.633 -2.565 7.414 1.00 98.31 388 ALA A CA 1
ATOM 3016 C C . ALA A 1 388 ? -19.013 -2.735 8.817 1.00 98.31 388 ALA A C 1
ATOM 3018 O O . ALA A 1 388 ? -19.140 -3.793 9.440 1.00 98.31 388 ALA A O 1
ATOM 3019 N N . LEU A 1 389 ? -18.330 -1.697 9.304 1.00 98.50 389 LEU A N 1
ATOM 3020 C CA . LEU A 1 389 ? -17.700 -1.673 10.626 1.00 98.50 389 LEU A CA 1
ATOM 3021 C C . LEU A 1 389 ? -18.639 -1.072 11.676 1.00 98.50 389 LEU A C 1
ATOM 3023 O O . LEU A 1 389 ? -18.778 -1.618 12.766 1.00 98.50 389 LEU A O 1
ATOM 3027 N N . GLY A 1 390 ? -19.299 0.031 11.329 1.00 98.25 390 GLY A N 1
ATOM 3028 C CA . GLY A 1 390 ? -20.225 0.781 12.176 1.00 98.25 390 GLY A CA 1
ATOM 3029 C C . GLY A 1 390 ? -20.659 2.067 11.471 1.00 98.25 390 GLY A C 1
ATOM 3030 O O . GLY A 1 390 ? -20.363 2.244 10.291 1.00 98.25 390 GLY A O 1
ATOM 3031 N N . THR A 1 391 ? -21.330 2.978 12.173 1.00 98.75 391 THR A N 1
ATOM 3032 C CA . THR A 1 391 ? -21.621 4.327 11.652 1.00 98.75 391 THR A CA 1
ATOM 3033 C C . THR A 1 391 ? -20.730 5.386 12.304 1.00 98.75 391 THR A C 1
ATOM 3035 O O . THR A 1 391 ? -19.965 5.088 13.225 1.00 98.75 391 THR A O 1
ATOM 3038 N N . LEU A 1 392 ? -20.790 6.626 11.811 1.00 98.75 392 LEU A N 1
ATOM 3039 C CA . LEU A 1 392 ? -19.984 7.729 12.338 1.00 98.75 392 LEU A CA 1
ATOM 3040 C C . LEU A 1 392 ? -20.290 8.045 13.816 1.00 98.75 392 LEU A C 1
ATOM 3042 O O . LEU A 1 392 ? -21.441 8.261 14.217 1.00 98.75 392 LEU A O 1
ATOM 3046 N N . ARG A 1 393 ? -19.225 8.157 14.620 1.00 98.56 393 ARG A N 1
ATOM 3047 C CA . ARG A 1 393 ? -19.274 8.722 15.979 1.00 98.56 393 ARG A CA 1
ATOM 3048 C C . ARG A 1 393 ? -19.693 10.203 15.922 1.00 98.56 393 ARG A C 1
ATOM 3050 O O . ARG A 1 393 ? -19.466 10.843 14.896 1.00 98.56 393 ARG A O 1
ATOM 3057 N N . PRO A 1 394 ? -20.303 10.776 16.979 1.00 98.50 394 PRO A N 1
ATOM 3058 C CA . PRO A 1 394 ? -20.823 12.149 16.948 1.00 98.50 394 PRO A CA 1
ATOM 3059 C C . PRO A 1 394 ? -19.794 13.196 16.497 1.00 98.50 394 PRO A C 1
ATOM 3061 O O . PRO A 1 394 ? -20.081 14.010 15.625 1.00 98.50 394 PRO A O 1
ATOM 3064 N N . GLU A 1 395 ? -18.579 13.134 17.040 1.00 98.12 395 GLU A N 1
ATOM 3065 C CA . GLU A 1 395 ? -17.482 14.047 16.721 1.00 98.12 395 GLU A CA 1
ATOM 3066 C C . GLU A 1 395 ? -16.911 13.830 15.311 1.00 98.12 395 GLU A C 1
ATOM 3068 O O . GLU A 1 395 ? -16.471 14.777 14.663 1.00 98.12 395 GLU A O 1
ATOM 3073 N N . ALA A 1 396 ? -16.966 12.595 14.805 1.00 98.50 396 ALA A N 1
ATOM 3074 C CA . ALA A 1 396 ? -16.553 12.249 13.448 1.00 98.50 396 ALA A CA 1
ATOM 3075 C C . ALA A 1 396 ? -17.576 12.710 12.397 1.00 98.50 396 ALA A C 1
ATOM 3077 O O . ALA A 1 396 ? -17.185 13.214 11.346 1.00 98.50 396 ALA A O 1
ATOM 3078 N N . ALA A 1 397 ? -18.871 12.573 12.695 1.00 98.69 397 ALA A N 1
ATOM 3079 C CA . ALA A 1 397 ? -19.974 13.072 11.877 1.00 98.69 397 ALA A CA 1
ATOM 3080 C C . ALA A 1 397 ? -19.888 14.596 11.707 1.00 98.69 397 ALA A C 1
ATOM 3082 O O . ALA A 1 397 ? -19.880 15.088 10.578 1.00 98.69 397 ALA A O 1
ATOM 3083 N N . GLU A 1 398 ? -19.697 15.320 12.816 1.00 98.50 398 GLU A N 1
ATOM 3084 C CA . GLU A 1 398 ? -19.437 16.761 12.805 1.00 98.50 398 GLU A CA 1
ATOM 3085 C C . GLU A 1 398 ? -18.188 17.084 11.971 1.00 98.50 398 GLU A C 1
ATOM 3087 O O . GLU A 1 398 ? -18.288 17.805 10.978 1.00 98.50 398 GLU A O 1
ATOM 3092 N N . ALA A 1 399 ? -17.024 16.500 12.287 1.00 98.50 399 ALA A N 1
ATOM 3093 C CA . ALA A 1 399 ? -15.769 16.762 11.573 1.00 98.50 399 ALA A CA 1
ATOM 3094 C C . ALA A 1 399 ? -15.864 16.507 10.055 1.00 98.50 399 ALA A C 1
ATOM 3096 O O . ALA A 1 399 ? -15.331 17.285 9.266 1.00 98.50 399 ALA A O 1
ATOM 3097 N N . CYS A 1 400 ? -16.596 15.471 9.638 1.00 98.62 400 CYS A N 1
ATOM 3098 C CA . CYS A 1 400 ? -16.830 15.139 8.232 1.00 98.62 400 CYS A CA 1
ATOM 3099 C C . CYS A 1 400 ? -17.944 15.961 7.567 1.00 98.62 400 CYS A C 1
ATOM 3101 O O . CYS A 1 400 ? -18.051 15.925 6.346 1.00 98.62 400 CYS A O 1
ATOM 3103 N N . GLY A 1 401 ? -18.792 16.667 8.322 1.00 98.25 401 GLY A N 1
ATOM 3104 C CA . GLY A 1 401 ? -20.009 17.286 7.785 1.00 98.25 401 GLY A CA 1
ATOM 3105 C C . GLY A 1 401 ? -21.005 16.264 7.220 1.00 98.25 401 GLY A C 1
ATOM 3106 O O . GLY A 1 401 ? -21.676 16.555 6.234 1.00 98.25 401 GLY A O 1
ATOM 3107 N N . LEU A 1 402 ? -21.065 15.065 7.808 1.00 98.44 402 LEU A N 1
ATOM 3108 C CA . LEU A 1 402 ? -21.866 13.920 7.354 1.00 98.44 402 LEU A CA 1
ATOM 3109 C C . LEU A 1 402 ? -22.862 13.473 8.440 1.00 98.44 402 LEU A C 1
ATOM 3111 O O . LEU A 1 402 ? -22.600 13.668 9.628 1.00 98.44 402 LEU A O 1
ATOM 3115 N N . PRO A 1 403 ? -24.002 12.853 8.085 1.00 97.69 403 PRO A N 1
ATOM 3116 C CA . PRO A 1 403 ? -24.955 12.366 9.073 1.00 97.69 403 PRO A CA 1
ATOM 3117 C C . PRO A 1 403 ? -24.381 11.184 9.871 1.00 97.69 403 PRO A C 1
ATOM 3119 O O . PRO A 1 403 ? -23.656 10.335 9.359 1.00 97.69 403 PRO A O 1
ATOM 3122 N N . ARG A 1 404 ? -24.784 11.062 11.142 1.00 98.06 404 ARG A N 1
ATOM 3123 C CA . ARG A 1 404 ? -24.387 9.941 12.025 1.00 98.06 404 ARG A CA 1
ATOM 3124 C C . ARG A 1 404 ? -24.834 8.554 11.536 1.00 98.06 404 ARG A C 1
ATOM 3126 O O . ARG A 1 404 ? -24.397 7.551 12.095 1.00 98.06 404 ARG A O 1
ATOM 3133 N N . SER A 1 405 ? -25.715 8.497 10.538 1.00 97.81 405 SER A N 1
ATOM 3134 C CA . SER A 1 405 ? -26.165 7.277 9.863 1.00 97.81 405 SER A CA 1
ATOM 3135 C C . SER A 1 405 ? -25.204 6.786 8.777 1.00 97.81 405 SER A C 1
ATOM 3137 O O . SER A 1 405 ? -25.332 5.633 8.376 1.00 97.81 405 SER A O 1
ATOM 3139 N N . THR A 1 406 ? -24.249 7.605 8.308 1.00 98.56 406 THR A N 1
ATOM 3140 C CA . THR A 1 406 ? -23.269 7.177 7.297 1.00 98.56 406 THR A CA 1
ATOM 3141 C C . THR A 1 406 ? -22.474 5.980 7.816 1.00 98.56 406 THR A C 1
ATOM 3143 O O . THR A 1 406 ? -21.865 6.036 8.890 1.00 98.56 406 THR A O 1
ATOM 3146 N N . VAL A 1 407 ? -22.478 4.893 7.045 1.00 98.69 407 VAL A N 1
ATOM 3147 C CA . VAL A 1 407 ? -21.771 3.649 7.366 1.00 98.69 407 VAL A CA 1
ATOM 3148 C C . VAL A 1 407 ? -20.294 3.776 7.004 1.00 98.69 407 VAL A C 1
ATOM 3150 O O . VAL A 1 407 ? -19.952 4.129 5.880 1.00 98.69 407 VAL A O 1
ATOM 3153 N N . VAL A 1 408 ? -19.405 3.426 7.930 1.00 98.88 408 VAL A N 1
ATOM 3154 C CA . VAL A 1 408 ? -17.976 3.237 7.656 1.00 98.88 408 VAL A CA 1
ATOM 3155 C C . VAL A 1 408 ? -17.753 1.768 7.303 1.00 98.88 408 VAL A C 1
ATOM 3157 O O . VAL A 1 408 ? -18.010 0.879 8.118 1.00 98.88 408 VAL A O 1
ATOM 3160 N N . ALA A 1 409 ? -17.283 1.507 6.087 1.00 98.44 409 ALA A N 1
ATOM 3161 C CA . ALA A 1 409 ? -16.942 0.177 5.597 1.00 98.44 409 ALA A CA 1
ATOM 3162 C C . ALA A 1 409 ? -15.424 -0.053 5.607 1.00 98.44 409 ALA A C 1
ATOM 3164 O O . ALA A 1 409 ? -14.635 0.873 5.406 1.00 98.44 409 ALA A O 1
ATOM 3165 N N . ALA A 1 410 ? -15.018 -1.307 5.804 1.00 98.06 410 ALA A N 1
ATOM 3166 C CA . ALA A 1 410 ? -13.626 -1.730 5.763 1.00 98.06 410 ALA A CA 1
ATOM 3167 C C . ALA A 1 410 ? -12.981 -1.368 4.418 1.00 98.06 410 ALA A C 1
ATOM 3169 O O . ALA A 1 410 ? -13.555 -1.599 3.350 1.00 98.06 410 ALA A O 1
ATOM 3170 N N . GLY A 1 411 ? -11.788 -0.789 4.509 1.00 96.31 411 GLY A N 1
ATOM 3171 C CA . GLY A 1 411 ? -11.030 -0.249 3.391 1.00 96.31 411 GLY A CA 1
ATOM 3172 C C . GLY A 1 411 ? -10.230 -1.281 2.604 1.00 96.31 411 GLY A C 1
ATOM 3173 O O . GLY A 1 411 ? -10.589 -2.458 2.522 1.00 96.31 411 GLY A O 1
ATOM 3174 N N . GLY A 1 412 ? -9.104 -0.838 2.052 1.00 96.81 412 GLY A N 1
ATOM 3175 C CA . GLY A 1 412 ? -8.149 -1.704 1.370 1.00 96.81 412 GLY A CA 1
ATOM 3176 C C . GLY A 1 412 ? -6.797 -1.038 1.123 1.00 96.81 412 GLY A C 1
ATOM 3177 O O . GLY A 1 412 ? -6.585 0.138 1.420 1.00 96.81 412 GLY A O 1
ATOM 3178 N N . HIS A 1 413 ? -5.869 -1.824 0.586 1.00 96.75 413 HIS A N 1
ATOM 3179 C CA . HIS A 1 413 ? -4.592 -1.351 0.058 1.00 96.75 413 HIS A CA 1
ATOM 3180 C C . HIS A 1 413 ? -4.837 -0.670 -1.294 1.00 96.75 413 HIS A C 1
ATOM 3182 O O . HIS A 1 413 ? -5.542 -1.235 -2.131 1.00 96.75 413 HIS A O 1
ATOM 3188 N N . ASP A 1 414 ? -4.281 0.524 -1.492 1.00 94.19 414 ASP A N 1
ATOM 3189 C CA . ASP A 1 414 ? -4.494 1.386 -2.666 1.00 94.19 414 ASP A CA 1
ATOM 3190 C C . ASP A 1 414 ? -4.409 0.649 -4.018 1.00 94.19 414 ASP A C 1
ATOM 3192 O O . ASP A 1 414 ? -5.372 0.692 -4.783 1.00 94.19 414 ASP A O 1
ATOM 3196 N N . HIS A 1 415 ? -3.355 -0.129 -4.280 1.00 92.06 415 HIS A N 1
ATOM 3197 C CA . HIS A 1 415 ? -3.207 -0.931 -5.506 1.00 92.06 415 HIS A CA 1
ATOM 3198 C C . HIS A 1 415 ? -4.357 -1.936 -5.718 1.00 92.06 415 HIS A C 1
ATOM 3200 O O . HIS A 1 415 ? -4.776 -2.191 -6.846 1.00 92.06 415 HIS A O 1
ATOM 3206 N N . ILE A 1 416 ? -4.892 -2.501 -4.634 1.00 95.69 416 ILE A N 1
ATOM 3207 C CA . ILE A 1 416 ? -5.947 -3.523 -4.676 1.00 95.69 416 ILE A CA 1
ATOM 3208 C C . ILE A 1 416 ? -7.325 -2.867 -4.858 1.00 95.69 416 ILE A C 1
ATOM 3210 O O . ILE A 1 416 ? -8.185 -3.398 -5.559 1.00 95.69 416 ILE A O 1
ATOM 3214 N N . CYS A 1 417 ? -7.524 -1.676 -4.290 1.00 95.81 417 CYS A N 1
ATOM 3215 C CA . CYS A 1 417 ? -8.693 -0.844 -4.571 1.00 95.81 417 CYS A CA 1
ATOM 3216 C C . CYS A 1 417 ? -8.675 -0.319 -6.019 1.00 95.81 417 CYS A C 1
ATOM 3218 O O . CYS A 1 417 ? -9.707 -0.338 -6.690 1.00 95.81 417 CYS A O 1
ATOM 3220 N N . ALA A 1 418 ? -7.505 0.072 -6.535 1.00 94.12 418 ALA A N 1
ATOM 3221 C CA . ALA A 1 418 ? -7.325 0.475 -7.929 1.00 94.12 418 ALA A CA 1
ATOM 3222 C C . ALA A 1 418 ? -7.638 -0.671 -8.906 1.00 94.12 418 ALA A C 1
ATOM 3224 O O . ALA A 1 418 ? -8.295 -0.444 -9.920 1.00 94.12 418 ALA A O 1
ATOM 3225 N N . ALA A 1 419 ? -7.263 -1.912 -8.577 1.00 95.25 419 ALA A N 1
ATOM 3226 C CA . ALA A 1 419 ? -7.634 -3.090 -9.362 1.00 95.25 419 ALA A CA 1
ATOM 3227 C C . ALA A 1 419 ? -9.157 -3.290 -9.445 1.00 95.25 419 ALA A C 1
ATOM 3229 O O . ALA A 1 419 ? -9.686 -3.528 -10.531 1.00 95.25 419 ALA A O 1
ATOM 3230 N N . VAL A 1 420 ? -9.883 -3.116 -8.333 1.00 95.19 420 VAL A N 1
ATOM 3231 C CA . VAL A 1 420 ? -11.358 -3.159 -8.326 1.00 95.19 420 VAL A CA 1
ATOM 3232 C C . VAL A 1 420 ? -11.938 -2.055 -9.216 1.00 95.19 420 VAL A C 1
ATOM 3234 O O . VAL A 1 420 ? -12.810 -2.340 -10.037 1.00 95.19 420 VAL A O 1
ATOM 3237 N N . ALA A 1 421 ? -11.427 -0.824 -9.111 1.00 92.94 421 ALA A N 1
ATOM 3238 C CA . ALA A 1 421 ? -11.856 0.303 -9.945 1.00 92.94 421 ALA A CA 1
ATOM 3239 C C . ALA A 1 421 ? -11.561 0.089 -11.445 1.00 92.94 421 ALA A C 1
ATOM 3241 O O . ALA A 1 421 ? -12.335 0.524 -12.295 1.00 92.94 421 ALA A O 1
ATOM 3242 N N . ALA A 1 422 ? -10.489 -0.636 -11.775 1.00 94.62 422 ALA A N 1
ATOM 3243 C CA . ALA A 1 422 ? -10.132 -1.052 -13.133 1.00 94.62 422 ALA A CA 1
ATOM 3244 C C . ALA A 1 422 ? -10.870 -2.324 -13.617 1.00 94.62 422 ALA A C 1
ATOM 3246 O O . ALA A 1 422 ? -10.524 -2.872 -14.662 1.00 94.62 422 ALA A O 1
ATOM 3247 N N . ALA A 1 423 ? -11.869 -2.814 -12.869 1.00 94.50 423 ALA A N 1
ATOM 3248 C CA . ALA A 1 423 ? -12.602 -4.062 -13.121 1.00 94.50 423 ALA A CA 1
ATOM 3249 C C . ALA A 1 423 ? -11.733 -5.345 -13.154 1.00 94.50 423 ALA A C 1
ATOM 3251 O O . ALA A 1 423 ? -12.164 -6.394 -13.639 1.00 94.50 423 ALA A O 1
ATOM 3252 N N . VAL A 1 424 ? -10.534 -5.301 -12.567 1.00 97.06 424 VAL A N 1
ATOM 3253 C CA . VAL A 1 424 ? -9.641 -6.451 -12.365 1.00 97.06 424 VAL A CA 1
ATOM 3254 C C . VAL A 1 424 ? -10.063 -7.166 -11.075 1.00 97.06 424 VAL A C 1
ATOM 3256 O O . VAL A 1 424 ? -9.453 -7.042 -10.018 1.00 97.06 424 VAL A O 1
ATOM 3259 N N . THR A 1 425 ? -11.195 -7.870 -11.149 1.00 96.69 425 THR A N 1
ATOM 3260 C CA . THR A 1 425 ? -11.891 -8.486 -9.997 1.00 96.69 425 THR A CA 1
ATOM 3261 C C . THR A 1 425 ? -11.977 -10.014 -10.059 1.00 96.69 425 THR A C 1
ATOM 3263 O O . THR A 1 425 ? -12.408 -10.655 -9.098 1.00 96.69 425 THR A O 1
ATOM 3266 N N . GLN A 1 426 ? -11.549 -10.607 -11.172 1.00 96.31 426 GLN A N 1
ATOM 3267 C CA . GLN A 1 426 ? -11.589 -12.039 -11.470 1.00 96.31 426 GLN A CA 1
ATOM 3268 C C . GLN A 1 426 ? -10.352 -12.445 -12.291 1.00 96.31 426 GLN A C 1
ATOM 3270 O O . GLN A 1 426 ? -9.738 -11.565 -12.897 1.00 96.31 426 GLN A O 1
ATOM 3275 N N . PRO A 1 427 ? -9.977 -13.737 -12.342 1.00 96.44 427 PRO A N 1
ATOM 3276 C CA . PRO A 1 427 ? -8.859 -14.196 -13.166 1.00 96.44 427 PRO A CA 1
ATOM 3277 C C . PRO A 1 427 ? -9.026 -13.857 -14.656 1.00 96.44 427 PRO A C 1
ATOM 3279 O O . PRO A 1 427 ? -10.136 -13.889 -15.190 1.00 96.44 427 PRO A O 1
ATOM 3282 N N . GLY A 1 428 ? -7.910 -13.573 -15.331 1.00 92.62 428 GLY A N 1
ATOM 3283 C CA . GLY A 1 428 ? -7.856 -13.235 -16.758 1.00 92.62 428 GLY A CA 1
ATOM 3284 C C . GLY A 1 428 ? -7.303 -11.828 -17.003 1.00 92.62 428 GLY A C 1
ATOM 3285 O O . GLY A 1 428 ? -6.182 -11.719 -17.497 1.00 92.62 428 GLY A O 1
ATOM 3286 N N . PRO A 1 429 ? -8.039 -10.752 -16.663 1.00 94.12 429 PRO A N 1
ATOM 3287 C CA . PRO A 1 429 ? -7.509 -9.392 -16.684 1.00 94.12 429 PRO A CA 1
ATOM 3288 C C . PRO A 1 429 ? -6.311 -9.213 -15.743 1.00 94.12 429 PRO A C 1
ATOM 3290 O O . PRO A 1 429 ? -6.244 -9.821 -14.673 1.00 94.12 429 PRO A O 1
ATOM 3293 N N . VAL A 1 430 ? -5.403 -8.318 -16.129 1.00 93.88 430 VAL A N 1
ATOM 3294 C CA . VAL A 1 430 ? -4.258 -7.878 -15.323 1.00 93.88 430 VAL A CA 1
ATOM 3295 C C . VAL A 1 430 ? -4.330 -6.362 -15.189 1.00 93.88 430 VAL A C 1
ATOM 3297 O O . VAL A 1 430 ? -4.576 -5.667 -16.175 1.00 93.88 430 VAL A O 1
ATOM 3300 N N . LEU A 1 431 ? -4.125 -5.853 -13.975 1.00 94.62 431 LEU A N 1
ATOM 3301 C CA . LEU A 1 431 ? -3.859 -4.437 -13.753 1.00 94.62 431 LEU A CA 1
ATOM 3302 C C . LEU A 1 431 ? -2.387 -4.188 -14.078 1.00 94.62 431 LEU A C 1
ATOM 3304 O O . LEU A 1 431 ? -1.524 -4.729 -13.393 1.00 94.62 431 LEU A O 1
ATOM 3308 N N . ASP A 1 432 ? -2.125 -3.358 -15.079 1.00 93.75 432 ASP A N 1
ATOM 3309 C CA . ASP A 1 432 ? -0.817 -2.755 -15.323 1.00 93.75 432 ASP A CA 1
ATOM 3310 C C . ASP A 1 432 ? -0.854 -1.298 -14.835 1.00 93.75 432 ASP A C 1
ATOM 3312 O O . ASP A 1 432 ? -1.703 -0.507 -15.257 1.00 93.75 432 ASP A O 1
ATOM 3316 N N . SER A 1 433 ? 0.021 -0.969 -13.886 1.00 90.81 433 SER A N 1
ATOM 3317 C CA . SER A 1 433 ? 0.140 0.352 -13.269 1.00 90.81 433 SER A CA 1
ATOM 3318 C C . SER A 1 433 ? 1.557 0.888 -13.461 1.00 90.81 433 SER A C 1
ATOM 3320 O O . SER A 1 433 ? 2.457 0.602 -12.666 1.00 90.81 433 SER A O 1
ATOM 3322 N N . VAL A 1 434 ? 1.754 1.668 -14.527 1.00 88.62 434 VAL A N 1
ATOM 3323 C CA . VAL A 1 434 ? 3.043 2.275 -14.888 1.00 88.62 434 VAL A CA 1
ATOM 3324 C C . VAL A 1 434 ? 3.213 3.638 -14.207 1.00 88.62 434 VAL A C 1
ATOM 3326 O O . VAL A 1 434 ? 2.503 4.598 -14.510 1.00 88.62 434 VAL A O 1
ATOM 3329 N N . GLY A 1 435 ? 4.194 3.749 -13.311 1.00 86.25 435 GLY A N 1
ATOM 3330 C CA . GLY A 1 435 ? 4.595 4.999 -12.660 1.00 86.25 435 GLY A CA 1
ATOM 3331 C C . GLY A 1 435 ? 6.105 5.052 -12.421 1.00 86.25 435 GLY A C 1
ATOM 3332 O O . GLY A 1 435 ? 6.896 4.641 -13.267 1.00 86.25 435 GLY A O 1
ATOM 3333 N N . THR A 1 436 ? 6.539 5.530 -11.248 1.00 83.88 436 THR A N 1
ATOM 3334 C CA . THR A 1 436 ? 7.960 5.468 -10.830 1.00 83.88 436 THR A CA 1
ATOM 3335 C C . THR A 1 436 ? 8.510 4.038 -10.894 1.00 83.88 436 THR A C 1
ATOM 3337 O O . THR A 1 436 ? 9.648 3.806 -11.299 1.00 83.88 436 THR A O 1
ATOM 3340 N N . THR A 1 437 ? 7.667 3.082 -10.521 1.00 86.62 437 THR A N 1
ATOM 3341 C CA . THR A 1 437 ? 7.797 1.650 -10.785 1.00 86.62 437 THR A CA 1
ATOM 3342 C C . THR A 1 437 ? 6.592 1.215 -11.603 1.00 86.62 437 THR A C 1
ATOM 3344 O O . THR A 1 437 ? 5.539 1.848 -11.525 1.00 86.62 437 THR A O 1
ATOM 3347 N N . GLU A 1 438 ? 6.726 0.124 -12.335 1.00 91.31 438 GLU A N 1
ATOM 3348 C CA . GLU A 1 438 ? 5.604 -0.542 -12.991 1.00 91.31 438 GLU A CA 1
ATOM 3349 C C . GLU A 1 438 ? 5.169 -1.729 -12.137 1.00 91.31 438 GLU A C 1
ATOM 3351 O O . GLU A 1 438 ? 6.020 -2.444 -11.605 1.00 91.31 438 GLU A O 1
ATOM 3356 N N . ALA A 1 439 ? 3.866 -1.918 -11.954 1.00 91.44 439 ALA A N 1
ATOM 3357 C CA . ALA A 1 439 ? 3.318 -3.018 -11.169 1.00 91.44 439 ALA A CA 1
ATOM 3358 C C . ALA A 1 439 ? 2.245 -3.758 -11.969 1.00 91.44 439 ALA A C 1
ATOM 3360 O O . ALA A 1 439 ? 1.221 -3.172 -12.319 1.00 91.44 439 ALA A O 1
ATOM 3361 N N . ALA A 1 440 ? 2.474 -5.051 -12.196 1.00 93.75 440 ALA A N 1
ATOM 3362 C CA . ALA A 1 440 ? 1.529 -5.948 -12.847 1.00 93.75 440 ALA A CA 1
ATOM 3363 C C . ALA A 1 440 ? 0.847 -6.819 -11.786 1.00 93.75 440 ALA A C 1
ATOM 3365 O O . ALA A 1 440 ? 1.525 -7.517 -11.023 1.00 93.75 440 ALA A O 1
ATOM 3366 N N . MET A 1 441 ? -0.487 -6.784 -11.725 1.00 95.56 441 MET A N 1
ATOM 3367 C CA . MET A 1 441 ? -1.275 -7.551 -10.760 1.00 95.56 441 MET A CA 1
ATOM 3368 C C . MET A 1 441 ? -2.371 -8.387 -11.425 1.00 95.56 441 MET A C 1
ATOM 3370 O O . MET A 1 441 ? -3.269 -7.851 -12.075 1.00 95.56 441 MET A O 1
ATOM 3374 N N . ALA A 1 442 ? -2.342 -9.696 -11.184 1.00 95.81 442 ALA A N 1
ATOM 3375 C CA . ALA A 1 442 ? -3.346 -10.651 -11.644 1.00 95.81 442 ALA A CA 1
ATOM 3376 C C . ALA A 1 442 ? -4.185 -11.178 -10.469 1.00 95.81 442 ALA A C 1
ATOM 3378 O O . ALA A 1 442 ? -3.650 -11.479 -9.399 1.00 95.81 442 ALA A O 1
ATOM 3379 N N . VAL A 1 443 ? -5.495 -11.342 -10.675 1.00 97.38 443 VAL A N 1
ATOM 3380 C CA . VAL A 1 443 ? -6.384 -11.995 -9.699 1.00 97.38 443 VAL A CA 1
ATOM 3381 C C . VAL A 1 443 ? -6.315 -13.516 -9.847 1.00 97.38 443 VAL A C 1
ATOM 3383 O O . VAL A 1 443 ? -6.330 -14.056 -10.951 1.00 97.38 443 VAL A O 1
ATOM 3386 N N . ILE A 1 444 ? -6.278 -14.210 -8.712 1.00 96.81 444 ILE A N 1
ATOM 3387 C CA . ILE A 1 444 ? -6.191 -15.669 -8.585 1.00 96.81 444 ILE A CA 1
ATOM 3388 C C . ILE A 1 444 ? -7.248 -16.188 -7.598 1.00 96.81 444 ILE A C 1
ATOM 3390 O O . ILE A 1 444 ? -7.720 -15.468 -6.717 1.00 96.81 444 ILE A O 1
ATOM 3394 N N . GLU A 1 445 ? -7.655 -17.449 -7.758 1.00 95.31 445 GLU A N 1
ATOM 3395 C CA . GLU A 1 445 ? -8.754 -18.039 -6.972 1.00 95.31 445 GLU A CA 1
ATOM 3396 C C . GLU A 1 445 ? -8.311 -18.573 -5.604 1.00 95.31 445 GLU A C 1
ATOM 3398 O O . GLU A 1 445 ? -9.085 -18.576 -4.649 1.00 95.31 445 GLU A O 1
ATOM 3403 N N . HIS A 1 446 ? -7.054 -19.002 -5.499 1.00 94.88 446 HIS A N 1
ATOM 3404 C CA . HIS A 1 446 ? -6.462 -19.597 -4.303 1.00 94.88 446 HIS A CA 1
ATOM 3405 C C . HIS A 1 446 ? -5.071 -18.997 -4.076 1.00 94.88 446 HIS A C 1
ATOM 3407 O O . HIS A 1 446 ? -4.393 -18.712 -5.067 1.00 94.88 446 HIS A O 1
ATOM 3413 N N . PRO A 1 447 ? -4.626 -18.806 -2.820 1.00 95.38 447 PRO A N 1
ATOM 3414 C CA . PRO A 1 447 ? -3.328 -18.210 -2.532 1.00 95.38 447 PRO A CA 1
ATOM 3415 C C . PRO A 1 447 ? -2.201 -19.087 -3.085 1.00 95.38 447 PRO A C 1
ATOM 3417 O O . PRO A 1 447 ? -2.226 -20.312 -2.962 1.00 95.38 447 PRO A O 1
ATOM 3420 N N . ARG A 1 448 ? -1.207 -18.445 -3.700 1.00 95.69 448 ARG A N 1
ATOM 3421 C CA . ARG A 1 448 ? -0.070 -19.093 -4.359 1.00 95.69 448 ARG A CA 1
ATOM 3422 C C . ARG A 1 448 ? 1.207 -18.768 -3.590 1.00 95.69 448 ARG A C 1
ATOM 3424 O O . ARG A 1 448 ? 1.855 -17.753 -3.839 1.00 95.69 448 ARG A O 1
ATOM 3431 N N . THR A 1 449 ? 1.499 -19.590 -2.583 1.00 95.56 449 THR A N 1
ATOM 3432 C CA . THR A 1 449 ? 2.606 -19.395 -1.631 1.00 95.56 449 THR A CA 1
ATOM 3433 C C . THR A 1 449 ? 3.731 -20.430 -1.788 1.00 95.56 449 THR A C 1
ATOM 3435 O O . THR A 1 449 ? 4.534 -20.644 -0.881 1.00 95.56 449 THR A O 1
ATOM 3438 N N . GLU A 1 450 ? 3.824 -21.084 -2.949 1.00 94.75 450 GLU A N 1
ATOM 3439 C CA . GLU A 1 450 ? 4.856 -22.081 -3.243 1.00 94.75 450 GLU A CA 1
ATOM 3440 C C . GLU A 1 450 ? 6.232 -21.434 -3.528 1.00 94.75 450 GLU A C 1
ATOM 3442 O O . GLU A 1 450 ? 6.290 -20.357 -4.130 1.00 94.75 450 GLU A O 1
ATOM 3447 N N . PRO A 1 451 ? 7.367 -22.096 -3.208 1.00 92.88 451 PRO A N 1
ATOM 3448 C CA . PRO A 1 451 ? 8.709 -21.549 -3.444 1.00 92.88 451 PRO A CA 1
ATOM 3449 C C . PRO A 1 451 ? 8.986 -21.091 -4.884 1.00 92.88 451 PRO A C 1
ATOM 3451 O O . PRO A 1 451 ? 9.698 -20.110 -5.081 1.00 92.88 451 PRO A O 1
ATOM 3454 N N . ALA A 1 452 ? 8.388 -21.747 -5.885 1.00 92.81 452 ALA A N 1
ATOM 3455 C CA . ALA A 1 452 ? 8.509 -21.355 -7.290 1.00 92.81 452 ALA A CA 1
ATOM 3456 C C . ALA A 1 452 ? 7.915 -19.961 -7.576 1.00 92.81 452 ALA A C 1
ATOM 3458 O O . ALA A 1 452 ? 8.471 -19.209 -8.368 1.00 92.81 452 ALA A O 1
ATOM 3459 N N . VAL A 1 453 ? 6.828 -19.585 -6.896 1.00 94.12 453 VAL A N 1
ATOM 3460 C CA . VAL A 1 453 ? 6.198 -18.261 -7.036 1.00 94.12 453 VAL A CA 1
ATOM 3461 C C . VAL A 1 453 ? 7.057 -17.191 -6.358 1.00 94.12 453 VAL A C 1
ATOM 3463 O O . VAL A 1 453 ? 7.233 -16.106 -6.910 1.00 94.12 453 VAL A O 1
ATOM 3466 N N . ARG A 1 454 ? 7.685 -17.523 -5.219 1.00 93.44 454 ARG A N 1
ATOM 3467 C CA . ARG A 1 454 ? 8.690 -16.658 -4.578 1.00 93.44 454 ARG A CA 1
ATOM 3468 C C . ARG A 1 454 ? 9.897 -16.415 -5.485 1.00 93.44 454 ARG A C 1
ATOM 3470 O O . ARG A 1 454 ? 10.380 -15.292 -5.566 1.00 93.44 454 ARG A O 1
ATOM 3477 N N .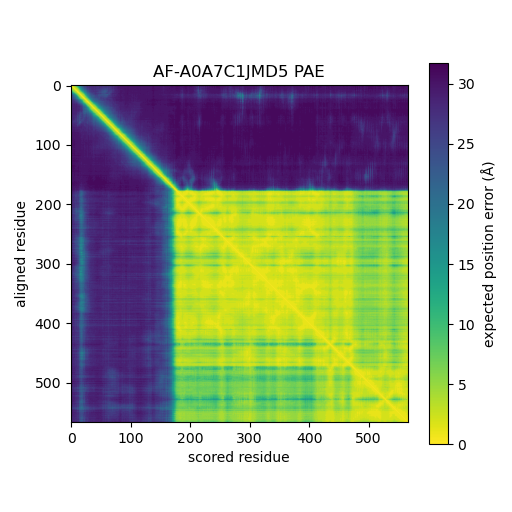 ALA A 1 455 ? 10.380 -17.464 -6.153 1.00 91.25 455 ALA A N 1
ATOM 3478 C CA . ALA A 1 455 ? 11.547 -17.403 -7.032 1.00 91.25 455 ALA A CA 1
ATOM 3479 C C . ALA A 1 455 ? 11.331 -16.507 -8.267 1.00 91.25 455 ALA A C 1
ATOM 3481 O O . ALA A 1 455 ? 12.297 -15.957 -8.781 1.00 91.25 455 ALA A O 1
ATOM 3482 N N . LEU A 1 456 ? 10.076 -16.305 -8.689 1.00 91.50 456 LEU A N 1
ATOM 3483 C CA . LEU A 1 456 ? 9.671 -15.333 -9.717 1.00 91.50 456 LEU A CA 1
ATOM 3484 C C . LEU A 1 456 ? 9.532 -13.897 -9.174 1.00 91.50 456 LEU A C 1
ATOM 3486 O O . LEU A 1 456 ? 8.909 -13.044 -9.802 1.00 91.50 456 LEU A O 1
ATOM 3490 N N . GLY A 1 457 ? 10.023 -13.615 -7.967 1.00 90.62 457 GLY A N 1
ATOM 3491 C CA . GLY A 1 457 ? 9.980 -12.276 -7.391 1.00 90.62 457 GLY A CA 1
ATOM 3492 C C . GLY A 1 457 ? 8.570 -11.748 -7.094 1.00 90.62 457 GLY A C 1
ATOM 3493 O O . GLY A 1 457 ? 8.415 -10.547 -6.866 1.00 90.62 457 GLY A O 1
ATOM 3494 N N . LEU A 1 458 ? 7.539 -12.596 -7.131 1.00 94.25 458 LEU A N 1
ATOM 3495 C CA . LEU A 1 458 ? 6.145 -12.195 -6.941 1.00 94.25 458 LEU A CA 1
ATOM 3496 C C . LEU A 1 458 ? 5.794 -12.087 -5.452 1.00 94.25 458 LEU A C 1
ATOM 3498 O O . LEU A 1 458 ? 6.418 -12.710 -4.593 1.00 94.25 458 LEU A O 1
ATOM 3502 N N . SER A 1 459 ? 4.764 -11.300 -5.150 1.00 95.12 459 SER A N 1
ATOM 3503 C CA . SER A 1 459 ? 4.067 -11.297 -3.860 1.00 95.12 459 SER A CA 1
ATOM 3504 C C . SER A 1 459 ? 2.634 -11.792 -4.041 1.00 95.12 459 SER A C 1
ATOM 3506 O O . SER A 1 459 ? 1.970 -11.416 -5.005 1.00 95.12 459 SER A O 1
ATOM 3508 N N . CYS A 1 460 ? 2.146 -12.595 -3.100 1.00 97.12 460 CYS A N 1
ATOM 3509 C CA . CYS A 1 460 ? 0.758 -13.046 -3.029 1.00 97.12 460 CYS A CA 1
ATOM 3510 C C . CYS A 1 460 ? 0.016 -12.303 -1.906 1.00 97.12 460 CYS A C 1
ATOM 3512 O O . CYS A 1 460 ? 0.604 -11.985 -0.874 1.00 97.12 460 CYS A O 1
ATOM 3514 N N . GLY A 1 461 ? -1.285 -12.063 -2.071 1.00 97.56 461 GLY A N 1
ATOM 3515 C CA . GLY A 1 461 ? -2.126 -11.502 -1.011 1.00 97.56 461 GLY A CA 1
ATOM 3516 C C . GLY A 1 461 ? -3.621 -11.714 -1.237 1.00 97.56 461 GLY A C 1
ATOM 3517 O O . GLY A 1 461 ? -4.039 -12.215 -2.277 1.00 97.56 461 GLY A O 1
ATOM 3518 N N . ALA A 1 462 ? -4.440 -11.345 -0.253 1.00 97.81 462 ALA A N 1
ATOM 3519 C CA . ALA A 1 462 ? -5.897 -11.346 -0.357 1.00 97.81 462 ALA A CA 1
ATOM 3520 C C . ALA A 1 462 ? -6.388 -10.104 -1.119 1.00 97.81 462 ALA A C 1
ATOM 3522 O O . ALA A 1 462 ? -5.962 -8.981 -0.839 1.00 97.81 462 ALA A O 1
ATOM 3523 N N . HIS A 1 463 ? -7.289 -10.301 -2.078 1.00 97.50 463 HIS A N 1
ATOM 3524 C CA . HIS A 1 463 ? -7.878 -9.220 -2.863 1.00 97.50 463 HIS A CA 1
ATOM 3525 C C . HIS A 1 463 ? -8.966 -8.483 -2.062 1.00 97.50 463 HIS A C 1
ATOM 3527 O O . HIS A 1 463 ? -9.491 -8.996 -1.075 1.00 97.50 463 HIS A O 1
ATOM 3533 N N . ALA A 1 464 ? -9.348 -7.284 -2.508 1.00 96.88 464 ALA A N 1
ATOM 3534 C CA . ALA A 1 464 ? -10.475 -6.545 -1.929 1.00 96.88 464 ALA A CA 1
ATOM 3535 C C . ALA A 1 464 ? -11.841 -7.156 -2.311 1.00 96.88 464 ALA A C 1
ATOM 3537 O O . ALA A 1 464 ? -12.854 -6.866 -1.683 1.00 96.88 464 ALA A O 1
ATOM 3538 N N . VAL A 1 465 ? -11.873 -8.033 -3.320 1.00 96.38 465 VAL A N 1
ATOM 3539 C CA . VAL A 1 465 ? -13.047 -8.861 -3.637 1.00 96.38 465 VAL A CA 1
ATOM 3540 C C . VAL A 1 465 ? -13.039 -10.086 -2.712 1.00 96.38 465 VAL A C 1
ATOM 3542 O O . VAL A 1 465 ? -12.059 -10.837 -2.745 1.00 96.38 465 VAL A O 1
ATOM 3545 N N . PRO A 1 466 ? -14.094 -10.329 -1.909 1.00 92.56 466 PRO A N 1
ATOM 3546 C CA . PRO A 1 466 ? -14.151 -11.474 -1.002 1.00 92.56 466 PRO A CA 1
ATOM 3547 C C . PRO A 1 466 ? -13.906 -12.812 -1.711 1.00 92.56 466 PRO A C 1
ATOM 3549 O O . PRO A 1 466 ? -14.430 -13.063 -2.795 1.00 92.56 466 PRO A O 1
ATOM 3552 N N . GLY A 1 467 ? -13.096 -13.677 -1.095 1.00 94.19 467 GLY A N 1
ATOM 3553 C CA . GLY A 1 467 ? -12.750 -14.993 -1.647 1.00 94.19 467 GLY A CA 1
ATOM 3554 C C . GLY A 1 467 ? -11.795 -14.972 -2.848 1.00 94.19 467 GLY A C 1
ATOM 3555 O O . GLY A 1 467 ? -11.550 -16.024 -3.433 1.00 94.19 467 GLY A O 1
ATOM 3556 N N . ARG A 1 468 ? -11.245 -13.811 -3.228 1.00 97.06 468 ARG A N 1
ATOM 3557 C CA . ARG A 1 468 ? -10.218 -13.685 -4.270 1.00 97.06 468 ARG A CA 1
ATOM 3558 C C . ARG A 1 468 ? -8.861 -13.325 -3.673 1.00 97.06 468 ARG A C 1
ATOM 3560 O O . ARG A 1 468 ? -8.765 -12.687 -2.626 1.00 97.06 468 ARG A O 1
ATOM 3567 N N . TYR A 1 469 ? -7.809 -13.706 -4.382 1.00 97.88 469 TYR A N 1
ATOM 3568 C CA . TYR A 1 469 ? -6.415 -13.422 -4.054 1.00 97.88 469 TYR A CA 1
ATOM 3569 C C . TYR A 1 469 ? -5.761 -12.699 -5.237 1.00 97.88 469 TYR A C 1
ATOM 3571 O O . TYR A 1 469 ? -6.345 -12.613 -6.319 1.00 97.88 469 TYR A O 1
ATOM 3579 N N . TYR A 1 470 ? -4.554 -12.180 -5.051 1.00 97.50 470 TYR A N 1
ATOM 3580 C CA . TYR A 1 470 ? -3.761 -11.581 -6.119 1.00 97.50 470 TYR A CA 1
ATOM 3581 C C . TYR A 1 470 ? -2.328 -12.104 -6.118 1.00 97.50 470 TYR A C 1
ATOM 3583 O O . TYR A 1 470 ? -1.781 -12.431 -5.063 1.00 97.50 470 TYR A O 1
ATOM 3591 N N . LEU A 1 471 ? -1.718 -12.114 -7.302 1.00 96.69 471 LEU A N 1
ATOM 3592 C CA . LEU A 1 471 ? -0.270 -12.053 -7.474 1.00 96.69 471 LEU A CA 1
ATOM 3593 C C . LEU A 1 471 ? 0.093 -10.666 -7.986 1.00 96.69 471 LEU A C 1
ATOM 3595 O O . LEU A 1 471 ? -0.570 -10.155 -8.885 1.00 96.69 471 LEU A O 1
ATOM 3599 N N . ILE A 1 472 ? 1.138 -10.070 -7.416 1.00 94.75 472 ILE A N 1
ATOM 3600 C CA . ILE A 1 472 ? 1.713 -8.810 -7.882 1.00 94.75 472 ILE A CA 1
ATOM 3601 C C . ILE A 1 472 ? 3.222 -8.965 -8.068 1.00 94.75 472 ILE A C 1
ATOM 3603 O O . ILE A 1 472 ? 3.926 -9.457 -7.181 1.00 94.75 472 ILE A O 1
ATOM 3607 N N . GLY A 1 473 ? 3.705 -8.542 -9.229 1.00 93.12 473 GLY A N 1
ATOM 3608 C CA . GLY A 1 473 ? 5.118 -8.321 -9.517 1.00 93.12 473 GLY A CA 1
ATOM 3609 C C . GLY A 1 473 ? 5.339 -6.870 -9.924 1.00 93.12 473 GLY A C 1
ATOM 3610 O O . GLY A 1 473 ? 4.379 -6.119 -10.115 1.00 93.12 473 GLY A O 1
ATOM 3611 N N . GLY A 1 474 ? 6.594 -6.457 -10.064 1.00 90.69 474 GLY A N 1
ATOM 3612 C CA . GLY A 1 474 ? 6.870 -5.107 -10.542 1.00 90.69 474 GLY A CA 1
ATOM 3613 C C . GLY A 1 474 ? 8.268 -4.906 -11.093 1.00 90.69 474 GLY A C 1
ATOM 3614 O O . GLY A 1 474 ? 9.220 -5.559 -10.658 1.00 90.69 474 GLY A O 1
ATOM 3615 N N . LEU A 1 475 ? 8.369 -3.970 -12.034 1.00 89.75 475 LEU A N 1
ATOM 3616 C CA . LEU A 1 475 ? 9.606 -3.523 -12.660 1.00 89.75 475 LEU A CA 1
ATOM 3617 C C . LEU A 1 475 ? 10.071 -2.222 -11.994 1.00 89.75 475 LEU A C 1
ATOM 3619 O O . LEU A 1 475 ? 9.290 -1.298 -11.738 1.00 89.75 475 LEU A O 1
ATOM 3623 N N . LEU A 1 476 ? 11.364 -2.150 -11.687 1.00 87.75 476 LEU A N 1
ATOM 3624 C CA . LEU A 1 476 ? 11.942 -1.051 -10.921 1.00 87.75 476 LEU A CA 1
ATOM 3625 C C . LEU A 1 476 ? 12.407 0.083 -11.842 1.00 87.75 476 LEU A C 1
ATOM 3627 O O . LEU A 1 476 ? 13.074 -0.152 -12.844 1.00 87.75 476 LEU A O 1
ATOM 3631 N N . GLY A 1 477 ? 12.103 1.328 -11.468 1.00 85.19 477 GLY A N 1
ATOM 3632 C CA . GLY A 1 477 ? 12.685 2.515 -12.101 1.00 85.19 477 GLY A CA 1
ATOM 3633 C C . GLY A 1 477 ? 12.174 2.860 -13.503 1.00 85.19 477 GLY A C 1
ATOM 3634 O O . GLY A 1 477 ? 12.847 3.619 -14.193 1.00 85.19 477 GLY A O 1
ATOM 3635 N N . ILE A 1 478 ? 11.003 2.366 -13.919 1.00 91.25 478 ILE A N 1
ATOM 3636 C CA . ILE A 1 478 ? 10.440 2.613 -15.260 1.00 91.25 478 ILE A CA 1
ATOM 3637 C C . ILE A 1 478 ? 10.188 4.107 -15.527 1.00 91.25 478 ILE A C 1
ATOM 3639 O O . ILE A 1 478 ? 10.651 4.638 -16.535 1.00 91.25 478 ILE A O 1
ATOM 3643 N N . GLY A 1 479 ? 9.543 4.825 -14.603 1.00 90.50 479 GLY A N 1
ATOM 3644 C CA . GLY A 1 479 ? 9.382 6.282 -14.701 1.00 90.50 479 GLY A CA 1
ATOM 3645 C C . GLY A 1 479 ? 10.728 7.025 -14.792 1.00 90.50 479 GLY A C 1
ATOM 3646 O O . GLY A 1 479 ? 10.949 7.741 -15.769 1.00 90.50 479 GLY A O 1
ATOM 3647 N N . PRO A 1 480 ? 11.661 6.821 -13.837 1.00 92.19 480 PRO A N 1
ATOM 3648 C CA . PRO A 1 480 ? 13.018 7.364 -13.896 1.00 92.19 480 PRO A CA 1
ATOM 3649 C C . PRO A 1 480 ? 13.798 7.032 -15.174 1.00 92.19 480 PRO A C 1
ATOM 3651 O O . PRO A 1 480 ? 14.544 7.885 -15.642 1.00 92.19 480 PRO A O 1
ATOM 3654 N N . LEU A 1 481 ? 13.619 5.848 -15.771 1.00 94.00 481 LEU A N 1
ATOM 3655 C CA . LEU A 1 481 ? 14.200 5.489 -17.070 1.00 94.00 481 LEU A CA 1
ATOM 3656 C C . LEU A 1 481 ? 13.677 6.408 -18.183 1.00 94.00 481 LEU A C 1
ATOM 3658 O O . LEU A 1 481 ? 14.470 6.934 -18.962 1.00 94.00 481 LEU A O 1
ATOM 3662 N N . VAL A 1 482 ? 12.363 6.641 -18.245 1.00 94.56 482 VAL A N 1
ATOM 3663 C CA . VAL A 1 482 ? 11.762 7.545 -19.240 1.00 94.56 482 VAL A CA 1
ATOM 3664 C C . VAL A 1 482 ? 12.220 8.991 -19.015 1.00 94.56 482 VAL A C 1
ATOM 3666 O O . VAL A 1 482 ? 12.601 9.657 -19.977 1.00 94.56 482 VAL A O 1
ATOM 3669 N N . SER A 1 483 ? 12.263 9.468 -17.765 1.00 95.00 483 SER A N 1
ATOM 3670 C CA . SER A 1 483 ? 12.834 10.782 -17.420 1.00 95.00 483 SER A CA 1
ATOM 3671 C C . SER A 1 483 ? 14.301 10.904 -17.850 1.00 95.00 483 SER A C 1
ATOM 3673 O O . SER A 1 483 ? 14.658 11.855 -18.540 1.00 95.00 483 SER A O 1
ATOM 3675 N N . TRP A 1 484 ? 15.128 9.906 -17.528 1.00 95.31 484 TRP A N 1
ATOM 3676 C CA . TRP A 1 484 ? 16.546 9.871 -17.884 1.00 95.31 484 TRP A CA 1
ATOM 3677 C C . TRP A 1 484 ? 16.771 9.883 -19.400 1.00 95.31 484 TRP A C 1
ATOM 3679 O O . TRP A 1 484 ? 17.675 10.570 -19.875 1.00 95.31 484 TRP A O 1
ATOM 3689 N N . LEU A 1 485 ? 15.942 9.176 -20.176 1.00 95.50 485 LEU A N 1
ATOM 3690 C CA . LEU A 1 485 ? 16.001 9.203 -21.641 1.00 95.50 485 LEU A CA 1
ATOM 3691 C C . LEU A 1 485 ? 15.656 10.586 -22.199 1.00 95.50 485 LEU A C 1
ATOM 3693 O O . LEU A 1 485 ? 16.355 11.068 -23.084 1.00 95.50 485 LEU A O 1
ATOM 3697 N N . VAL A 1 486 ? 14.612 11.240 -21.685 1.00 96.81 486 VAL A N 1
ATOM 3698 C CA . VAL A 1 486 ? 14.253 12.610 -22.086 1.00 96.81 486 VAL A CA 1
ATOM 3699 C C . VAL A 1 486 ? 15.407 13.580 -21.815 1.00 96.81 486 VAL A C 1
ATOM 3701 O O . VAL A 1 486 ? 15.827 14.309 -22.714 1.00 96.81 486 VAL A O 1
ATOM 3704 N N . GLU A 1 487 ? 15.970 13.537 -20.612 1.00 96.50 487 GLU A N 1
ATOM 3705 C CA . GLU A 1 487 ? 17.035 14.449 -20.189 1.00 96.50 487 GLU A CA 1
ATOM 3706 C C . GLU A 1 487 ? 18.363 14.180 -20.912 1.00 96.50 487 GLU A C 1
ATOM 3708 O O . GLU A 1 487 ? 19.052 15.121 -21.301 1.00 96.50 487 GLU A O 1
ATOM 3713 N N . THR A 1 488 ? 18.707 12.911 -21.153 1.00 95.19 488 THR A N 1
ATOM 3714 C CA . THR A 1 488 ? 20.014 12.514 -21.712 1.00 95.19 488 THR A CA 1
ATOM 3715 C C . THR A 1 488 ? 20.038 12.463 -23.242 1.00 95.19 488 THR A C 1
ATOM 3717 O O . THR A 1 488 ? 21.069 12.754 -23.842 1.00 95.19 488 THR A O 1
ATOM 3720 N N . LEU A 1 489 ? 18.938 12.067 -23.893 1.00 94.25 489 LEU A N 1
ATOM 3721 C CA . LEU A 1 489 ? 18.886 11.842 -25.348 1.00 94.25 489 LEU A CA 1
ATOM 3722 C C . LEU A 1 489 ? 18.172 12.965 -26.115 1.00 94.25 489 LEU A C 1
ATOM 3724 O O . LEU A 1 489 ? 18.422 13.150 -27.309 1.00 94.25 489 LEU A O 1
ATOM 3728 N N . PHE A 1 490 ? 17.278 13.702 -25.451 1.00 94.56 490 PHE A N 1
ATOM 3729 C CA . PHE A 1 490 ? 16.548 14.823 -26.050 1.00 94.56 490 PHE A CA 1
ATOM 3730 C C . PHE A 1 490 ? 16.985 16.187 -25.502 1.00 94.56 490 PHE A C 1
ATOM 3732 O O . PHE A 1 490 ? 16.609 17.193 -26.096 1.00 94.56 490 PHE A O 1
ATOM 3739 N N . GLU A 1 491 ? 17.788 16.223 -24.430 1.00 95.75 491 GLU A N 1
ATOM 3740 C CA . GLU A 1 491 ? 18.238 17.449 -23.743 1.00 95.75 491 GLU A CA 1
ATOM 3741 C C . GLU A 1 491 ? 17.064 18.340 -23.280 1.00 95.75 491 GLU A C 1
ATOM 3743 O O . GLU A 1 491 ? 17.168 19.565 -23.190 1.00 95.75 491 GLU A O 1
ATOM 3748 N N . LEU A 1 492 ? 15.923 17.710 -22.979 1.00 95.69 492 LEU A N 1
ATOM 3749 C CA . LEU A 1 492 ? 14.697 18.351 -22.502 1.00 95.69 492 LEU A CA 1
ATOM 3750 C C . LEU A 1 492 ? 14.465 18.033 -21.017 1.00 95.69 492 LEU A C 1
ATOM 3752 O O . LEU A 1 492 ? 14.903 16.987 -20.543 1.00 95.69 492 LEU A O 1
ATOM 3756 N N . PRO A 1 493 ? 13.746 18.882 -20.262 1.00 94.50 493 PRO A N 1
ATOM 3757 C CA . PRO A 1 493 ? 13.320 18.530 -18.912 1.00 94.50 493 PRO A CA 1
ATOM 3758 C C . PRO A 1 493 ? 12.302 17.380 -18.940 1.00 94.50 493 PRO A C 1
ATOM 3760 O O . PRO A 1 493 ? 11.398 17.357 -19.784 1.00 94.50 493 PRO A O 1
ATOM 3763 N N . ALA A 1 494 ? 12.394 16.459 -17.978 1.00 91.50 494 ALA A N 1
ATOM 3764 C CA . ALA A 1 494 ? 11.368 15.445 -17.769 1.00 91.50 494 ALA A CA 1
ATOM 3765 C C . ALA A 1 494 ? 10.004 16.103 -17.466 1.00 91.50 494 ALA A C 1
ATOM 3767 O O . ALA A 1 494 ? 9.848 16.876 -16.520 1.00 91.50 494 ALA A O 1
ATOM 3768 N N . GLY A 1 495 ? 9.003 15.816 -18.298 1.00 92.00 495 GLY A N 1
ATOM 3769 C CA . GLY A 1 495 ? 7.709 16.495 -18.277 1.00 92.00 495 GLY A CA 1
ATOM 3770 C C . GLY A 1 495 ? 6.945 16.297 -19.584 1.00 92.00 495 GLY A C 1
ATOM 3771 O O . GLY A 1 495 ? 7.442 15.657 -20.507 1.00 92.00 495 GLY A O 1
ATOM 3772 N N . ALA A 1 496 ? 5.731 16.848 -19.674 1.00 94.00 496 ALA A N 1
ATOM 3773 C CA . ALA A 1 496 ? 4.806 16.582 -20.783 1.00 94.00 496 ALA A CA 1
ATOM 3774 C C . ALA A 1 496 ? 5.411 16.824 -22.182 1.00 94.00 496 ALA A C 1
ATOM 3776 O O . ALA A 1 496 ? 5.220 16.004 -23.076 1.00 94.00 496 ALA A O 1
ATOM 3777 N N . GLU A 1 497 ? 6.171 17.909 -22.363 1.00 95.62 497 GLU A N 1
ATOM 3778 C CA . GLU A 1 497 ? 6.855 18.222 -23.624 1.00 95.62 497 GLU A CA 1
ATOM 3779 C C . GLU A 1 497 ? 7.943 17.192 -23.961 1.00 95.62 497 GLU A C 1
ATOM 3781 O O . GLU A 1 497 ? 7.938 16.623 -25.052 1.00 95.62 497 GLU A O 1
ATOM 3786 N N . GLY A 1 498 ? 8.829 16.891 -23.008 1.00 96.19 498 GLY A N 1
ATOM 3787 C CA . GLY A 1 498 ? 9.907 15.922 -23.190 1.00 96.19 498 GLY A CA 1
ATOM 3788 C C . GLY A 1 498 ? 9.404 14.495 -23.430 1.00 96.19 498 GLY A C 1
ATOM 3789 O O . GLY A 1 498 ? 9.875 13.820 -24.345 1.00 96.19 498 GLY A O 1
ATOM 3790 N N . TYR A 1 499 ? 8.388 14.049 -22.683 1.00 95.62 499 TYR A N 1
ATOM 3791 C CA . TYR A 1 499 ? 7.752 12.742 -22.890 1.00 95.62 499 TYR A CA 1
ATOM 3792 C C . TYR A 1 499 ? 7.061 12.652 -24.258 1.00 95.62 499 TYR A C 1
ATOM 3794 O O . TYR A 1 499 ? 7.132 11.614 -24.919 1.00 95.62 499 TYR A O 1
ATOM 3802 N N . MET A 1 500 ? 6.433 13.740 -24.720 1.00 97.00 500 MET A N 1
ATOM 3803 C CA . MET A 1 500 ? 5.839 13.811 -26.057 1.00 97.00 500 MET A CA 1
ATOM 3804 C C . MET A 1 500 ? 6.914 13.762 -27.152 1.00 97.00 500 MET A C 1
ATOM 3806 O O . MET A 1 500 ? 6.761 13.001 -28.103 1.00 97.00 500 MET A O 1
ATOM 3810 N N . ALA A 1 501 ? 8.024 14.491 -26.997 1.00 96.75 501 ALA A N 1
ATOM 3811 C CA . ALA A 1 501 ? 9.149 14.468 -27.934 1.00 96.75 501 ALA A CA 1
ATOM 3812 C C . ALA A 1 501 ? 9.801 13.076 -28.041 1.00 96.75 501 ALA A C 1
ATOM 3814 O O . ALA A 1 501 ? 10.064 12.603 -29.149 1.00 96.75 501 ALA A O 1
ATOM 3815 N N . LEU A 1 502 ? 9.995 12.390 -26.907 1.00 97.44 502 LEU A N 1
ATOM 3816 C CA . LEU A 1 502 ? 10.478 11.007 -26.868 1.00 97.44 502 LEU A CA 1
ATOM 3817 C C . LEU A 1 502 ? 9.513 10.057 -27.582 1.00 97.44 502 LEU A C 1
ATOM 3819 O O . LEU A 1 502 ? 9.938 9.246 -28.406 1.00 97.44 502 LEU A O 1
ATOM 3823 N N . THR A 1 503 ? 8.214 10.175 -27.296 1.00 96.88 503 THR A N 1
ATOM 3824 C CA . THR A 1 503 ? 7.184 9.300 -27.874 1.00 96.88 503 THR A CA 1
ATOM 3825 C C . THR A 1 503 ? 7.038 9.511 -29.382 1.00 96.88 503 THR A C 1
ATOM 3827 O O . THR A 1 503 ? 6.869 8.538 -30.115 1.00 96.88 503 THR A O 1
ATOM 3830 N N . GLU A 1 504 ? 7.129 10.750 -29.870 1.00 97.44 504 GLU A N 1
ATOM 3831 C CA . GLU A 1 504 ? 7.034 11.037 -31.304 1.00 97.44 504 GLU A CA 1
ATOM 3832 C C . GLU A 1 504 ? 8.270 10.539 -32.062 1.00 97.44 504 GLU A C 1
ATOM 3834 O O . GLU A 1 504 ? 8.133 9.831 -33.057 1.00 97.44 504 GLU A O 1
ATOM 3839 N N . ALA A 1 505 ? 9.479 10.764 -31.539 1.00 97.69 505 ALA A N 1
ATOM 3840 C CA . ALA A 1 505 ? 10.689 10.191 -32.131 1.00 97.69 505 ALA A CA 1
ATOM 3841 C C . ALA A 1 505 ? 10.666 8.648 -32.128 1.00 97.69 505 ALA A C 1
ATOM 3843 O O . ALA A 1 505 ? 11.102 8.017 -33.091 1.00 97.69 505 ALA A O 1
ATOM 3844 N N . ALA A 1 506 ? 10.109 8.018 -31.087 1.00 97.94 506 ALA A N 1
ATOM 3845 C CA . ALA A 1 506 ? 9.913 6.569 -31.059 1.00 97.94 506 ALA A CA 1
ATOM 3846 C C . ALA A 1 506 ? 8.918 6.075 -32.132 1.00 97.94 506 ALA A C 1
ATOM 3848 O O . ALA A 1 506 ? 9.062 4.954 -32.620 1.00 97.94 506 ALA A O 1
ATOM 3849 N N . ARG A 1 507 ? 7.933 6.890 -32.543 1.00 97.88 507 ARG A N 1
ATOM 3850 C CA . ARG A 1 507 ? 6.978 6.550 -33.620 1.00 97.88 507 ARG A CA 1
ATOM 3851 C C . ARG A 1 507 ? 7.614 6.534 -35.010 1.00 97.88 507 ARG A C 1
ATOM 3853 O O . ARG A 1 507 ? 7.149 5.774 -35.858 1.00 97.88 507 ARG A O 1
ATOM 3860 N N . GLU A 1 508 ? 8.665 7.321 -35.241 1.00 96.94 508 GLU A N 1
ATOM 3861 C CA . GLU A 1 508 ? 9.425 7.329 -36.504 1.00 96.94 508 GLU A CA 1
ATOM 3862 C C . GLU A 1 508 ? 10.253 6.044 -36.708 1.00 96.94 508 GLU A C 1
ATOM 3864 O O . GLU A 1 508 ? 10.577 5.664 -37.839 1.00 96.94 508 GLU A O 1
ATOM 3869 N N . SER A 1 509 ? 10.585 5.346 -35.619 1.00 98.25 509 SER A N 1
ATOM 3870 C CA . SER A 1 509 ? 11.269 4.054 -35.663 1.00 98.25 509 SER A CA 1
ATOM 3871 C C . SER A 1 509 ? 10.277 2.899 -35.891 1.00 98.25 509 SER A C 1
ATOM 3873 O O . SER A 1 509 ? 9.204 2.869 -35.274 1.00 98.25 509 SER A O 1
ATOM 3875 N N . PRO A 1 510 ? 10.597 1.917 -36.757 1.00 98.00 510 PRO A N 1
ATOM 3876 C CA . PRO A 1 510 ? 9.746 0.751 -36.975 1.00 98.00 510 PRO A CA 1
ATOM 3877 C C . PRO A 1 510 ? 9.710 -0.177 -35.743 1.00 98.00 510 PRO A C 1
ATOM 3879 O O . PRO A 1 510 ? 10.625 -0.144 -34.918 1.00 98.00 510 PRO A O 1
ATOM 3882 N N . PRO A 1 511 ? 8.698 -1.062 -35.633 1.00 98.12 511 PRO A N 1
ATOM 3883 C CA . PRO A 1 511 ? 8.682 -2.125 -34.628 1.00 98.12 511 PRO A CA 1
ATOM 3884 C C . PRO A 1 511 ? 9.968 -2.956 -34.612 1.00 98.12 511 PRO A C 1
ATOM 3886 O O . PRO A 1 511 ? 10.503 -3.294 -35.671 1.00 98.12 511 PRO A O 1
ATOM 3889 N N . GLY A 1 512 ? 10.460 -3.274 -33.414 1.00 97.38 512 GLY A N 1
ATOM 3890 C CA . GLY A 1 512 ? 11.752 -3.932 -33.213 1.00 97.38 512 GLY A CA 1
ATOM 3891 C C . GLY A 1 512 ? 12.959 -2.997 -33.333 1.00 97.38 512 GLY A C 1
ATOM 3892 O O . GLY A 1 512 ? 14.077 -3.492 -33.449 1.00 97.38 512 GLY A O 1
ATOM 3893 N N . ALA A 1 513 ? 12.754 -1.673 -33.392 1.00 98.12 513 ALA A N 1
ATOM 3894 C CA . ALA A 1 513 ? 13.792 -0.633 -33.365 1.00 98.12 513 ALA A CA 1
ATOM 3895 C C . ALA A 1 513 ? 14.998 -0.877 -34.304 1.00 98.12 513 ALA A C 1
ATOM 3897 O O . ALA A 1 513 ? 16.143 -0.587 -33.966 1.00 98.12 513 ALA A O 1
ATOM 3898 N N . ARG A 1 514 ? 14.748 -1.457 -35.490 1.00 97.75 514 ARG A N 1
ATOM 3899 C CA . ARG A 1 514 ? 15.769 -1.871 -36.487 1.00 97.75 514 ARG A CA 1
ATOM 3900 C C . ARG A 1 514 ? 16.783 -2.923 -35.995 1.00 97.75 514 ARG A C 1
ATOM 3902 O O . ARG A 1 514 ? 17.824 -3.114 -36.621 1.00 97.75 514 ARG A O 1
ATOM 3909 N N . GLY A 1 515 ? 16.448 -3.666 -34.941 1.00 97.44 515 GLY A N 1
ATOM 3910 C CA . GLY A 1 515 ? 17.303 -4.671 -34.301 1.00 97.44 515 GLY A CA 1
ATOM 3911 C C . GLY A 1 515 ? 18.045 -4.160 -33.062 1.00 97.44 515 GLY A C 1
ATOM 3912 O O . GLY A 1 515 ? 18.928 -4.858 -32.563 1.00 97.44 515 GLY A O 1
ATOM 3913 N N . LEU A 1 516 ? 17.701 -2.963 -32.582 1.00 98.06 516 LEU A N 1
ATOM 3914 C CA . LEU A 1 516 ? 18.203 -2.386 -31.341 1.00 98.06 516 LEU A CA 1
ATOM 3915 C C . LEU A 1 516 ? 17.374 -2.878 -30.145 1.00 98.06 516 LEU A C 1
ATOM 3917 O O . LEU A 1 516 ? 16.147 -2.862 -30.186 1.00 98.06 516 LEU A O 1
ATOM 3921 N N . TYR A 1 517 ? 18.042 -3.268 -29.063 1.00 97.62 517 TYR A N 1
ATOM 3922 C CA . TYR A 1 517 ? 17.400 -3.695 -27.817 1.00 97.62 517 TYR A CA 1
ATOM 3923 C C . TYR A 1 517 ? 17.925 -2.866 -26.651 1.00 97.62 517 TYR A C 1
ATOM 3925 O O . TYR A 1 517 ? 19.131 -2.627 -26.565 1.00 97.62 517 TYR A O 1
ATOM 3933 N N . MET A 1 518 ? 17.044 -2.476 -25.730 1.00 96.69 518 MET A N 1
ATOM 3934 C CA . MET A 1 518 ? 17.442 -1.871 -24.463 1.00 96.69 518 MET A CA 1
ATOM 3935 C C . MET A 1 518 ? 16.986 -2.737 -23.289 1.00 96.69 518 MET A C 1
ATOM 3937 O O . MET A 1 518 ? 15.810 -3.073 -23.186 1.00 96.69 518 MET A O 1
ATOM 3941 N N . LEU A 1 519 ? 17.914 -3.061 -22.389 1.00 96.06 519 LEU A N 1
ATOM 3942 C CA . LEU A 1 519 ? 17.586 -3.598 -21.070 1.00 96.06 519 LEU A CA 1
ATOM 3943 C C . LEU A 1 519 ? 17.239 -2.414 -20.147 1.00 96.06 519 LEU A C 1
ATOM 3945 O O . LEU A 1 519 ? 18.071 -1.510 -20.018 1.00 96.06 519 LEU A O 1
ATOM 3949 N N . PRO A 1 520 ? 16.053 -2.375 -19.509 1.00 94.38 520 PRO A N 1
ATOM 3950 C CA . PRO A 1 520 ? 15.562 -1.189 -18.796 1.00 94.38 520 PRO A CA 1
ATOM 3951 C C . PRO A 1 520 ? 16.122 -1.014 -17.369 1.00 94.38 520 PRO A C 1
ATOM 3953 O O . PRO A 1 520 ? 15.713 -0.098 -16.659 1.00 94.38 520 PRO A O 1
ATOM 3956 N N . PHE A 1 521 ? 17.057 -1.863 -16.927 1.00 94.69 521 PHE A N 1
ATOM 3957 C CA . PHE A 1 521 ? 17.467 -2.027 -15.521 1.00 94.69 521 PHE A CA 1
ATOM 3958 C C . PHE A 1 521 ? 18.365 -0.905 -14.952 1.00 94.69 521 PHE A C 1
ATOM 3960 O O . PHE A 1 521 ? 19.365 -1.171 -14.289 1.00 94.69 521 PHE A O 1
ATOM 3967 N N . LEU A 1 522 ? 18.041 0.371 -15.182 1.00 92.00 522 LEU A N 1
ATOM 3968 C CA . LEU A 1 522 ? 18.790 1.505 -14.611 1.00 92.00 522 LEU A CA 1
ATOM 3969 C C . LEU A 1 522 ? 18.659 1.621 -13.079 1.00 92.00 522 LEU A C 1
ATOM 3971 O O . LEU A 1 522 ? 19.466 2.302 -12.450 1.00 92.00 522 LEU A O 1
ATOM 3975 N N . ALA A 1 523 ? 17.676 0.942 -12.480 1.00 89.50 523 ALA A N 1
ATOM 3976 C CA . ALA A 1 523 ? 17.451 0.870 -11.034 1.00 89.50 523 ALA A CA 1
ATOM 3977 C C . ALA A 1 523 ? 17.578 -0.565 -10.470 1.00 89.50 523 ALA A C 1
ATOM 3979 O O . ALA A 1 523 ? 17.037 -0.855 -9.401 1.00 89.50 523 ALA A O 1
ATOM 3980 N N . GLY A 1 524 ? 18.265 -1.464 -11.187 1.00 91.12 524 GLY A N 1
ATOM 3981 C CA . GLY A 1 524 ? 18.220 -2.908 -10.939 1.00 91.12 524 GLY A CA 1
ATOM 3982 C C . GLY A 1 524 ? 17.035 -3.590 -11.633 1.00 91.12 524 GLY A C 1
ATOM 3983 O O . GLY A 1 524 ? 16.180 -2.933 -12.230 1.00 91.12 524 GLY A O 1
ATOM 3984 N N . ALA A 1 525 ? 16.998 -4.921 -11.573 1.00 90.25 525 ALA A N 1
ATOM 3985 C CA . ALA A 1 525 ? 15.920 -5.733 -12.130 1.00 90.25 525 ALA A CA 1
ATOM 3986 C C . ALA A 1 525 ? 14.826 -5.997 -11.084 1.00 90.25 525 ALA A C 1
ATOM 3988 O O . ALA A 1 525 ? 15.102 -6.209 -9.899 1.00 90.25 525 ALA A O 1
ATOM 3989 N N . GLY A 1 526 ? 13.576 -5.958 -11.544 1.00 88.44 526 GLY A N 1
ATOM 3990 C CA . GLY A 1 526 ? 12.395 -6.301 -10.758 1.00 88.44 526 GLY A CA 1
ATOM 3991 C C . GLY A 1 526 ? 12.035 -7.782 -10.869 1.00 88.44 526 GLY A C 1
ATOM 3992 O O . GLY A 1 526 ? 12.894 -8.632 -11.076 1.00 88.44 526 GLY A O 1
ATOM 3993 N N . SER A 1 527 ? 10.751 -8.098 -10.728 1.00 88.56 527 SER A N 1
ATOM 3994 C CA . SER A 1 527 ? 10.228 -9.425 -11.076 1.00 88.56 527 SER A CA 1
ATOM 3995 C C . SER A 1 527 ? 10.357 -9.657 -12.603 1.00 88.56 527 SER A C 1
ATOM 3997 O O . SER A 1 527 ? 10.128 -8.703 -13.344 1.00 88.56 527 SER A O 1
ATOM 3999 N N . PRO A 1 528 ? 10.657 -10.875 -13.102 1.00 85.12 528 PRO A N 1
ATOM 4000 C CA . PRO A 1 528 ? 10.788 -12.106 -12.329 1.00 85.12 528 PRO A CA 1
ATOM 4001 C C . PRO A 1 528 ? 12.177 -12.351 -11.713 1.00 85.12 528 PRO A C 1
ATOM 4003 O O . PRO A 1 528 ? 12.241 -12.804 -10.571 1.00 85.12 528 PRO A O 1
ATOM 4006 N N . GLU A 1 529 ? 13.285 -12.021 -12.387 1.00 85.12 529 GLU A N 1
ATOM 4007 C CA . GLU A 1 529 ? 14.643 -12.237 -11.852 1.00 85.12 529 GLU A CA 1
ATOM 4008 C C . GLU A 1 529 ? 15.174 -11.025 -11.067 1.00 85.12 529 GLU A C 1
ATOM 4010 O O . GLU A 1 529 ? 15.996 -10.248 -11.554 1.00 85.12 529 GLU A O 1
ATOM 4015 N N . GLN A 1 530 ? 14.724 -10.885 -9.818 1.00 85.44 530 GLN A N 1
ATOM 4016 C CA . GLN A 1 530 ? 15.094 -9.774 -8.932 1.00 85.44 530 GLN A CA 1
ATOM 4017 C C . GLN A 1 530 ? 16.606 -9.719 -8.631 1.00 85.44 530 GLN A C 1
ATOM 4019 O O . GLN A 1 530 ? 17.077 -10.313 -7.659 1.00 85.44 530 GLN A O 1
ATOM 4024 N N . ASP A 1 531 ? 17.366 -8.941 -9.411 1.00 89.31 531 ASP A N 1
ATOM 4025 C CA . ASP A 1 531 ? 18.777 -8.627 -9.149 1.00 89.31 531 ASP A CA 1
ATOM 4026 C C . ASP A 1 531 ? 18.999 -7.105 -8.999 1.00 89.31 531 ASP A C 1
ATOM 4028 O O . ASP A 1 531 ? 18.970 -6.367 -9.991 1.00 89.31 531 ASP A O 1
ATOM 4032 N N . PRO A 1 532 ? 19.295 -6.602 -7.782 1.00 86.06 532 PRO A N 1
ATOM 4033 C CA . PRO A 1 532 ? 19.581 -5.184 -7.552 1.00 86.06 532 PRO A CA 1
ATOM 4034 C C . PRO A 1 532 ? 20.913 -4.712 -8.164 1.00 86.06 532 PRO A C 1
ATOM 4036 O O . PRO A 1 532 ? 21.235 -3.530 -8.070 1.00 86.06 532 PRO A O 1
ATOM 4039 N N . ARG A 1 533 ? 21.710 -5.617 -8.751 1.00 91.44 533 ARG A N 1
ATOM 4040 C CA . ARG A 1 533 ? 22.970 -5.320 -9.453 1.00 91.44 533 ARG A CA 1
ATOM 4041 C C . ARG A 1 533 ? 22.815 -5.326 -10.974 1.00 91.44 533 ARG A C 1
ATOM 4043 O O . ARG A 1 533 ? 23.792 -5.035 -11.662 1.00 91.44 533 ARG A O 1
ATOM 4050 N N . ALA A 1 534 ? 21.643 -5.692 -11.502 1.00 93.69 534 ALA A N 1
ATOM 4051 C CA . ALA A 1 534 ? 21.385 -5.599 -12.934 1.00 93.69 534 ALA A CA 1
ATOM 4052 C C . ALA A 1 534 ? 21.508 -4.140 -13.397 1.00 93.69 534 ALA A C 1
ATOM 4054 O O . ALA A 1 534 ? 21.183 -3.211 -12.657 1.00 93.69 534 ALA A O 1
ATOM 4055 N N . THR A 1 535 ? 21.991 -3.947 -14.620 1.00 94.94 535 THR A N 1
ATOM 4056 C CA . THR A 1 535 ? 22.237 -2.629 -15.206 1.00 94.94 535 THR A CA 1
ATOM 4057 C C . THR A 1 535 ? 21.552 -2.505 -16.558 1.00 94.94 535 THR A C 1
ATOM 4059 O O . THR A 1 535 ? 21.350 -3.491 -17.271 1.00 94.94 535 THR A O 1
ATOM 4062 N N . GLY A 1 536 ? 21.185 -1.276 -16.926 1.00 94.56 536 GLY A N 1
ATOM 4063 C CA . GLY A 1 536 ? 20.692 -0.998 -18.269 1.00 94.56 536 GLY A CA 1
ATOM 4064 C C . GLY A 1 536 ? 21.788 -1.182 -19.320 1.00 94.56 536 GLY A C 1
ATOM 4065 O O . GLY A 1 536 ? 22.957 -0.875 -19.080 1.00 94.56 536 GLY A O 1
ATOM 4066 N N . ALA A 1 537 ? 21.405 -1.667 -20.498 1.00 96.19 537 ALA A N 1
ATOM 4067 C CA . ALA A 1 537 ? 22.314 -1.912 -21.614 1.00 96.19 537 ALA A CA 1
ATOM 4068 C C . ALA A 1 537 ? 21.619 -1.608 -22.942 1.00 96.19 537 ALA A C 1
ATOM 4070 O O . ALA A 1 537 ? 20.431 -1.884 -23.085 1.00 96.19 537 ALA A O 1
ATOM 4071 N N . LEU A 1 538 ? 22.366 -1.089 -23.920 1.00 97.25 538 LEU A N 1
ATOM 4072 C CA . LEU A 1 538 ? 21.890 -0.868 -25.285 1.00 97.25 538 LEU A CA 1
ATOM 4073 C C . LEU A 1 538 ? 22.652 -1.798 -26.237 1.00 97.25 538 LEU A C 1
ATOM 4075 O O . LEU A 1 538 ? 23.873 -1.706 -26.363 1.00 97.25 538 LEU A O 1
ATOM 4079 N N . LEU A 1 539 ? 21.936 -2.715 -26.882 1.00 97.88 539 LEU A N 1
ATOM 4080 C CA . LEU A 1 539 ? 22.491 -3.838 -27.636 1.00 97.88 539 LEU A CA 1
ATOM 4081 C C . LEU A 1 539 ? 22.081 -3.749 -29.111 1.00 97.88 539 LEU A C 1
ATOM 4083 O O . LEU A 1 539 ? 20.940 -3.423 -29.424 1.00 97.88 539 LEU A O 1
ATOM 4087 N N . GLY A 1 540 ? 23.008 -4.060 -30.022 1.00 97.25 540 GLY A N 1
ATOM 4088 C CA . GLY A 1 540 ? 22.763 -4.031 -31.473 1.00 97.25 540 GLY A CA 1
ATOM 4089 C C . GLY A 1 540 ? 23.039 -2.688 -32.167 1.00 97.25 540 GLY A C 1
ATOM 4090 O O . GLY A 1 540 ? 22.795 -2.571 -33.368 1.00 97.25 540 GLY A O 1
ATOM 4091 N N . LEU A 1 541 ? 23.581 -1.693 -31.452 1.00 97.12 541 LEU A N 1
ATOM 4092 C CA . LEU A 1 541 ? 23.817 -0.343 -31.975 1.00 97.12 541 LEU A CA 1
ATOM 4093 C C . LEU A 1 541 ? 24.730 -0.323 -33.219 1.00 97.12 541 LEU A C 1
ATOM 4095 O O . LEU A 1 541 ? 25.747 -1.010 -33.301 1.00 97.12 541 LEU A O 1
ATOM 4099 N N . ARG A 1 542 ? 24.350 0.503 -34.201 1.00 97.38 542 ARG A N 1
ATOM 4100 C CA . ARG A 1 542 ? 25.028 0.730 -35.495 1.00 97.38 542 ARG A CA 1
ATOM 4101 C C . ARG A 1 542 ? 24.803 2.172 -35.950 1.00 97.38 542 ARG A C 1
ATOM 4103 O O . ARG A 1 542 ? 23.780 2.748 -35.599 1.00 97.38 542 ARG A O 1
ATOM 4110 N N . LEU A 1 543 ? 25.674 2.696 -36.815 1.00 97.56 543 LEU A N 1
ATOM 4111 C CA . LEU A 1 543 ? 25.668 4.096 -37.288 1.00 97.56 543 LEU A CA 1
ATOM 4112 C C . LEU A 1 543 ? 24.361 4.594 -37.940 1.00 97.56 543 LEU A C 1
ATOM 4114 O O . LEU A 1 543 ? 24.171 5.799 -38.042 1.00 97.56 543 LEU A O 1
ATOM 4118 N N . HIS A 1 544 ? 23.477 3.705 -38.403 1.00 96.25 544 HIS A N 1
ATOM 4119 C CA . HIS A 1 544 ? 22.189 4.089 -38.996 1.00 96.25 544 HIS A CA 1
ATOM 4120 C C . HIS A 1 544 ? 21.051 4.259 -37.978 1.00 96.25 544 HIS A C 1
ATOM 4122 O O . HIS A 1 544 ? 19.951 4.635 -38.375 1.00 96.25 544 HIS A O 1
ATOM 4128 N N . HIS A 1 545 ? 21.271 3.931 -36.701 1.00 98.25 545 HIS A N 1
ATOM 4129 C CA . HIS A 1 545 ? 20.261 4.136 -35.666 1.00 98.25 545 HIS A CA 1
ATOM 4130 C C . HIS A 1 545 ? 20.193 5.610 -35.281 1.00 98.25 545 HIS A C 1
ATOM 4132 O O . HIS A 1 545 ? 21.205 6.299 -35.153 1.00 98.25 545 HIS A O 1
ATOM 4138 N N . THR A 1 546 ? 18.974 6.073 -35.066 1.00 97.00 546 THR A N 1
ATOM 4139 C CA . THR A 1 546 ? 18.638 7.428 -34.647 1.00 97.00 546 THR A CA 1
ATOM 4140 C C . THR A 1 546 ? 18.288 7.463 -33.158 1.00 97.00 546 THR A C 1
ATOM 4142 O O . THR A 1 546 ? 18.046 6.429 -32.532 1.00 97.00 546 THR A O 1
ATOM 4145 N N . ARG A 1 547 ? 18.152 8.669 -32.590 1.00 96.06 547 ARG A N 1
ATOM 4146 C CA . ARG A 1 547 ? 17.533 8.848 -31.263 1.00 96.06 547 ARG A CA 1
ATOM 4147 C C . ARG A 1 547 ? 16.121 8.249 -31.175 1.00 96.06 547 ARG A C 1
ATOM 4149 O O . ARG A 1 547 ? 15.734 7.775 -30.114 1.00 96.06 547 ARG A O 1
ATOM 4156 N N . GLY A 1 548 ? 15.381 8.227 -32.288 1.00 97.88 548 GLY A N 1
ATOM 4157 C CA . GLY A 1 548 ? 14.063 7.603 -32.367 1.00 97.88 548 GLY A CA 1
ATOM 4158 C C . GLY A 1 548 ? 14.129 6.088 -32.205 1.00 97.88 548 GLY A C 1
ATOM 4159 O O . GLY A 1 548 ? 13.333 5.518 -31.468 1.00 97.88 548 GLY A O 1
ATOM 4160 N N . ASP A 1 549 ? 15.133 5.438 -32.802 1.00 98.50 549 ASP A N 1
ATOM 4161 C CA . ASP A 1 549 ? 15.353 3.999 -32.623 1.00 98.50 549 ASP A CA 1
ATOM 4162 C C . ASP A 1 549 ? 15.775 3.662 -31.180 1.00 98.50 549 ASP A C 1
ATOM 4164 O O . ASP A 1 549 ? 15.304 2.673 -30.628 1.00 98.50 549 ASP A O 1
ATOM 4168 N N . ILE A 1 550 ? 16.577 4.508 -30.517 1.00 98.12 550 ILE A N 1
ATOM 4169 C CA . ILE A 1 550 ? 16.920 4.329 -29.090 1.00 98.12 550 ILE A CA 1
ATOM 4170 C C . ILE A 1 550 ? 15.677 4.493 -28.199 1.00 98.12 550 ILE A C 1
ATOM 4172 O O . ILE A 1 550 ? 15.424 3.648 -27.342 1.00 98.12 550 ILE A O 1
ATOM 4176 N N . ALA A 1 551 ? 14.868 5.535 -28.421 1.00 97.88 551 ALA A N 1
ATOM 4177 C CA . ALA A 1 551 ? 13.620 5.752 -27.685 1.00 97.88 551 ALA A CA 1
ATOM 4178 C C . ALA A 1 551 ? 12.620 4.597 -27.887 1.00 97.88 551 ALA A C 1
ATOM 4180 O O . ALA A 1 551 ? 12.008 4.124 -26.930 1.00 97.88 551 ALA A O 1
ATOM 4181 N N . ARG A 1 552 ? 12.507 4.090 -29.120 1.00 98.38 552 ARG A N 1
ATOM 4182 C CA . ARG A 1 552 ? 11.728 2.894 -29.468 1.00 98.38 552 ARG A CA 1
ATOM 4183 C C . ARG A 1 552 ? 12.229 1.659 -28.721 1.00 98.38 552 ARG A C 1
ATOM 4185 O O . ARG A 1 552 ? 11.423 0.983 -28.091 1.00 98.38 552 ARG A O 1
ATOM 4192 N N . ALA A 1 553 ? 13.534 1.388 -28.763 1.00 98.31 553 ALA A N 1
ATOM 4193 C CA . ALA A 1 553 ? 14.146 0.235 -28.104 1.00 98.31 553 ALA A CA 1
ATOM 4194 C C . ALA A 1 553 ? 13.972 0.269 -26.580 1.00 98.31 553 ALA A C 1
ATOM 4196 O O . ALA A 1 553 ? 13.812 -0.785 -25.971 1.00 98.31 553 ALA A O 1
ATOM 4197 N N . ALA A 1 554 ? 13.964 1.458 -25.970 1.00 96.62 554 ALA A N 1
ATOM 4198 C CA . ALA A 1 554 ? 13.672 1.633 -24.552 1.00 96.62 554 ALA A CA 1
ATOM 4199 C C . ALA A 1 554 ? 12.225 1.268 -24.197 1.00 96.62 554 ALA A C 1
ATOM 4201 O O . ALA A 1 554 ? 12.004 0.448 -23.310 1.00 96.62 554 ALA A O 1
ATOM 4202 N N . LEU A 1 555 ? 11.248 1.846 -24.906 1.00 96.25 555 LEU A N 1
ATOM 4203 C CA . LEU A 1 555 ? 9.827 1.576 -24.665 1.00 96.25 555 LEU A CA 1
ATOM 4204 C C . LEU A 1 555 ? 9.479 0.108 -24.954 1.00 96.25 555 LEU A C 1
ATOM 4206 O O . LEU A 1 555 ? 8.805 -0.532 -24.153 1.00 96.25 555 LEU A O 1
ATOM 4210 N N . GLU A 1 556 ? 9.990 -0.455 -26.053 1.00 97.44 556 GLU A N 1
ATOM 4211 C CA . GLU A 1 556 ? 9.840 -1.886 -26.338 1.00 97.44 556 GLU A CA 1
ATOM 4212 C C . GLU A 1 556 ? 10.566 -2.753 -25.298 1.00 97.44 556 GLU A C 1
ATOM 4214 O O . GLU A 1 556 ? 10.027 -3.783 -24.916 1.00 97.44 556 GLU A O 1
ATOM 4219 N N . GLY A 1 557 ? 11.721 -2.320 -24.778 1.00 96.06 557 GLY A N 1
ATOM 4220 C CA . GLY A 1 557 ? 12.448 -2.966 -23.679 1.00 96.06 557 GLY A CA 1
ATOM 4221 C C . GLY A 1 557 ? 11.615 -3.116 -22.405 1.00 96.06 557 GLY A C 1
ATOM 4222 O O . GLY A 1 557 ? 11.550 -4.206 -21.841 1.00 96.06 557 GLY A O 1
ATOM 4223 N N . VAL A 1 558 ? 10.912 -2.055 -21.998 1.00 94.56 558 VAL A N 1
ATOM 4224 C CA . VAL A 1 558 ? 9.948 -2.106 -20.884 1.00 94.56 558 VAL A CA 1
ATOM 4225 C C . VAL A 1 558 ? 8.820 -3.097 -21.191 1.00 94.56 558 VAL A C 1
ATOM 4227 O O . VAL A 1 558 ? 8.565 -4.001 -20.398 1.00 94.56 558 VAL A O 1
ATOM 4230 N N . CYS A 1 559 ? 8.213 -3.020 -22.382 1.00 94.88 559 CYS A N 1
ATOM 4231 C CA . CYS A 1 559 ? 7.168 -3.964 -22.789 1.00 94.88 559 CYS A CA 1
ATOM 4232 C C . CYS A 1 559 ? 7.653 -5.425 -22.882 1.00 94.88 559 CYS A C 1
ATOM 4234 O O . CYS A 1 559 ? 6.855 -6.341 -22.675 1.00 94.88 559 CYS A O 1
ATOM 4236 N N . TYR A 1 560 ? 8.929 -5.673 -23.202 1.00 95.38 560 TYR A N 1
ATOM 4237 C CA . TYR A 1 560 ? 9.508 -7.016 -23.194 1.00 95.38 560 TYR A CA 1
ATOM 4238 C C . TYR A 1 560 ? 9.640 -7.550 -21.766 1.00 95.38 560 TYR A C 1
ATOM 4240 O O . TYR A 1 560 ? 9.271 -8.698 -21.544 1.00 95.38 560 TYR A O 1
ATOM 4248 N N . GLU A 1 561 ? 10.077 -6.741 -20.798 1.00 92.94 561 GLU A N 1
ATOM 4249 C CA . GLU A 1 561 ? 10.135 -7.166 -19.393 1.00 92.94 561 GLU A CA 1
ATOM 4250 C C . GLU A 1 561 ? 8.739 -7.373 -18.788 1.00 92.94 561 GLU A C 1
ATOM 4252 O O . GLU A 1 561 ? 8.514 -8.400 -18.147 1.00 92.94 561 GLU A O 1
ATOM 4257 N N . LEU A 1 562 ? 7.755 -6.515 -19.093 1.00 92.25 562 LEU A N 1
ATOM 4258 C CA . LEU A 1 562 ? 6.353 -6.772 -18.731 1.00 92.25 562 LEU A CA 1
ATOM 4259 C C . LEU A 1 562 ? 5.873 -8.104 -19.321 1.00 92.25 562 LEU A C 1
ATOM 4261 O O . LEU A 1 562 ? 5.284 -8.927 -18.628 1.00 92.25 562 LEU A O 1
ATOM 4265 N N . ARG A 1 563 ? 6.186 -8.374 -20.593 1.00 92.88 563 ARG A N 1
ATOM 4266 C CA . ARG A 1 563 ? 5.853 -9.646 -21.250 1.00 92.88 563 ARG A CA 1
ATOM 4267 C C . ARG A 1 563 ? 6.596 -10.860 -20.669 1.00 92.88 563 ARG A C 1
ATOM 4269 O O . ARG A 1 563 ? 6.140 -11.977 -20.883 1.00 92.88 563 ARG A O 1
ATOM 4276 N N . ARG A 1 564 ? 7.731 -10.682 -19.987 1.00 91.31 564 ARG A N 1
ATOM 4277 C CA . ARG A 1 564 ? 8.422 -11.761 -19.252 1.00 91.31 564 ARG A CA 1
ATOM 4278 C C . ARG A 1 564 ? 7.810 -12.004 -17.871 1.00 91.31 564 ARG A C 1
ATOM 4280 O O . ARG A 1 564 ? 7.984 -13.090 -17.327 1.00 91.31 564 ARG A O 1
ATOM 4287 N N . LEU A 1 565 ? 7.131 -11.001 -17.315 1.00 89.75 565 LEU A N 1
ATOM 4288 C CA . LEU A 1 565 ? 6.424 -11.067 -16.037 1.00 89.75 565 LEU A CA 1
ATOM 4289 C C . LEU A 1 565 ? 5.019 -11.694 -16.153 1.00 89.75 565 LEU A C 1
ATOM 4291 O O . LEU A 1 565 ? 4.550 -12.294 -15.185 1.00 89.75 565 LEU A O 1
ATOM 4295 N N . LEU A 1 566 ? 4.369 -11.539 -17.315 1.00 88.75 566 LEU A N 1
ATOM 4296 C CA . LEU A 1 566 ? 3.061 -12.111 -17.682 1.00 88.75 566 LEU A CA 1
ATOM 4297 C C . LEU A 1 566 ? 3.148 -13.575 -18.155 1.00 88.75 566 LEU A C 1
ATOM 4299 O O . LEU A 1 566 ? 2.285 -14.363 -17.707 1.00 88.75 566 LEU A O 1
#

Radius of gyration: 35.49 Å; Cα contacts (8 Å, |Δi|>4): 910; chains: 1; bounding box: 104×99×109 Å

Sequence (566 aa):
MGRRLKRVRRAQGPALEFIAPNPRQRQPPKVSANAPSPPPRGGRRGTRPGEGEDITGCFGLRWRTAARQRSPKHRLRMTSPPGGHVVPAWGRSRGWGHYSTSRPTRPLTGDRGSSEGRRPQKARLHPFLRVPAPRRRGGARRRRFRRERQLSNPANAATIPAHAPAAGRTDPGEIPMPHLLGLDVGTTNTKAVVYDLEGRVCAEASAATPLREEGPGLATRDPE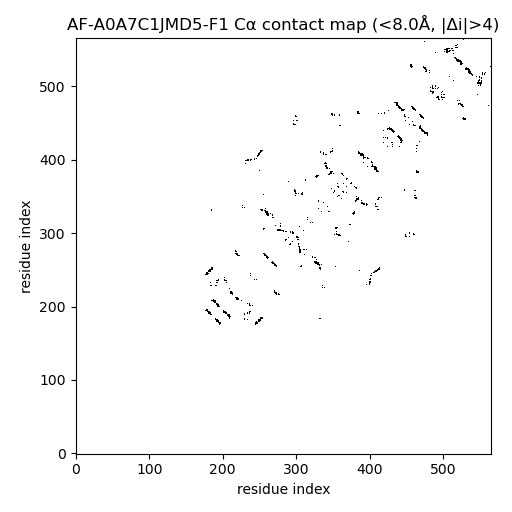AVYETATGVIRRAAAQVRPAEVLGLSISSMGESGAPLDARGQPVFPIIAWYDRRTLAYRQWWQSYFGDDRLFAICGLQPGHIFSL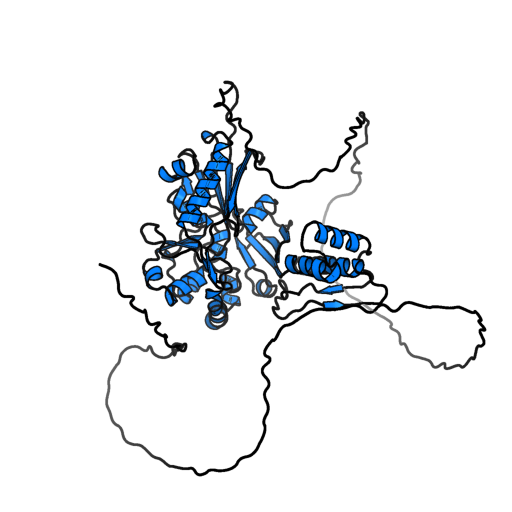NKIMWLRDHEPAAYQRLKLWLSVSDYIAYRLCGVPAMSYPQACRTMAFDLRTLGWSAEVLAAAGVSPEVFPRPVPSGQALGTLRPEAAEACGLPRSTVVAAGGHDHICAAVAAAVTQPGPVLDSVGTTEAAMAVIEHPRTEPAVRALGLSCGAHAVPGRYYLIGGLLGIGPLVSWLVETLFELPAGAEGYMALTEAARESPPGARGLYMLPFLAGAGSPEQDPRATGALLGLRLHHTRGDIARAALEGVCYELRRLL

Solvent-accessible surface area (backbone atoms only — not comparable to full-atom values): 34066 Å² total; per-residue (Å²): 136,87,87,81,90,78,88,83,82,86,81,86,82,83,89,79,80,88,80,76,85,79,96,78,89,89,81,83,87,88,83,88,83,90,87,86,86,89,90,91,82,89,90,81,89,87,88,85,90,86,87,91,83,89,82,90,84,89,85,87,86,83,90,77,92,81,88,84,88,88,86,80,88,83,89,86,81,88,80,88,86,85,91,81,90,85,86,85,92,81,82,90,86,88,82,90,88,88,78,88,87,88,86,85,84,85,83,90,85,92,79,90,85,89,82,88,87,86,84,89,79,92,85,91,80,92,81,91,83,85,85,83,80,89,81,90,81,83,86,82,84,90,79,89,80,90,77,87,81,82,88,81,86,85,82,93,78,94,75,82,80,94,67,82,79,69,85,76,82,75,67,97,79,71,74,86,70,57,26,39,34,45,35,38,44,44,89,62,43,29,38,20,37,31,22,39,89,87,68,49,82,69,28,62,28,64,46,72,35,64,72,41,80,76,51,97,58,33,36,35,22,57,63,63,60,44,44,54,50,51,30,50,18,37,25,56,16,32,71,64,55,66,30,85,32,40,53,34,38,37,26,27,8,59,39,27,22,37,42,39,12,24,92,83,72,43,74,52,53,61,22,48,42,37,80,28,51,89,26,49,69,52,26,59,48,43,53,74,76,67,30,51,63,60,44,16,52,39,20,18,40,68,78,51,35,40,26,33,51,43,52,54,45,46,30,50,76,75,37,48,76,35,41,72,48,48,42,35,50,26,36,53,30,34,40,46,49,24,69,30,38,70,49,72,41,31,18,36,32,30,39,36,32,25,67,40,25,21,72,88,77,66,40,76,30,66,66,56,26,57,74,64,72,48,70,73,73,31,48,51,56,63,37,55,30,66,41,76,66,40,36,30,35,74,71,36,12,60,56,23,54,37,47,52,75,24,31,38,26,32,30,30,17,39,74,47,49,49,24,49,76,70,68,36,72,47,67,84,51,61,37,76,47,81,42,61,40,29,36,46,35,36,34,37,76,62,83,65,39,51,65,71,47,52,65,38,43,35,33,26,39,46,35,46,49,82,82,33,16,31,43,38,34,36,40,37,31,49,36,56,46,55,35,47,46,17,40,73,75,66,73,30,65,65,46,76,68,22,55,48,53,43,52,53,37,19,65,76,28,57,90,63,19,88,62,30,44,25,48,60,17,76,62,7,37,22,31,33,72,66,32,81,81,42,62,51,44,79,43,70,83,54,94,87,65,48,70,21,21,53,42,26,11,42,56,50,23,48,54,50,48,53,61,69,59,108

Secondary structure (DSSP, 8-state):
------PPPPPPPPP----PPP-----------------------------------------------------------------------------------------------------------PPPPPPP-----PPP-------------------PPP-----TT-----EEEEEEE-SSEEEEEEEETT--EEEEEEEEPP-EEEETTEEEE-HHHHHHHHHHHHHHHHTTS-GGGEEEEEEEE-SS-EEEE-TTS-BSS-EE-TT-GGGHHHHHHHHHHT-HHHHHHHHS----TTSHHHHHHHHHHH-HHHHHH--EEEEHHHHHHHHHH---EEEHHHHHTTS-EETTTTEE-HHHHHHHT--GGGS-EEE-TT-EEEE--HHHHHHHT--TTPEEEP-EEHHHHHHHHTT--SSS-EEEEESSSEEEEEEESS----HHHHHTT-EEEE-SSTT-EEEEEEESSHHHHHHHHHHHHS---TTHHHHHHHHHHHHHSPTTGGG-EEE--BTB--SSS--TT---EEES--TT--HHHHHHHHHHHHHHHHHHH-

Nearest PDB structures (foldseek):
  3gbt-assembly1_A  TM=9.203E-01  e=2.028E-34  Lactobacillus acidophilus NCFM
  3ifr-assembly3_A  TM=9.505E-01  e=2.429E-33  Rhodospirillum rubrum ATCC 11170
  3ll3-assembly1_B  TM=9.268E-01  e=2.719E-33  Lactobacillus acidophilus
  3ifr-assembly3_B-2  TM=9.484E-01  e=1.413E-31  Rhodospirillum rubrum ATCC 11170
  2cgk-assembly1_A  TM=8.280E-01  e=1.958E-22  Escherichia coli BL21(DE3)